Protein 6EI9 (pdb70)

Organism: Escherichia coli (strain K12) (NCBI:txid83333)

Nearest PDB structures (foldseek):
  6ei9-assembly2_B  TM=9.953E-01  e=6.802E-57  Escherichia coli
  4yco-assembly2_B  TM=8.476E-01  e=6.007E-18  Escherichia coli K-12
  3b0u-assembly2_Y  TM=7.836E-01  e=5.084E-18  Thermus thermophilus HB8
  3b0p-assembly1_A  TM=7.781E-01  e=7.503E-18  Thermus thermophilus HB8
  3w9z-assembly1_A  TM=7.743E-01  e=2.356E-16  Escherichia coli K-12

Foldseek 3Di:
DVQAFDQPPDHFPHQEEADEDVPQDDQLLQQLLVVLAHSYYEYEQVPHPDQAEYEDKDQDLQVLLVSLVVVVVVPHQEYEYAQAALQDADPNHDIHVVCLQPVVSLLSNLLSNQVSDPHAYAYEHEQHADPVGRCLLVSLVSSVVSRHQEYEYFQHHSVCRLHDFRDLPSLLVNVVRDDHAYEYETPPQAQVSVLVSCVRSVG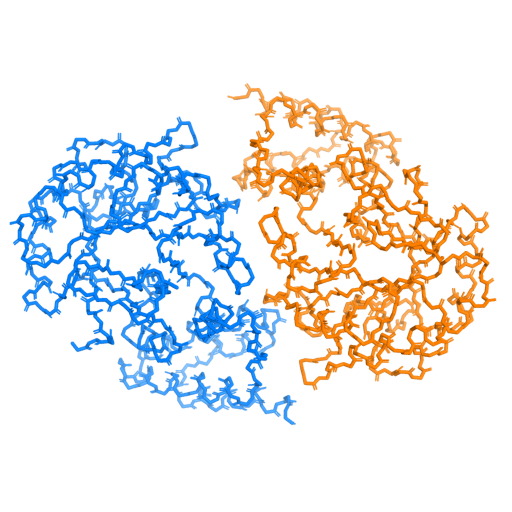NHYYYYLNCLQPSSRNVQNRCCNPPVDGDPPDDLVNSLVSLLVSLVVLCVVVHFQCSLVVNLVSVLSNCVPPPVPDPLNVVLNVDRGSVVNSVSSVVVSVVVD/DDDLPFFDQPPDTFPHQEEADEDVLQQDALLQVLLLVLAHSYYEYEFPYDDDQAEYEDKDQDLQVLLVSLVNVVVVPHQEYEYAQAALQDADPNHDIHVVCLAPVVSLLSNLLSNQVSDPHAYAYEHEQHADPVGRCLLVSLVSNVVSRHQEYEYFQHHSVCRLHDARDLVSLLVNVVRDPHAYEYEYPPQALVSLLVSCVRSVGSHYYYYLNCLQPSSRNVQNVCCNPPVDGDPPDDLVVSLVSLLVSLVVLCVPPHQQCSLVSSLVSVVSNCVPPPVPPDLNVVLVVDRGSVVNSVSSVVVSVD

CATH classification: 3.20.20.70

Solvent-accessible surface area: 25756 Å² total; per-residue (Å²): 126,102,68,36,1,43,4,36,135,48,120,3,130,15,26,0,2,8,11,24,43,64,72,39,16,25,35,5,9,23,43,22,2,57,125,14,12,0,3,6,0,6,7,107,57,167,184,40,16,35,28,77,2,16,20,0,9,5,17,48,30,80,101,2,1,71,20,0,96,92,9,44,151,78,28,5,44,1,0,10,0,6,0,5,52,24,88,56,140,33,118,223,111,112,1,0,0,10,7,2,65,118,38,115,39,0,118,49,0,0,39,57,0,33,114,19,17,156,24,3,1,10,0,27,1,6,0,0,74,15,66,147,116,114,32,6,78,94,1,0,73,28,0,51,122,18,29,3,69,0,0,6,0,13,0,6,0,63,49,31,66,112,52,40,73,7,50,10,64,17,0,54,24,0,51,147,60,10,102,22,27,0,5,0,13,4,29,6,51,7,18,1,9,0,70,8,0,19,94,22,3,45,9,30,0,0,6,2,15,106,14,2,34,4,48,10,8,3,0,71,15,0,28,52,16,26,99,70,41,109,28,61,98,58,35,83,41,52,53,6,53,140,31,16,15,44,13,0,145,79,0,26,108,83,66,21,87,85,114,0,64,54,41,0,19,38,9,0,18,36,8,3,96,43,65,12,30,150,63,88,25,71,77,80,5,96,81,55,76,78,12,80,31,0,24,118,25,0,73,59,23,8,90,118,89,105,234,91,114,76,66,35,2,44,4,34,134,49,95,7,132,22,57,0,2,7,11,22,39,66,68,34,16,25,102,5,8,18,36,20,1,58,124,17,13,0,3,4,0,5,7,111,74,112,26,137,10,36,30,88,3,13,21,0,8,4,19,56,31,79,99,3,1,69,20,0,92,102,9,37,149,85,27,6,43,0,0,8,0,6,0,4,53,23,93,58,142,35,118,89,127,113,1,0,0,7,6,1,64,119,36,114,40,0,117,50,0,0,39,61,0,28,118,20,14,159,30,3,1,8,0,23,0,5,0,0,75,17,47,91,117,83,32,7,82,95,0,0,76,30,0,56,122,17,27,3,68,0,0,7,0,14,0,7,0,55,40,29,70,111,33,32,48,4,38,1,35,15,0,68,19,0,53,136,61,10,102,22,27,0,4,0,13,4,24,6,60,23,15,2,4,0,76,8,0,20,96,28,3,42,8,13,0,0,6,2,15,103,17,2,23,3,65,9,8,3,0,73,12,0,39,61,23,28,112,76,36,99,51,62,104,107,36,80,134,75,73,8,26,60,29,28,22,63,14,2,51,74,0,26,111,57,91,30,80,98,40,0,15,58,50,0,101,44,9,8,40,77,30,27,71,52,75,40,53,102,76,70,40,27,60,86,18,70,82,35,100,70,14,80,86,4,39,136,38,16,92,58,52,44,141,170

InterPro domains:
  IPR001269 tRNA-dihydrouridine synthase [PIRSF006621] (1-318)
  IPR004652 tRNA-dihydrouridine synthase DusB-like [TIGR00737] (3-320)
  IPR013785 Aldolase-type TIM barrel [G3DSA:3.20.20.70] (6-247)
  IPR018517 tRNA-dihydrouridine synthase, conserved site [PS01136] (94-112)
  IPR024036 tRNA-dihydrouridine synthase, putative, C-terminal [G3DSA:1.10.1200.80] (252-321)
  IPR032887 tRNA-dihydrouridine synthase B [MF_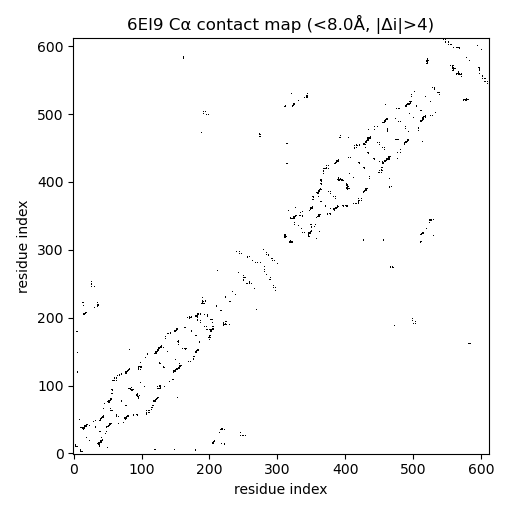02042] (1-321)
  IPR035587 DUS-like, FMN-binding domain [PF01207] (14-319)
  IPR035587 DUS-like, FMN-binding domain [cd02801] (11-242)

Radius of gyration: 26.21 Å; Cα contacts (8 Å, |Δi|>4): 1285; chains: 2; bounding box: 78×58×61 Å

GO terms:
  GO:0002943 tRNA dihydrouridine synthesis (P, EXP)
  GO:0017150 tRNA dihydrouridine synthase activity (F, EXP)
  GO:0017150 tRNA dihydrouridine synthase activity (F, IMP)
  GO:0009314 response to radiation (P, IMP)
  GO:0071461 cellular response to redox state (P, IMP)

Structure (mmCIF, N/CA/C/O backbone):
data_6EI9
#
_entry.id   6EI9
#
_cell.length_a   108.480
_cell.length_b   108.480
_cell.length_c   70.310
_cell.angle_alpha   90.00
_cell.angle_beta   90.00
_cell.angle_gamma   90.00
#
_symmetry.space_group_name_H-M   'P 43'
#
loop_
_entity.id
_entity.type
_entity.pdbx_description
1 polymer 'tRNA-dihydrouridine synthase B'
2 non-polymer 'FLAVIN MONONUCLEOTIDE'
3 non-polymer GLYCEROL
4 non-polymer 'SULFATE ION'
5 non-polymer '4-(2-HYDROXYETHYL)-1-PIPERAZINE ETHANESULFONIC ACID'
6 water water
#
loop_
_atom_site.group_PDB
_atom_site.id
_atom_site.type_symbol
_atom_site.label_atom_id
_atom_site.label_alt_id
_atom_site.label_comp_id
_atom_site.label_asym_id
_atom_site.label_entity_id
_atom_site.label_seq_id
_atom_site.pdbx_PDB_ins_code
_atom_site.Cartn_x
_atom_site.Cartn_y
_atom_site.Cartn_z
_atom_site.occupancy
_atom_site.B_iso_or_equiv
_atom_site.auth_seq_id
_atom_site.auth_comp_id
_atom_site.auth_asym_id
_atom_site.auth_atom_id
_atom_site.pdbx_PDB_model_num
ATOM 1 N N . PRO A 1 16 ? 22.346 53.975 -16.923 1.00 142.89 -3 PRO A N 1
ATOM 2 C CA . PRO A 1 16 ? 23.549 53.184 -16.674 1.00 142.01 -3 PRO A CA 1
ATOM 3 C C . PRO A 1 16 ? 24.783 54.052 -16.714 1.00 146.25 -3 PRO A C 1
ATOM 4 O O . PRO A 1 16 ? 24.974 54.765 -17.689 1.00 147.37 -3 PRO A O 1
ATOM 8 N N . ARG A 1 17 ? 25.631 53.973 -15.698 1.00 141.48 -2 ARG A N 1
ATOM 9 C CA . ARG A 1 17 ? 26.834 54.773 -15.713 1.00 142.40 -2 ARG A CA 1
ATOM 10 C C . ARG A 1 17 ? 27.829 53.972 -16.517 1.00 144.23 -2 ARG A C 1
ATOM 11 O O . ARG A 1 17 ? 28.466 53.060 -16.000 1.00 143.53 -2 ARG A O 1
ATOM 13 N N . GLY A 1 18 ? 27.949 54.329 -17.793 1.00 139.14 -1 GLY A N 1
ATOM 14 C CA . GLY A 1 18 ? 28.842 53.666 -18.727 1.00 138.29 -1 GLY A CA 1
ATOM 15 C C . GLY A 1 18 ? 28.570 52.185 -18.894 1.00 135.52 -1 GLY A C 1
ATOM 16 O O . GLY A 1 18 ? 29.498 51.394 -19.010 1.00 135.69 -1 GLY A O 1
ATOM 17 N N . SER A 1 19 ? 27.296 51.805 -18.874 1.00 125.41 0 SER A N 1
ATOM 18 C CA . SER A 1 19 ? 26.868 50.411 -19.004 1.00 121.03 0 SER A CA 1
ATOM 19 C C . SER A 1 19 ? 27.480 49.408 -18.008 1.00 118.02 0 SER A C 1
ATOM 20 O O . SER A 1 19 ? 27.900 49.760 -16.914 1.00 118.72 0 SER A O 1
ATOM 23 N N . MET A 1 20 ? 27.484 48.137 -18.375 1.00 107.68 1 MET A N 1
ATOM 24 C CA . MET A 1 20 ? 28.023 47.103 -17.507 1.00 103.86 1 MET A CA 1
ATOM 25 C C . MET A 1 20 ? 29.213 46.484 -18.164 1.00 105.97 1 MET A C 1
ATOM 26 O O . MET A 1 20 ? 29.128 46.034 -19.286 1.00 105.92 1 MET A O 1
ATOM 31 N N . ARG A 1 21 ? 30.322 46.421 -17.452 1.00 100.96 2 ARG A N 1
ATOM 32 C CA . ARG A 1 21 ? 31.507 45.857 -18.050 1.00 100.71 2 ARG A CA 1
ATOM 33 C C . ARG A 1 21 ? 32.233 44.790 -17.258 1.00 100.24 2 ARG A C 1
ATOM 34 O O . ARG A 1 21 ? 32.488 44.956 -16.087 1.00 99.45 2 ARG A O 1
ATOM 36 N N . ILE A 1 22 ? 32.531 43.683 -17.926 1.00 94.37 3 ILE A N 1
ATOM 37 C CA . ILE A 1 22 ? 33.332 42.576 -17.373 1.00 92.59 3 ILE A CA 1
ATOM 38 C C . ILE A 1 22 ? 34.623 42.617 -18.193 1.00 98.03 3 ILE A C 1
ATOM 39 O O . ILE A 1 22 ? 34.639 42.177 -19.353 1.00 98.10 3 ILE A O 1
ATOM 44 N N . GLY A 1 23 ? 35.650 43.233 -17.612 1.00 95.01 4 GLY A N 1
ATOM 45 C CA . GLY A 1 23 ? 36.941 43.432 -18.255 1.00 97.05 4 GLY A CA 1
ATOM 46 C C . GLY A 1 23 ? 36.847 44.404 -19.413 1.00 102.37 4 GLY A C 1
ATOM 47 O O . GLY A 1 23 ? 36.350 45.523 -19.247 1.00 102.13 4 GLY A O 1
ATOM 48 N N . GLN A 1 24 ? 37.286 43.958 -20.605 1.00 99.97 5 GLN A N 1
ATOM 49 C CA . GLN A 1 24 ? 37.248 44.732 -21.848 1.00 101.19 5 GLN A CA 1
ATOM 50 C C . GLN A 1 24 ? 35.858 44.726 -22.491 1.00 104.11 5 GLN A C 1
ATOM 51 O O . GLN A 1 24 ? 35.605 45.524 -23.397 1.00 106.39 5 GLN A O 1
ATOM 57 N N . TYR A 1 25 ? 34.980 43.810 -22.049 1.00 97.48 6 TYR A N 1
ATOM 58 C CA . TYR A 1 25 ? 33.636 43.615 -22.586 1.00 95.32 6 TYR A CA 1
ATOM 59 C C . TYR A 1 25 ? 32.566 44.460 -21.936 1.00 98.32 6 TYR A C 1
ATOM 60 O O . TYR A 1 25 ? 32.275 44.307 -20.752 1.00 96.67 6 TYR A O 1
ATOM 69 N N . GLN A 1 26 ? 31.938 45.305 -22.733 1.00 96.64 7 GLN A N 1
ATOM 70 C CA . GLN A 1 26 ? 30.850 46.124 -22.263 1.00 95.98 7 GLN A CA 1
ATOM 71 C C . GLN A 1 26 ? 29.604 45.349 -22.644 1.00 99.26 7 GLN A C 1
ATOM 72 O O . GLN A 1 26 ? 29.513 44.837 -23.741 1.00 99.16 7 GLN A O 1
ATOM 78 N N . LEU A 1 27 ? 28.651 45.237 -21.732 1.00 94.09 8 LEU A N 1
ATOM 79 C CA . LEU A 1 27 ? 27.444 44.485 -22.013 1.00 91.98 8 LEU A CA 1
ATOM 80 C C . LEU A 1 27 ? 26.371 45.378 -22.575 1.00 94.89 8 LEU A C 1
ATOM 81 O O . LEU A 1 27 ? 26.305 46.550 -22.247 1.00 94.93 8 LEU A O 1
ATOM 86 N N . ARG A 1 28 ? 25.508 44.812 -23.404 1.00 90.78 9 ARG A N 1
ATOM 87 C CA . ARG A 1 28 ? 24.460 45.623 -24.033 1.00 90.39 9 ARG A CA 1
ATOM 88 C C . ARG A 1 28 ? 23.447 46.119 -23.037 1.00 91.24 9 ARG A C 1
ATOM 89 O O . ARG A 1 28 ? 22.889 47.199 -23.223 1.00 91.54 9 ARG A O 1
ATOM 97 N N . ASN A 1 29 ? 23.246 45.342 -21.959 1.00 84.75 10 ASN A N 1
ATOM 98 C CA . ASN A 1 29 ? 22.353 45.685 -20.870 1.00 82.39 10 ASN A CA 1
ATOM 99 C C . ASN A 1 29 ? 22.869 45.138 -19.509 1.00 85.40 10 ASN A C 1
ATOM 100 O O . ASN A 1 29 ? 23.951 44.542 -19.451 1.00 84.85 10 ASN A O 1
ATOM 105 N N . ARG A 1 30 ? 22.130 45.364 -18.435 1.00 80.46 11 ARG A N 1
ATOM 106 C CA . ARG A 1 30 ? 22.565 44.937 -17.117 1.00 78.53 11 ARG A CA 1
ATOM 107 C C . ARG A 1 30 ? 21.845 43.716 -16.650 1.00 77.79 11 ARG A C 1
ATOM 108 O O . ARG A 1 30 ? 21.701 43.498 -15.478 1.00 77.23 11 ARG A O 1
ATOM 116 N N . LEU A 1 31 ? 21.416 42.909 -17.592 1.00 71.53 12 LEU A N 1
ATOM 117 C CA . LEU A 1 31 ? 20.653 41.692 -17.323 1.00 69.08 12 LEU A CA 1
ATOM 118 C C . LEU A 1 31 ? 21.381 40.413 -17.774 1.00 73.65 12 LEU A C 1
ATOM 119 O O . LEU A 1 31 ? 21.566 40.186 -18.977 1.00 74.28 12 LEU A O 1
ATOM 124 N N . ILE A 1 32 ? 21.773 39.573 -16.793 1.00 69.36 13 ILE A N 1
ATOM 125 C CA . ILE A 1 32 ? 22.460 38.296 -17.011 1.00 68.57 13 ILE A CA 1
ATOM 126 C C . ILE A 1 32 ? 21.520 37.082 -16.795 1.00 72.28 13 ILE A C 1
ATOM 127 O O . ILE A 1 32 ? 20.804 37.034 -15.803 1.00 72.84 13 ILE A O 1
ATOM 132 N N . ALA A 1 33 ? 21.532 36.110 -17.724 1.00 68.26 14 ALA A N 1
ATOM 133 C CA . ALA A 1 33 ? 20.786 34.867 -17.589 1.00 66.81 14 ALA A CA 1
ATOM 134 C C . ALA A 1 33 ? 21.669 33.967 -16.716 1.00 71.81 14 ALA A C 1
ATOM 135 O O . ALA A 1 33 ? 22.838 33.719 -17.061 1.00 70.09 14 ALA A O 1
ATOM 137 N N . ALA A 1 34 ? 21.132 33.537 -15.547 1.00 69.24 15 ALA A N 1
ATOM 138 C CA . ALA A 1 34 ? 21.864 32.702 -14.589 1.00 69.12 15 ALA A CA 1
ATOM 139 C C . ALA A 1 34 ? 22.324 31.367 -15.153 1.00 73.10 15 ALA A C 1
ATOM 140 O O . ALA A 1 34 ? 21.547 30.753 -15.879 1.00 74.16 15 ALA A O 1
ATOM 142 N N . PRO A 1 35 ? 23.534 30.851 -14.787 1.00 69.69 16 PRO A N 1
ATOM 143 C CA . PRO A 1 35 ? 23.906 29.486 -15.221 1.00 69.65 16 PRO A CA 1
ATOM 144 C C . PRO A 1 35 ? 23.058 28.467 -14.467 1.00 73.15 16 PRO A C 1
ATOM 145 O O . PRO A 1 35 ? 22.851 28.632 -13.273 1.00 72.73 16 PRO A O 1
ATOM 149 N N . MET A 1 36 ? 22.483 27.486 -15.163 1.00 71.51 17 MET A N 1
ATOM 150 C CA . MET A 1 36 ? 21.631 26.481 -14.536 1.00 72.09 17 MET A CA 1
ATOM 151 C C . MET A 1 36 ? 21.848 25.138 -15.183 1.00 79.88 17 MET A C 1
ATOM 152 O O . MET A 1 36 ? 21.210 24.841 -16.185 1.00 80.97 17 MET A O 1
ATOM 157 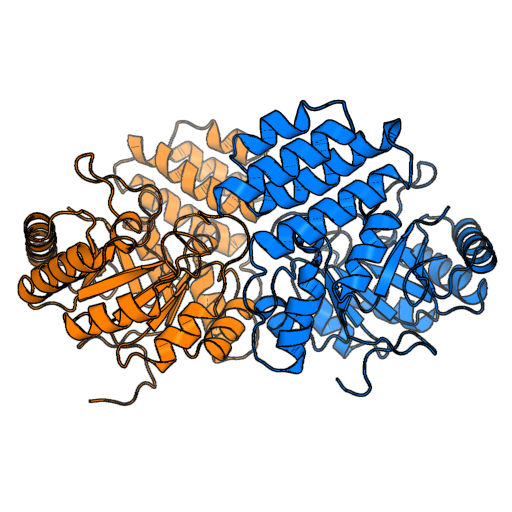N N . ALA A 1 37 ? 22.772 24.330 -14.617 1.00 79.53 18 ALA A N 1
ATOM 158 C CA . ALA A 1 37 ? 23.116 22.966 -15.036 1.00 82.06 18 ALA A CA 1
ATOM 159 C C . ALA A 1 37 ? 21.847 22.110 -15.291 1.00 91.61 18 ALA A C 1
ATOM 160 O O . ALA A 1 37 ? 20.967 22.023 -14.427 1.00 90.76 18 ALA A O 1
ATOM 162 N N . GLY A 1 38 ? 21.738 21.574 -16.511 1.00 92.65 19 GLY A N 1
ATOM 163 C CA . GLY A 1 38 ? 20.577 20.811 -16.965 1.00 94.74 19 GLY A CA 1
ATOM 164 C C . GLY A 1 38 ? 19.563 21.654 -17.734 1.00 101.89 19 GLY A C 1
ATOM 165 O O . GLY A 1 38 ? 18.987 21.181 -18.724 1.00 104.74 19 GLY A O 1
ATOM 166 N N . ILE A 1 39 ? 19.361 22.920 -17.309 1.00 96.04 20 ILE A N 1
ATOM 167 C CA . ILE A 1 39 ? 18.414 23.876 -17.896 1.00 95.73 20 ILE A CA 1
ATOM 168 C C . ILE A 1 39 ? 19.010 24.678 -19.078 1.00 100.21 20 ILE A C 1
ATOM 169 O O . ILE A 1 39 ? 18.393 24.785 -20.147 1.00 101.37 20 ILE A O 1
ATOM 174 N N . THR A 1 40 ? 20.146 25.342 -18.827 1.00 94.92 21 THR A N 1
ATOM 175 C CA . THR A 1 40 ? 20.816 26.216 -19.778 1.00 93.46 21 THR A CA 1
ATOM 176 C C . THR A 1 40 ? 21.551 25.435 -20.880 1.00 97.92 21 THR A C 1
ATOM 177 O O . THR A 1 40 ? 22.788 25.359 -20.885 1.00 99.05 21 THR A O 1
ATOM 180 N N . ASP A 1 41 ? 20.809 24.887 -21.828 1.00 93.05 22 ASP A N 1
ATOM 181 C CA . ASP A 1 41 ? 21.458 24.268 -22.974 1.00 93.22 22 ASP A CA 1
ATOM 182 C C . ASP A 1 41 ? 21.643 25.333 -24.067 1.00 93.65 22 ASP A C 1
ATOM 183 O O . ASP A 1 41 ? 21.117 26.424 -23.926 1.00 91.68 22 ASP A O 1
ATOM 188 N N . ARG A 1 42 ? 22.378 25.041 -25.140 1.00 89.82 23 ARG A N 1
ATOM 189 C CA . ARG A 1 42 ? 22.586 26.037 -26.197 1.00 88.49 23 ARG A CA 1
ATOM 190 C C . ARG A 1 42 ? 21.227 26.558 -26.738 1.00 90.03 23 ARG A C 1
ATOM 191 O O . ARG A 1 42 ? 21.065 27.771 -26.728 1.00 88.98 23 ARG A O 1
ATOM 194 N N . PRO A 1 43 ? 20.260 25.707 -27.024 1.00 84.75 24 PRO A N 1
ATOM 195 C CA . PRO A 1 43 ? 18.968 26.230 -27.468 1.00 83.48 24 PRO A CA 1
ATOM 196 C C . PRO A 1 43 ? 18.295 27.231 -26.496 1.00 85.26 24 PRO A C 1
ATOM 197 O O . PRO A 1 43 ? 17.837 28.255 -26.955 1.00 85.48 24 PRO A O 1
ATOM 201 N N . PHE A 1 44 ? 18.243 26.938 -25.201 1.00 79.72 25 PHE A N 1
ATOM 202 C CA . PHE A 1 44 ? 17.652 27.807 -24.174 1.00 76.63 25 PHE A CA 1
ATOM 203 C C . PHE A 1 44 ? 18.418 29.122 -24.004 1.00 79.78 25 PHE A C 1
ATOM 204 O O . PHE A 1 44 ? 17.788 30.185 -24.041 1.00 78.54 25 PHE A O 1
ATOM 212 N N . ARG A 1 45 ? 19.765 29.060 -23.824 1.00 76.99 26 ARG A N 1
ATOM 213 C CA . ARG A 1 45 ? 20.622 30.257 -23.670 1.00 76.39 26 ARG A CA 1
ATOM 214 C C . ARG A 1 45 ? 20.471 31.234 -24.844 1.00 81.67 26 ARG A C 1
ATOM 215 O O . ARG A 1 45 ? 20.391 32.437 -24.607 1.00 79.82 26 ARG A O 1
ATOM 223 N N . THR A 1 46 ? 20.416 30.707 -26.100 1.00 80.98 27 THR A N 1
ATOM 224 C CA . THR A 1 46 ? 20.233 31.454 -27.354 1.00 82.38 27 THR A CA 1
ATOM 225 C C . THR A 1 46 ? 18.855 32.141 -27.372 1.00 87.67 27 THR A C 1
ATOM 226 O O . THR A 1 46 ? 18.750 33.302 -27.787 1.00 88.68 27 THR A O 1
ATOM 230 N N . LEU A 1 47 ? 17.809 31.426 -26.919 1.00 83.26 28 LEU A N 1
ATOM 231 C CA . LEU A 1 47 ? 16.457 31.958 -26.812 1.00 82.56 28 LEU A CA 1
ATOM 232 C C . LEU A 1 47 ? 16.450 33.119 -25.802 1.00 86.30 28 LEU A C 1
ATOM 233 O O . LEU A 1 47 ? 15.886 34.159 -26.115 1.00 87.44 28 LEU A O 1
ATOM 238 N N . CYS A 1 48 ? 17.144 32.969 -24.639 1.00 80.51 29 CYS A N 1
ATOM 239 C CA . CYS A 1 48 ? 17.290 33.996 -23.591 1.00 77.36 29 CYS A CA 1
ATOM 240 C C . CYS A 1 48 ? 17.962 35.242 -24.126 1.00 79.08 29 CYS A C 1
ATOM 241 O O . CYS A 1 48 ? 17.542 36.352 -23.810 1.00 77.61 29 CYS A O 1
ATOM 244 N N . TYR A 1 49 ? 19.023 35.054 -24.913 1.00 76.70 30 TYR A N 1
ATOM 245 C CA . TYR A 1 49 ? 19.777 36.139 -25.516 1.00 77.73 30 TYR A CA 1
ATOM 246 C C . TYR A 1 49 ? 18.929 36.878 -26.552 1.00 83.68 30 TYR A C 1
ATOM 247 O O . TYR A 1 49 ? 18.927 38.112 -26.558 1.00 81.57 30 TYR A O 1
ATOM 256 N N . GLU A 1 50 ? 18.192 36.125 -27.410 1.00 83.28 31 GLU A N 1
ATOM 257 C CA . GLU A 1 50 ? 17.300 36.686 -28.428 1.00 84.82 31 GLU A CA 1
ATOM 258 C C . GLU A 1 50 ? 16.141 37.455 -27.774 1.00 87.33 31 GLU A C 1
ATOM 259 O O . GLU A 1 50 ? 15.612 38.400 -28.372 1.00 88.37 31 GLU A O 1
ATOM 265 N N . MET A 1 51 ? 15.777 37.054 -26.534 1.00 80.43 32 MET A N 1
ATOM 266 C CA . MET A 1 51 ? 14.690 37.601 -25.720 1.00 77.42 32 MET A CA 1
ATOM 267 C C . MET A 1 51 ? 15.097 38.743 -24.786 1.00 76.37 32 MET A C 1
ATOM 268 O O . MET A 1 51 ? 14.256 39.202 -24.018 1.00 74.02 32 MET A O 1
ATOM 273 N N . GLY A 1 52 ? 16.352 39.201 -24.872 1.00 72.20 33 GLY A N 1
ATOM 274 C CA . GLY A 1 52 ? 16.838 40.349 -24.109 1.00 71.08 33 GLY A CA 1
ATOM 275 C C . GLY A 1 52 ? 17.996 40.203 -23.138 1.00 75.78 33 GLY A C 1
ATOM 276 O O . GLY A 1 52 ? 18.407 41.215 -22.558 1.00 76.15 33 GLY A O 1
ATOM 277 N N . ALA A 1 53 ? 18.511 38.971 -22.900 1.00 71.28 34 ALA A N 1
ATOM 278 C CA . ALA A 1 53 ? 19.631 38.790 -21.971 1.00 70.43 34 ALA A CA 1
ATOM 279 C C . ALA A 1 53 ? 20.920 39.373 -22.551 1.00 75.33 34 ALA A C 1
ATOM 280 O O . ALA A 1 53 ? 21.286 39.022 -23.673 1.00 76.64 34 ALA A O 1
ATOM 282 N N . GLY A 1 54 ? 21.576 40.257 -21.783 1.00 71.94 35 GLY A N 1
ATOM 283 C CA A GLY A 1 54 ? 22.829 40.891 -22.180 0.50 73.29 35 GLY A CA 1
ATOM 284 C CA B GLY A 1 54 ? 22.829 40.891 -22.180 0.50 73.29 35 GLY A CA 1
ATOM 285 C C . GLY A 1 54 ? 23.980 39.910 -22.193 1.00 77.92 35 GLY A C 1
ATOM 286 O O . GLY A 1 54 ? 24.946 40.090 -22.942 1.00 81.50 35 GLY A O 1
ATOM 287 N N . LEU A 1 55 ? 23.864 38.847 -21.371 1.00 71.67 36 LEU A N 1
ATOM 288 C CA . LEU A 1 55 ? 24.834 37.770 -21.196 1.00 71.50 36 LEU A CA 1
ATOM 289 C C . LEU A 1 55 ? 24.161 36.475 -20.726 1.00 74.95 36 LEU A C 1
ATOM 290 O O . LEU A 1 55 ? 23.246 36.510 -19.906 1.00 71.85 36 LEU A O 1
ATOM 295 N N . THR A 1 56 ? 24.632 35.328 -21.256 1.00 74.76 37 THR A N 1
ATOM 296 C CA . THR A 1 56 ? 24.191 33.976 -20.869 1.00 74.36 37 THR A CA 1
ATOM 297 C C . THR A 1 56 ? 25.422 33.170 -20.433 1.00 79.35 37 THR A C 1
ATOM 298 O O . THR A 1 56 ? 26.503 33.298 -21.020 1.00 80.23 37 THR A O 1
ATOM 302 N N . VAL A 1 57 ? 25.260 32.385 -19.363 1.00 75.67 38 VAL A N 1
ATOM 303 C CA . VAL A 1 57 ? 26.348 31.601 -18.795 1.00 75.94 38 VAL A CA 1
ATOM 304 C C . VAL A 1 57 ? 26.076 30.113 -19.038 1.00 81.89 38 VAL A C 1
ATOM 305 O O . VAL A 1 57 ? 24.947 29.651 -18.836 1.00 80.47 38 VAL A O 1
ATOM 309 N N . SER A 1 58 ? 27.116 29.391 -19.523 1.00 81.11 39 SER A N 1
ATOM 310 C CA . SER A 1 58 ? 27.079 27.953 -19.796 1.00 82.49 39 SER A CA 1
ATOM 311 C C . SER A 1 58 ? 27.990 27.117 -18.874 1.00 87.53 39 SER A C 1
ATOM 312 O O . SER A 1 58 ? 28.744 27.667 -18.061 1.00 85.15 39 SER A O 1
ATOM 315 N N . GLU A 1 59 ? 27.884 25.774 -19.009 1.00 86.88 40 GLU A N 1
ATOM 316 C CA . GLU A 1 59 ? 28.619 24.744 -18.270 1.00 87.68 40 GLU A CA 1
ATOM 317 C C . GLU A 1 59 ? 29.930 24.417 -18.960 1.00 93.46 40 GLU A C 1
ATOM 318 O O . GLU A 1 59 ? 29.999 24.426 -20.198 1.00 94.74 40 GLU A O 1
ATOM 324 N N . MET A 1 60 ? 30.966 24.090 -18.156 1.00 89.06 41 MET A N 1
ATOM 325 C CA . MET A 1 60 ? 32.274 23.629 -18.632 1.00 89.38 41 MET A CA 1
ATOM 326 C C . MET A 1 60 ? 32.047 22.268 -19.301 1.00 96.30 41 MET A C 1
ATOM 327 O O . MET A 1 60 ? 30.966 21.687 -19.137 1.00 95.88 41 MET A O 1
ATOM 332 N N . MET A 1 61 ? 33.053 21.750 -20.027 1.00 95.30 42 MET A N 1
ATOM 333 C CA . MET A 1 61 ? 32.971 20.462 -20.729 1.00 110.90 42 MET A CA 1
ATOM 334 C C . MET A 1 61 ? 32.860 19.263 -19.778 1.00 139.15 42 MET A C 1
ATOM 335 O O . MET A 1 61 ? 33.671 19.109 -18.864 1.00 110.60 42 MET A O 1
ATOM 340 N N . ASP A 1 81 ? 30.727 28.859 -30.561 1.00 123.92 62 ASP A N 1
ATOM 341 C CA . ASP A 1 81 ? 29.480 28.868 -31.328 1.00 123.87 62 ASP A CA 1
ATOM 342 C C . ASP A 1 81 ? 28.261 29.106 -30.396 1.00 124.87 62 ASP A C 1
ATOM 343 O O . ASP A 1 81 ? 27.302 28.324 -30.400 1.00 124.77 62 ASP A O 1
ATOM 348 N N . GLU A 1 82 ? 28.312 30.215 -29.610 1.00 118.32 63 GLU A N 1
ATOM 349 C CA . GLU A 1 82 ? 27.310 30.622 -28.615 1.00 114.16 63 GLU A CA 1
ATOM 350 C C . GLU A 1 82 ? 26.838 32.109 -28.761 1.00 114.25 63 GLU A C 1
ATOM 351 O O . GLU A 1 82 ? 27.568 32.904 -29.377 1.00 114.48 63 GLU A O 1
ATOM 357 N N . PRO A 1 83 ? 25.637 32.490 -28.184 1.00 106.66 64 PRO A N 1
ATOM 358 C CA . PRO A 1 83 ? 25.161 33.901 -28.247 1.00 104.10 64 PRO A CA 1
ATOM 359 C C . PRO A 1 83 ? 25.994 34.900 -27.424 1.00 102.21 64 PRO A C 1
ATOM 360 O O . PRO A 1 83 ? 26.363 34.619 -26.275 1.00 100.35 64 PRO A O 1
ATOM 364 N N . GLY A 1 84 ? 26.229 36.071 -28.013 1.00 95.61 65 GLY A N 1
ATOM 365 C CA . GLY A 1 84 ? 26.966 37.181 -27.414 1.00 93.53 65 GLY A CA 1
ATOM 366 C C . GLY A 1 84 ? 28.356 36.848 -26.942 1.00 95.31 65 GLY A C 1
ATOM 367 O O . GLY A 1 84 ? 29.082 36.120 -27.624 1.00 97.11 65 GLY A O 1
ATOM 368 N N . ILE A 1 85 ? 28.735 37.394 -25.777 1.00 89.23 66 ILE A N 1
ATOM 369 C CA . ILE A 1 85 ? 30.029 37.125 -25.143 1.00 89.15 66 ILE A CA 1
ATOM 370 C C . ILE A 1 85 ? 29.956 35.730 -24.519 1.00 91.52 66 ILE A C 1
ATOM 371 O O . ILE A 1 85 ? 29.075 35.472 -23.696 1.00 89.58 66 ILE A O 1
ATOM 376 N N . ARG A 1 86 ? 30.848 34.830 -24.958 1.00 88.41 67 ARG A N 1
ATOM 377 C CA . ARG A 1 86 ? 30.896 33.438 -24.521 1.00 87.55 67 ARG A CA 1
ATOM 378 C C . ARG A 1 86 ? 31.445 33.303 -23.110 1.00 88.87 67 ARG A C 1
ATOM 379 O O . ARG A 1 86 ? 32.656 33.411 -22.908 1.00 90.10 67 ARG A O 1
ATOM 387 N N . THR A 1 87 ? 30.535 33.100 -22.129 1.00 81.51 68 THR A N 1
ATOM 388 C CA . THR A 1 87 ? 30.836 32.948 -20.705 1.00 78.87 68 THR A CA 1
ATOM 389 C C . THR A 1 87 ? 30.599 31.496 -20.306 1.00 81.02 68 THR A C 1
ATOM 390 O O . THR A 1 87 ? 29.493 30.972 -20.475 1.00 80.66 68 THR A O 1
ATOM 393 N N . VAL A 1 88 ? 31.656 30.833 -19.833 1.00 76.29 69 VAL A N 1
ATOM 394 C CA . VAL A 1 88 ? 31.612 29.430 -19.418 1.00 75.30 69 VAL A CA 1
ATOM 395 C C . VAL A 1 88 ? 31.970 29.363 -17.931 1.00 77.64 69 VAL A C 1
ATOM 396 O O . VAL A 1 88 ? 32.948 29.980 -17.501 1.00 77.16 69 VAL A O 1
ATOM 400 N N . GLN A 1 89 ? 31.143 28.667 -17.147 1.00 72.71 70 GLN A N 1
ATOM 401 C CA . GLN A 1 89 ? 31.376 28.515 -15.731 1.00 71.55 70 GLN A CA 1
ATOM 402 C C . GLN A 1 89 ? 32.037 27.195 -15.397 1.00 75.81 70 GLN A C 1
ATOM 403 O O . GLN A 1 89 ? 31.596 26.126 -15.836 1.00 75.82 70 GLN A O 1
ATOM 409 N N . ILE A 1 90 ? 33.094 27.282 -14.592 1.00 72.55 71 ILE A N 1
ATOM 410 C CA . ILE A 1 90 ? 33.833 26.135 -14.097 1.00 73.09 71 ILE A CA 1
ATOM 411 C C . ILE A 1 90 ? 33.508 25.929 -12.621 1.00 77.94 71 ILE A C 1
ATOM 412 O O . ILE A 1 90 ? 33.316 26.901 -11.890 1.00 78.40 71 ILE A O 1
ATOM 417 N N . ALA A 1 91 ? 33.418 24.661 -12.202 1.00 75.02 72 ALA A N 1
ATOM 418 C CA . ALA A 1 91 ? 33.183 24.222 -10.832 1.00 74.28 72 ALA A CA 1
ATOM 419 C C . ALA A 1 91 ? 34.263 23.164 -10.461 1.00 80.29 72 ALA A C 1
ATOM 420 O O . ALA A 1 91 ? 34.850 22.526 -11.340 1.00 80.47 72 ALA A O 1
ATOM 422 N N . GLY A 1 92 ? 34.530 23.038 -9.167 1.00 77.93 73 GLY A N 1
ATOM 423 C CA . GLY A 1 92 ? 35.547 22.147 -8.621 1.00 79.78 73 GLY A CA 1
ATOM 424 C C . GLY A 1 92 ? 36.125 22.665 -7.323 1.00 85.17 73 GLY A C 1
ATOM 425 O O . GLY A 1 92 ? 35.708 23.716 -6.841 1.00 85.29 73 GLY A O 1
ATOM 426 N N . SER A 1 93 ? 37.074 21.919 -6.736 1.00 83.61 74 SER A N 1
ATOM 427 C CA . SER A 1 93 ? 37.703 22.249 -5.453 1.00 82.80 74 SER A CA 1
ATOM 428 C C . SER A 1 93 ? 39.238 22.342 -5.521 1.00 86.54 74 SER A C 1
ATOM 429 O O . SER A 1 93 ? 39.851 22.940 -4.630 1.00 86.14 74 SER A O 1
ATOM 432 N N . ASP A 1 94 ? 39.860 21.758 -6.568 1.00 83.25 75 ASP A N 1
ATOM 433 C CA . ASP A 1 94 ? 41.313 21.773 -6.682 1.00 84.89 75 ASP A CA 1
ATOM 434 C C . ASP A 1 94 ? 41.815 22.955 -7.494 1.00 88.73 75 ASP A C 1
ATOM 435 O O . ASP A 1 94 ? 41.528 23.003 -8.686 1.00 88.55 75 ASP A O 1
ATOM 440 N N . PRO A 1 95 ? 42.615 23.877 -6.881 1.00 86.15 76 PRO A N 1
ATOM 441 C CA . PRO A 1 95 ? 43.157 25.033 -7.636 1.00 86.03 76 PRO A CA 1
ATOM 442 C C . PRO A 1 95 ? 43.786 24.715 -8.993 1.00 91.76 76 PRO A C 1
ATOM 443 O O . PRO A 1 95 ? 43.484 25.423 -9.958 1.00 91.02 76 PRO A O 1
ATOM 447 N N . LYS A 1 96 ? 44.623 23.643 -9.076 1.00 90.28 77 LYS A N 1
ATOM 448 C CA . LYS A 1 96 ? 45.290 23.203 -10.308 1.00 91.79 77 LYS A CA 1
ATOM 449 C C . LYS A 1 96 ? 44.320 22.625 -11.348 1.00 96.27 77 LYS A C 1
ATOM 450 O O . LYS A 1 96 ? 44.464 22.940 -12.531 1.00 97.40 77 LYS A O 1
ATOM 453 N N . GLU A 1 97 ? 43.346 21.783 -10.918 1.00 91.48 78 GLU A N 1
ATOM 454 C CA . GLU A 1 97 ? 42.320 21.189 -11.789 1.00 90.74 78 GLU A CA 1
ATOM 455 C C . GLU A 1 97 ? 41.416 22.291 -12.329 1.00 92.80 78 GLU A C 1
ATOM 456 O O . GLU A 1 97 ? 40.991 22.224 -13.481 1.00 91.77 78 GLU A O 1
ATOM 462 N N . MET A 1 98 ? 41.131 23.307 -11.482 1.00 89.22 79 MET A N 1
ATOM 463 C CA . MET A 1 98 ? 40.311 24.485 -11.794 1.00 87.29 79 MET A CA 1
ATOM 464 C C . MET A 1 98 ? 40.975 25.299 -12.902 1.00 91.06 79 MET A C 1
ATOM 465 O O . MET A 1 98 ? 40.326 25.615 -13.894 1.00 89.58 79 MET A O 1
ATOM 470 N N . ALA A 1 99 ? 42.284 25.592 -12.739 1.00 89.18 80 ALA A N 1
ATOM 471 C CA . ALA A 1 99 ? 43.119 26.333 -13.678 1.00 90.27 80 ALA A CA 1
ATOM 472 C C . ALA A 1 99 ? 43.172 25.641 -15.059 1.00 97.83 80 ALA A C 1
ATOM 473 O O . ALA A 1 99 ? 43.154 26.332 -16.081 1.00 98.42 80 ALA A O 1
ATOM 475 N N . ASP A 1 100 ? 43.184 24.285 -15.086 1.00 95.72 81 ASP A N 1
ATOM 476 C CA . ASP A 1 100 ? 43.191 23.490 -16.318 1.00 97.13 81 ASP A CA 1
ATOM 477 C C . ASP A 1 100 ? 41.863 23.566 -17.058 1.00 99.00 81 ASP A C 1
ATOM 478 O O . ASP A 1 100 ? 41.861 23.706 -18.275 1.00 99.89 81 ASP A O 1
ATOM 483 N N . ALA A 1 101 ? 40.747 23.487 -16.318 1.00 93.05 82 ALA A N 1
ATOM 484 C CA . ALA A 1 101 ? 39.385 23.614 -16.828 1.00 91.12 82 ALA A CA 1
ATOM 485 C C . ALA A 1 101 ? 39.210 25.008 -17.456 1.00 94.59 82 ALA A C 1
ATOM 486 O O . ALA A 1 101 ? 38.628 25.123 -18.538 1.00 94.32 82 ALA A O 1
ATOM 488 N N . ALA A 1 102 ? 39.766 26.059 -16.801 1.00 90.43 83 ALA A N 1
ATOM 489 C CA . ALA A 1 102 ? 39.750 27.439 -17.287 1.00 89.47 83 ALA A CA 1
ATOM 490 C C . ALA A 1 102 ? 40.501 27.514 -18.628 1.00 95.63 83 ALA A C 1
ATOM 491 O O . ALA A 1 102 ? 39.967 28.080 -19.569 1.00 94.98 83 ALA A O 1
ATOM 493 N N . ARG A 1 103 ? 41.703 26.874 -18.728 1.00 94.77 84 ARG A N 1
ATOM 494 C CA . ARG A 1 103 ? 42.551 26.815 -19.927 1.00 96.47 84 ARG A CA 1
ATOM 495 C C . ARG A 1 103 ? 41.903 26.047 -21.085 1.00 100.79 84 ARG A C 1
ATOM 496 O O . ARG A 1 103 ? 41.945 26.514 -22.223 1.00 101.03 84 ARG A O 1
ATOM 504 N N . ILE A 1 104 ? 41.355 24.851 -20.801 1.00 97.39 85 ILE A N 1
ATOM 505 C CA . ILE A 1 104 ? 40.709 23.972 -21.779 1.00 98.16 85 ILE A CA 1
ATOM 506 C C . ILE A 1 104 ? 39.478 24.653 -22.388 1.00 101.52 85 ILE A C 1
ATOM 507 O O . ILE A 1 104 ? 39.318 24.629 -23.608 1.00 102.64 85 ILE A O 1
ATOM 512 N N . ASN A 1 105 ? 38.643 25.299 -21.551 1.00 95.99 86 ASN A N 1
ATOM 513 C CA . ASN A 1 105 ? 37.437 25.978 -22.011 1.00 94.01 86 ASN A CA 1
ATOM 514 C C . ASN A 1 105 ? 37.754 27.280 -22.779 1.00 98.43 86 ASN A C 1
ATOM 515 O O . ASN A 1 105 ? 37.023 27.580 -23.720 1.00 97.88 86 ASN A O 1
ATOM 520 N N . VAL A 1 106 ? 38.861 28.010 -22.455 1.00 96.95 87 VAL A N 1
ATOM 521 C CA . VAL A 1 106 ? 39.250 29.216 -23.224 1.00 98.78 87 VAL A CA 1
ATOM 522 C C . VAL A 1 106 ? 39.739 28.801 -24.634 1.00 108.24 87 VAL A C 1
ATOM 523 O O . VAL A 1 106 ? 39.372 29.448 -25.622 1.00 109.53 87 VAL A O 1
ATOM 527 N N . GLU A 1 107 ? 40.522 27.699 -24.722 1.00 106.73 88 GLU A N 1
ATOM 528 C CA . GLU A 1 107 ? 41.002 27.116 -25.983 1.00 109.69 88 GLU A CA 1
ATOM 529 C C . GLU A 1 107 ? 39.802 26.663 -26.834 1.00 114.10 88 GLU A C 1
ATOM 530 O O . GLU A 1 107 ? 39.880 26.676 -28.061 1.00 116.26 88 GLU A O 1
ATOM 536 N N . SER A 1 108 ? 38.700 26.265 -26.163 1.00 108.33 89 SER A N 1
ATOM 537 C CA . SER A 1 108 ? 37.439 25.797 -26.738 1.00 107.55 89 SER A CA 1
ATOM 538 C C . SER A 1 108 ? 36.482 26.950 -27.130 1.00 109.24 89 SER A C 1
ATOM 539 O O . SER A 1 108 ? 35.377 26.688 -27.626 1.00 108.39 89 SER A O 1
ATOM 542 N N . GLY A 1 109 ? 36.909 28.198 -26.904 1.00 104.46 90 GLY A N 1
ATOM 543 C CA . GLY A 1 109 ? 36.152 29.392 -27.272 1.00 102.85 90 GLY A CA 1
ATOM 544 C C . GLY A 1 109 ? 35.576 30.264 -26.169 1.00 104.10 90 GLY A C 1
ATOM 545 O O . GLY A 1 109 ? 34.867 31.221 -26.481 1.00 103.48 90 GLY A O 1
ATOM 546 N N . ALA A 1 110 ? 35.853 29.973 -24.882 1.00 98.66 91 ALA A N 1
ATOM 547 C CA . ALA A 1 110 ? 35.321 30.806 -23.802 1.00 95.49 91 ALA A CA 1
ATOM 548 C C . ALA A 1 110 ? 36.059 32.148 -23.706 1.00 99.15 91 ALA A C 1
ATOM 549 O O . ALA A 1 110 ? 37.289 32.180 -23.585 1.00 99.46 91 ALA A O 1
ATOM 551 N N . GLN A 1 111 ? 35.284 33.251 -23.792 1.00 94.48 92 GLN A N 1
ATOM 552 C CA . GLN A 1 111 ? 35.756 34.638 -23.720 1.00 93.92 92 GLN A CA 1
ATOM 553 C C . GLN A 1 111 ? 35.851 35.128 -22.272 1.00 94.93 92 GLN A C 1
ATOM 554 O O . GLN A 1 111 ? 36.711 35.950 -21.962 1.00 96.18 92 GLN A O 1
ATOM 560 N N . ILE A 1 112 ? 34.956 34.634 -21.399 1.00 86.69 93 ILE A N 1
ATOM 561 C CA . ILE A 1 112 ? 34.928 34.908 -19.965 1.00 83.43 93 ILE A CA 1
ATOM 562 C C . ILE A 1 112 ? 34.795 33.552 -19.253 1.00 83.38 93 ILE A C 1
ATOM 563 O O . ILE A 1 112 ? 34.009 32.701 -19.679 1.00 81.65 93 ILE A O 1
ATOM 568 N N . ILE A 1 113 ? 35.568 33.357 -18.180 1.00 78.99 94 ILE A N 1
ATOM 569 C CA . ILE A 1 113 ? 35.485 32.168 -17.336 1.00 77.71 94 ILE A CA 1
ATOM 570 C C . ILE A 1 113 ? 34.856 32.582 -16.003 1.00 80.31 94 ILE A C 1
ATOM 571 O O . ILE A 1 113 ? 35.322 33.530 -15.370 1.00 79.78 94 ILE A O 1
ATOM 576 N N . ASP A 1 114 ? 33.796 31.880 -15.588 1.00 75.91 95 ASP A N 1
ATOM 577 C CA . ASP A 1 114 ? 33.147 32.130 -14.303 1.00 73.75 95 ASP A CA 1
ATOM 578 C C . ASP A 1 114 ? 33.486 30.993 -13.342 1.00 75.85 95 ASP A C 1
ATOM 579 O O . ASP A 1 114 ? 33.706 29.870 -13.782 1.00 76.77 95 ASP A O 1
ATOM 584 N N . ILE A 1 115 ? 33.538 31.279 -12.036 1.00 70.82 96 ILE A N 1
ATOM 585 C CA . ILE A 1 115 ? 33.821 30.264 -11.019 1.00 69.70 96 ILE A CA 1
ATOM 586 C C . ILE A 1 115 ? 32.581 30.045 -10.138 1.00 72.88 96 ILE A C 1
ATOM 587 O O . ILE A 1 115 ? 32.093 30.984 -9.505 1.00 71.34 96 ILE A O 1
ATOM 592 N N . ASN A 1 116 ? 32.093 28.800 -10.074 1.00 70.42 97 ASN A N 1
ATOM 593 C CA . ASN A 1 116 ? 30.962 28.466 -9.214 1.00 69.27 97 ASN A CA 1
ATOM 594 C C . ASN A 1 116 ? 31.397 28.287 -7.743 1.00 73.07 97 ASN A C 1
ATOM 595 O O . ASN A 1 116 ? 32.082 27.315 -7.397 1.00 73.68 97 ASN A O 1
ATOM 600 N N . MET A 1 117 ? 30.989 29.223 -6.884 1.00 68.73 98 MET A N 1
ATOM 601 C CA . MET A 1 117 ? 31.196 29.128 -5.434 1.00 69.30 98 MET A CA 1
ATOM 602 C C . MET A 1 117 ? 29.860 29.441 -4.757 1.00 73.42 98 MET A C 1
ATOM 603 O O . MET A 1 117 ? 29.816 29.935 -3.633 1.00 73.45 98 MET A O 1
ATOM 608 N N . GLY A 1 118 ? 28.780 29.108 -5.455 1.00 69.17 99 GLY A N 1
ATOM 609 C CA . GLY A 1 118 ? 27.449 29.357 -4.960 1.00 68.79 99 GLY A CA 1
ATOM 610 C C . GLY A 1 118 ? 26.557 28.169 -4.683 1.00 74.45 99 GLY A C 1
ATOM 611 O O . GLY A 1 118 ? 25.827 28.207 -3.686 1.00 75.10 99 GLY A O 1
ATOM 612 N N . CYS A 1 119 ? 26.581 27.118 -5.555 1.00 70.55 100 CYS A N 1
ATOM 613 C CA A CYS A 1 119 ? 25.714 25.940 -5.413 0.50 70.60 100 CYS A CA 1
ATOM 614 C CA B CYS A 1 119 ? 25.714 25.940 -5.413 0.50 70.60 100 CYS A CA 1
ATOM 615 C C . CYS A 1 119 ? 25.808 25.274 -4.043 1.00 75.65 100 CYS A C 1
ATOM 616 O O . CYS A 1 119 ? 26.917 24.991 -3.581 1.00 78.55 100 CYS A O 1
ATOM 621 N N . PRO A 1 120 ? 24.684 24.938 -3.418 1.00 70.46 101 PRO A N 1
ATOM 622 C CA . PRO A 1 120 ? 24.631 24.509 -2.022 1.00 70.99 101 PRO A CA 1
ATOM 623 C C . PRO A 1 120 ? 24.832 23.011 -1.760 1.00 77.16 101 PRO A C 1
ATOM 624 O O . PRO A 1 120 ? 25.039 22.628 -0.626 1.00 79.91 101 PRO A O 1
ATOM 628 N N . ALA A 1 121 ? 24.764 22.185 -2.787 1.00 72.46 102 ALA A N 1
ATOM 629 C CA . ALA A 1 121 ? 24.929 20.739 -2.641 1.00 73.48 102 ALA A CA 1
ATOM 630 C C . ALA A 1 121 ? 25.628 20.198 -3.881 1.00 78.31 102 ALA A C 1
ATOM 631 O O . ALA A 1 121 ? 25.220 19.180 -4.454 1.00 78.22 102 ALA A O 1
ATOM 633 N N . LYS A 1 122 ? 26.692 20.902 -4.305 1.00 75.11 103 LYS A N 1
ATOM 634 C CA . LYS A 1 122 ? 27.425 20.529 -5.500 1.00 74.78 103 LYS A CA 1
ATOM 635 C C . LYS A 1 122 ? 28.652 19.723 -5.199 1.00 80.83 103 LYS A C 1
ATOM 636 O O . LYS A 1 122 ? 29.494 20.137 -4.407 1.00 81.68 103 LYS A O 1
ATOM 642 N N . LYS A 1 123 ? 28.748 18.567 -5.848 1.00 78.43 104 LYS A N 1
ATOM 643 C CA . LYS A 1 123 ? 29.886 17.673 -5.771 1.00 79.87 104 LYS A CA 1
ATOM 644 C C . LYS A 1 123 ? 30.524 17.644 -7.157 1.00 84.80 104 LYS A C 1
ATOM 645 O O . LYS A 1 123 ? 29.815 17.504 -8.153 1.00 83.45 104 LYS A O 1
ATOM 651 N N . VAL A 1 124 ? 31.847 17.838 -7.226 1.00 83.26 105 VAL A N 1
ATOM 652 C CA . VAL A 1 124 ? 32.628 17.774 -8.463 1.00 84.24 105 VAL A CA 1
ATOM 653 C C . VAL A 1 124 ? 33.824 16.879 -8.155 1.00 91.05 105 VAL A C 1
ATOM 654 O O . VAL A 1 124 ? 34.638 17.184 -7.267 1.00 90.75 105 VAL A O 1
ATOM 658 N N . ASN A 1 125 ? 33.880 15.743 -8.873 1.00 89.99 106 ASN A N 1
ATOM 659 C CA . ASN A 1 125 ? 34.855 14.658 -8.741 1.00 91.94 106 ASN A CA 1
ATOM 660 C C . ASN A 1 125 ? 34.761 14.065 -7.311 1.00 93.97 106 ASN A C 1
ATOM 661 O O . ASN A 1 125 ? 35.762 13.828 -6.633 1.00 93.91 106 ASN A O 1
ATOM 666 N N . ARG A 1 126 ? 33.500 13.870 -6.859 1.00 88.70 107 ARG A N 1
ATOM 667 C CA . ARG A 1 126 ? 33.064 13.353 -5.550 1.00 87.83 107 ARG A CA 1
ATOM 668 C C . ARG A 1 126 ? 33.316 14.315 -4.362 1.00 90.18 107 ARG A C 1
ATOM 669 O O . ARG A 1 126 ? 32.764 14.083 -3.288 1.00 91.84 107 ARG A O 1
ATOM 677 N N . LYS A 1 127 ? 34.094 15.403 -4.567 1.00 83.07 108 LYS A N 1
ATOM 678 C CA . LYS A 1 127 ? 34.434 16.389 -3.541 1.00 81.15 108 LYS A CA 1
ATOM 679 C C . LYS A 1 127 ? 33.416 17.504 -3.487 1.00 85.13 108 LYS A C 1
ATOM 680 O O . LYS A 1 127 ? 32.893 17.892 -4.519 1.00 83.80 108 LYS A O 1
ATOM 686 N N . LEU A 1 128 ? 33.149 18.037 -2.290 1.00 83.89 109 LEU A N 1
ATOM 687 C CA . LEU A 1 128 ? 32.206 19.142 -2.060 1.00 83.01 109 LEU A CA 1
ATOM 688 C C . LEU A 1 128 ? 32.781 20.425 -2.620 1.00 86.55 109 LEU A C 1
ATOM 689 O O . LEU A 1 128 ? 33.883 20.824 -2.251 1.00 88.33 109 LEU A O 1
ATOM 694 N N . ALA A 1 129 ? 32.049 21.034 -3.546 1.00 80.93 110 ALA A N 1
ATOM 695 C CA . ALA A 1 129 ? 32.396 22.270 -4.248 1.00 79.73 110 ALA A CA 1
ATOM 696 C C . ALA A 1 129 ? 31.249 23.284 -4.095 1.00 81.77 110 ALA A C 1
ATOM 697 O O . ALA A 1 129 ? 30.374 23.083 -3.258 1.00 82.06 110 ALA A O 1
ATOM 699 N N . GLY A 1 130 ? 31.276 24.363 -4.867 1.00 76.31 111 GLY A N 1
ATOM 700 C CA . GLY A 1 130 ? 30.267 25.410 -4.789 1.00 74.11 111 GLY A CA 1
ATOM 701 C C . GLY A 1 130 ? 30.477 26.242 -3.544 1.00 77.84 111 GLY A C 1
ATOM 702 O O . GLY A 1 130 ? 31.623 26.563 -3.214 1.00 78.24 111 GLY A O 1
ATOM 703 N N . SER A 1 131 ? 29.377 26.563 -2.819 1.00 73.96 112 SER A N 1
ATOM 704 C CA . SER A 1 131 ? 29.412 27.347 -1.577 1.00 74.04 112 SER A CA 1
ATOM 705 C C . SER A 1 131 ? 30.091 26.615 -0.408 1.00 79.93 112 SER A C 1
ATOM 706 O O . SER A 1 131 ? 30.416 27.256 0.585 1.00 80.66 112 SER A O 1
ATOM 709 N N . ALA A 1 132 ? 30.355 25.294 -0.539 1.00 77.05 113 ALA A N 1
ATOM 710 C CA . ALA A 1 132 ? 31.100 24.519 0.455 1.00 78.25 113 ALA A CA 1
ATOM 711 C C . ALA A 1 132 ? 32.488 25.168 0.612 1.00 81.98 113 ALA A C 1
ATOM 712 O O . ALA A 1 132 ? 32.969 25.327 1.726 1.00 84.32 113 ALA A O 1
ATOM 714 N N . LEU A 1 133 ? 33.067 25.636 -0.499 1.00 75.86 114 LEU A N 1
ATOM 715 C CA . LEU A 1 133 ? 34.349 26.336 -0.550 1.00 75.75 114 LEU A CA 1
ATOM 716 C C . LEU A 1 133 ? 34.363 27.638 0.252 1.00 79.50 114 LEU A C 1
ATOM 717 O O . LEU A 1 133 ? 35.405 28.007 0.780 1.00 80.08 114 LEU A O 1
ATOM 722 N N . LEU A 1 134 ? 33.193 28.298 0.393 1.00 75.34 115 LEU A N 1
ATOM 723 C CA . LEU A 1 134 ? 33.018 29.561 1.132 1.00 73.64 115 LEU A CA 1
ATOM 724 C C . LEU A 1 134 ? 33.321 29.471 2.625 1.00 78.70 115 LEU A C 1
ATOM 725 O O . LEU A 1 134 ? 33.445 30.509 3.268 1.00 79.65 115 LEU A O 1
ATOM 730 N N . GLN A 1 135 ? 33.438 28.249 3.175 1.00 75.30 116 GLN A N 1
ATOM 731 C CA . GLN A 1 135 ? 33.741 28.010 4.592 1.00 76.02 116 GLN A CA 1
ATOM 732 C C . GLN A 1 135 ? 35.224 28.165 4.844 1.00 84.00 116 GLN A C 1
ATOM 733 O O . GLN A 1 135 ? 35.640 28.269 6.002 1.00 86.84 116 GLN A O 1
ATOM 739 N N . TYR A 1 136 ? 36.034 28.065 3.775 1.00 80.18 117 TYR A N 1
ATOM 740 C CA . TYR A 1 136 ? 37.488 28.065 3.860 1.00 80.99 117 TYR A CA 1
ATOM 741 C C . TYR A 1 136 ? 38.150 29.129 2.966 1.00 86.32 117 TYR A C 1
ATOM 742 O O . TYR A 1 136 ? 38.587 28.804 1.863 1.00 85.59 117 TYR A O 1
ATOM 751 N N . PRO A 1 137 ? 38.301 30.391 3.447 1.00 84.63 118 PRO A N 1
ATOM 752 C CA . PRO A 1 137 ? 38.935 31.440 2.612 1.00 84.76 118 PRO A CA 1
ATOM 753 C C . PRO A 1 137 ? 40.324 31.115 2.020 1.00 89.52 118 PRO A C 1
ATOM 754 O O . PRO A 1 137 ? 40.719 31.752 1.047 1.00 89.53 118 PRO A O 1
ATOM 758 N N . ASP A 1 138 ? 41.033 30.113 2.561 1.00 86.74 119 ASP A N 1
ATOM 759 C CA . ASP A 1 138 ? 42.352 29.677 2.071 1.00 87.70 119 ASP A CA 1
ATOM 760 C C . ASP A 1 138 ? 42.241 28.874 0.798 1.00 90.30 119 ASP A C 1
ATOM 761 O O . ASP A 1 138 ? 43.132 28.996 -0.042 1.00 90.21 119 ASP A O 1
ATOM 766 N N . VAL A 1 139 ? 41.178 28.025 0.664 1.00 86.13 120 VAL A N 1
ATOM 767 C CA . VAL A 1 139 ? 40.932 27.242 -0.553 1.00 85.93 120 VAL A CA 1
ATOM 768 C C . VAL A 1 139 ? 40.418 28.211 -1.627 1.00 90.09 120 VAL A C 1
ATOM 769 O O . VAL A 1 139 ? 40.864 28.134 -2.774 1.00 91.03 120 VAL A O 1
ATOM 773 N N . VAL A 1 140 ? 39.556 29.181 -1.215 1.00 85.41 121 VAL A N 1
ATOM 774 C CA . VAL A 1 140 ? 39.001 30.251 -2.042 1.00 83.66 121 VAL A CA 1
ATOM 775 C C . VAL A 1 140 ? 40.174 31.041 -2.637 1.00 90.30 121 VAL A C 1
ATOM 776 O O . VAL A 1 140 ? 40.306 31.068 -3.861 1.00 90.44 121 VAL A O 1
ATOM 780 N N . LYS A 1 141 ? 41.064 31.605 -1.778 1.00 88.51 122 LYS A N 1
ATOM 781 C CA . LYS A 1 141 ? 42.246 32.378 -2.194 1.00 89.63 122 LYS A CA 1
ATOM 782 C C . LYS A 1 141 ? 43.077 31.634 -3.242 1.00 94.72 122 LYS A C 1
ATOM 783 O O . LYS A 1 141 ? 43.426 32.231 -4.261 1.00 94.68 122 LYS A O 1
ATOM 789 N N . SER A 1 142 ? 43.341 30.330 -3.006 1.00 91.84 123 SER A N 1
ATOM 790 C CA . SER A 1 142 ? 44.119 29.452 -3.882 1.00 92.92 123 SER A CA 1
ATOM 791 C C . SER A 1 142 ? 43.475 29.197 -5.257 1.00 96.18 123 SER A C 1
ATOM 792 O O . SER A 1 142 ? 44.172 29.297 -6.266 1.00 96.67 123 SER A O 1
ATOM 795 N N . IL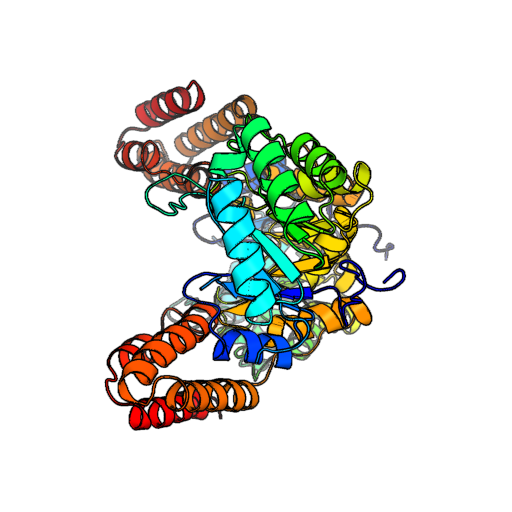E A 1 143 ? 42.159 28.874 -5.298 1.00 91.14 124 ILE A N 1
ATOM 796 C CA . ILE A 1 143 ? 41.402 28.621 -6.535 1.00 89.55 124 ILE A CA 1
ATOM 797 C C . ILE A 1 143 ? 41.364 29.887 -7.405 1.00 94.18 124 ILE A C 1
ATOM 798 O O . ILE A 1 143 ? 41.661 29.807 -8.601 1.00 94.88 124 ILE A O 1
ATOM 803 N N . LEU A 1 144 ? 41.011 31.047 -6.798 1.00 90.21 125 LEU A N 1
ATOM 804 C CA . LEU A 1 144 ? 40.921 32.335 -7.494 1.00 89.44 125 LEU A CA 1
ATOM 805 C C . LEU A 1 144 ? 42.261 32.769 -8.058 1.00 94.37 125 LEU A C 1
ATOM 806 O O . LEU A 1 144 ? 42.321 33.100 -9.235 1.00 93.77 125 LEU A O 1
ATOM 811 N N . THR A 1 145 ? 43.340 32.718 -7.247 1.00 92.54 126 THR A N 1
ATOM 812 C CA . THR A 1 145 ? 44.698 33.049 -7.697 1.00 94.09 126 THR A CA 1
ATOM 813 C C . THR A 1 145 ? 45.082 32.208 -8.919 1.00 98.01 126 THR A C 1
ATOM 814 O O . THR A 1 145 ? 45.325 32.783 -9.976 1.00 98.21 126 THR A O 1
ATOM 817 N N . GLU A 1 146 ? 45.035 30.860 -8.793 1.00 94.32 127 GLU A N 1
ATOM 818 C CA . GLU A 1 146 ? 45.391 29.893 -9.839 1.00 95.16 127 GLU A CA 1
ATOM 819 C C . GLU A 1 146 ? 44.584 30.007 -11.133 1.00 98.37 127 GLU A C 1
ATOM 820 O O . GLU A 1 146 ? 45.167 29.848 -12.207 1.00 99.88 127 GLU A O 1
ATOM 826 N N . VAL A 1 147 ? 43.261 30.248 -11.043 1.00 92.28 128 VAL A N 1
ATOM 827 C CA . VAL A 1 147 ? 42.404 30.375 -12.226 1.00 90.85 128 VAL A CA 1
ATOM 828 C C . VAL A 1 147 ? 42.667 31.691 -12.955 1.00 95.76 128 VAL A C 1
ATOM 829 O O . VAL A 1 147 ? 42.717 31.701 -14.183 1.00 96.59 128 VAL A O 1
ATOM 832 N N . VAL A 1 148 ? 42.846 32.792 -12.201 1.00 91.65 129 VAL A N 1
ATOM 833 C CA . VAL A 1 148 ? 43.105 34.126 -12.744 1.00 91.83 129 VAL A CA 1
ATOM 834 C C . VAL A 1 148 ? 44.438 34.163 -13.497 1.00 100.09 129 VAL A C 1
ATOM 835 O O . VAL A 1 148 ? 44.465 34.710 -14.599 1.00 101.05 129 VAL A O 1
ATOM 839 N N . ASN A 1 149 ? 45.518 33.549 -12.955 1.00 98.76 130 ASN A N 1
ATOM 840 C CA . ASN A 1 149 ? 46.799 33.583 -13.664 1.00 101.27 130 ASN A CA 1
ATOM 841 C C . ASN A 1 149 ? 46.956 32.469 -14.714 1.00 104.99 130 ASN A C 1
ATOM 842 O O . ASN A 1 149 ? 47.979 32.433 -15.407 1.00 106.68 130 ASN A O 1
ATOM 847 N N . ALA A 1 150 ? 45.934 31.606 -14.873 1.00 99.62 131 ALA A N 1
ATOM 848 C CA . ALA A 1 150 ? 45.955 30.519 -15.856 1.00 100.35 131 ALA A CA 1
ATOM 849 C C . ALA A 1 150 ? 45.492 30.987 -17.220 1.00 104.99 131 ALA A C 1
ATOM 850 O O . ALA A 1 150 ? 46.035 30.549 -18.235 1.00 107.50 131 ALA A O 1
ATOM 852 N N . VAL A 1 151 ? 44.477 31.866 -17.245 1.00 99.02 132 VAL A N 1
ATOM 853 C CA . VAL A 1 151 ? 43.883 32.401 -18.471 1.00 97.90 132 VAL A CA 1
ATOM 854 C C . VAL A 1 151 ? 44.098 33.911 -18.601 1.00 101.70 132 VAL A C 1
ATOM 855 O O . VAL A 1 151 ? 44.177 34.620 -17.598 1.00 99.93 132 VAL A O 1
ATOM 859 N N . ASP A 1 152 ? 44.205 34.382 -19.856 1.00 100.55 133 ASP A N 1
ATOM 860 C CA . ASP A 1 152 ? 44.408 35.779 -20.257 1.00 101.75 133 ASP A CA 1
ATOM 861 C C . ASP A 1 152 ? 43.031 36.435 -20.567 1.00 102.63 133 ASP A C 1
ATOM 862 O O . ASP A 1 152 ? 42.943 37.499 -21.179 1.00 103.27 133 ASP A O 1
ATOM 867 N N . VAL A 1 153 ? 41.970 35.776 -20.097 1.00 95.50 134 VAL A N 1
ATOM 868 C CA . VAL A 1 153 ? 40.551 36.059 -20.260 1.00 92.12 134 VAL A CA 1
ATOM 869 C C . VAL A 1 153 ? 39.994 36.645 -18.944 1.00 92.59 134 VAL A C 1
ATOM 870 O O . VAL A 1 153 ? 40.533 36.286 -17.897 1.00 91.70 134 VAL A O 1
ATOM 874 N N . PRO A 1 154 ? 38.942 37.522 -18.941 1.00 87.72 135 PRO A N 1
ATOM 875 C CA . PRO A 1 154 ? 38.390 37.999 -17.651 1.00 85.81 135 PRO A CA 1
ATOM 876 C C . PRO A 1 154 ? 37.798 36.848 -16.828 1.00 87.82 135 PRO A C 1
ATOM 877 O O . PRO A 1 154 ? 37.087 35.998 -17.371 1.00 86.82 135 PRO A O 1
ATOM 881 N N . VAL A 1 155 ? 38.138 36.790 -15.528 1.00 83.74 136 VAL A N 1
ATOM 882 C CA . VAL A 1 155 ? 37.642 35.745 -14.635 1.00 81.90 136 VAL A CA 1
ATOM 883 C C . VAL A 1 155 ? 36.656 36.354 -13.634 1.00 84.41 136 VAL A C 1
ATOM 884 O O . VAL A 1 155 ? 36.978 37.351 -12.989 1.00 84.43 136 VAL A O 1
ATOM 888 N N . THR A 1 156 ? 35.440 35.780 -13.548 1.00 79.52 137 THR A N 1
ATOM 889 C CA . THR A 1 156 ? 34.403 36.250 -12.632 1.00 77.95 137 THR A CA 1
ATOM 890 C C . THR A 1 156 ? 34.071 35.155 -11.589 1.00 80.26 137 THR A C 1
ATOM 891 O O . THR A 1 156 ? 34.457 33.997 -11.752 1.00 80.55 137 THR A O 1
ATOM 894 N N . LEU A 1 157 ? 33.428 35.552 -10.481 1.00 74.99 138 LEU A N 1
ATOM 895 C CA . LEU A 1 157 ? 33.067 34.665 -9.375 1.00 72.56 138 LEU A CA 1
ATOM 896 C C . LEU A 1 157 ? 31.592 34.775 -8.985 1.00 74.11 138 LEU A C 1
ATOM 897 O O . LEU A 1 157 ? 31.093 35.875 -8.792 1.00 73.21 138 LEU A O 1
ATOM 902 N N . LYS A 1 158 ? 30.916 33.629 -8.830 1.00 69.94 139 LYS A N 1
ATOM 903 C CA . LYS A 1 158 ? 29.522 33.553 -8.391 1.00 68.31 139 LYS A CA 1
ATOM 904 C C . LYS A 1 158 ? 29.511 32.960 -6.998 1.00 73.58 139 LYS A C 1
ATOM 905 O O . LYS A 1 158 ? 30.016 31.856 -6.806 1.00 75.88 139 LYS A O 1
ATOM 911 N N . ILE A 1 159 ? 29.006 33.711 -6.006 1.00 69.10 140 ILE A N 1
ATOM 912 C CA . ILE A 1 159 ? 28.975 33.256 -4.599 1.00 67.99 140 ILE A CA 1
ATOM 913 C C . ILE A 1 159 ? 27.565 33.322 -3.978 1.00 70.75 140 ILE A C 1
ATOM 914 O O . ILE A 1 159 ? 26.579 33.656 -4.657 1.00 70.49 140 ILE A O 1
ATOM 919 N N . ARG A 1 160 ? 27.564 33.091 -2.670 1.00 66.60 141 ARG A N 1
ATOM 920 C CA . ARG A 1 160 ? 26.430 33.159 -1.764 1.00 65.72 141 ARG A CA 1
ATOM 921 C C . ARG A 1 160 ? 26.845 34.024 -0.553 1.00 73.00 141 ARG A C 1
ATOM 922 O O . ARG A 1 160 ? 28.003 34.357 -0.407 1.00 72.70 141 ARG A O 1
ATOM 930 N N . THR A 1 161 ? 25.892 34.401 0.299 1.00 71.63 142 THR A N 1
ATOM 931 C CA . THR A 1 161 ? 26.148 35.236 1.496 1.00 72.28 142 THR A CA 1
ATOM 932 C C . THR A 1 161 ? 27.268 34.680 2.382 1.00 78.79 142 THR A C 1
ATOM 933 O O . THR A 1 161 ? 28.058 35.440 2.932 1.00 80.80 142 THR A O 1
ATOM 936 N N . GLY A 1 162 ? 27.300 33.355 2.508 1.00 74.09 143 GLY A N 1
ATOM 937 C CA . GLY A 1 162 ? 28.219 32.586 3.326 1.00 74.52 143 GLY A CA 1
ATOM 938 C C . GLY A 1 162 ? 27.733 31.154 3.357 1.00 78.92 143 GLY A C 1
ATOM 939 O O . GLY A 1 162 ? 26.948 30.755 2.490 1.00 76.89 143 GLY A O 1
ATOM 940 N N . TRP A 1 163 ? 28.185 30.370 4.360 1.00 77.88 144 TRP A N 1
ATOM 941 C CA . TRP A 1 163 ? 27.820 28.957 4.534 1.00 78.24 144 TRP A CA 1
ATOM 942 C C . TRP A 1 163 ? 26.499 28.807 5.285 1.00 80.42 144 TRP A C 1
ATOM 943 O O . TRP A 1 163 ? 25.668 27.983 4.915 1.00 77.90 144 TRP A O 1
ATOM 954 N N . ALA A 1 164 ? 26.321 29.580 6.354 1.00 79.10 145 ALA A N 1
ATOM 955 C CA . ALA A 1 164 ? 25.128 29.523 7.185 1.00 79.99 145 ALA A CA 1
ATOM 956 C C . ALA A 1 164 ? 24.742 30.943 7.633 1.00 85.31 145 ALA A C 1
ATOM 957 O O . ALA A 1 164 ? 25.595 31.827 7.549 1.00 83.70 145 ALA A O 1
ATOM 959 N N . PRO A 1 165 ? 23.490 31.198 8.109 1.00 83.81 146 PRO A N 1
ATOM 960 C CA . PRO A 1 165 ? 23.129 32.553 8.568 1.00 84.48 146 PRO A CA 1
ATOM 961 C C . PRO A 1 165 ? 24.090 33.193 9.584 1.00 93.85 146 PRO A C 1
ATOM 962 O O . PRO A 1 165 ? 24.307 34.402 9.533 1.00 93.81 146 PRO A O 1
ATOM 966 N N . GLU A 1 166 ? 24.701 32.371 10.468 1.00 94.16 147 GLU A N 1
ATOM 967 C CA . GLU A 1 166 ? 25.687 32.774 11.487 1.00 96.54 147 GLU A CA 1
ATOM 968 C C . GLU A 1 166 ? 27.065 33.056 10.859 1.00 99.31 147 GLU A C 1
ATOM 969 O O . GLU A 1 166 ? 27.912 33.688 11.486 1.00 100.25 147 GLU A O 1
ATOM 975 N N . HIS A 1 167 ? 27.291 32.558 9.638 1.00 94.17 148 HIS A N 1
ATOM 976 C CA . HIS A 1 167 ? 28.562 32.645 8.925 1.00 93.39 148 HIS A CA 1
ATOM 977 C C . HIS A 1 167 ? 28.477 33.333 7.568 1.00 94.82 148 HIS A C 1
ATOM 978 O O . HIS A 1 167 ? 28.776 32.708 6.555 1.00 93.64 148 HIS A O 1
ATOM 985 N N . ARG A 1 168 ? 28.096 34.622 7.539 1.00 90.35 149 ARG A N 1
ATOM 986 C CA . ARG A 1 168 ? 28.075 35.388 6.304 1.00 87.64 149 ARG A CA 1
AT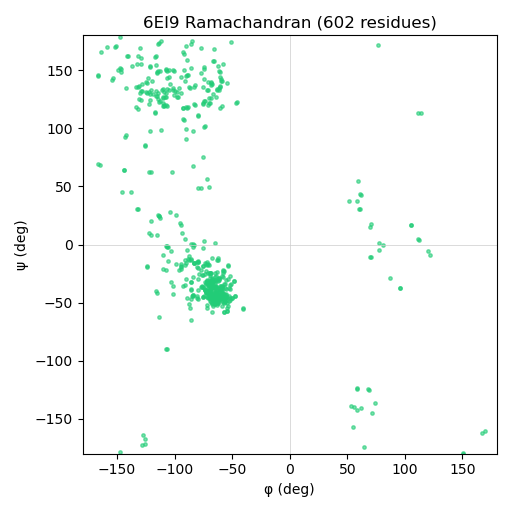OM 987 C C . ARG A 1 168 ? 29.437 36.082 6.205 1.00 93.22 149 ARG A C 1
ATOM 988 O O . ARG A 1 168 ? 29.738 36.967 7.012 1.00 93.91 149 ARG A O 1
ATOM 996 N N . ASN A 1 169 ? 30.297 35.599 5.277 1.00 90.29 150 ASN A N 1
ATOM 997 C CA . ASN A 1 169 ? 31.662 36.101 5.045 1.00 90.85 150 ASN A CA 1
ATOM 998 C C . ASN A 1 169 ? 31.793 36.769 3.672 1.00 93.35 150 ASN A C 1
ATOM 999 O O . ASN A 1 169 ? 32.876 36.875 3.096 1.00 93.69 150 ASN A O 1
ATOM 1004 N N . CYS A 1 170 ? 30.653 37.226 3.185 1.00 88.37 151 CYS A N 1
ATOM 1005 C CA . CYS A 1 170 ? 30.347 37.934 1.950 1.00 86.68 151 CYS A CA 1
ATOM 1006 C C . CYS A 1 170 ? 31.358 39.005 1.557 1.00 86.48 151 CYS A C 1
ATOM 1007 O O . CYS A 1 170 ? 31.837 39.015 0.427 1.00 84.90 151 CYS A O 1
ATOM 1010 N N . GLU A 1 171 ? 31.609 39.948 2.473 1.00 81.76 152 GLU A N 1
ATOM 1011 C CA . GLU A 1 171 ? 32.504 41.083 2.281 1.00 81.56 152 GLU A CA 1
ATOM 1012 C C . GLU A 1 171 ? 33.949 40.617 2.224 1.00 85.89 152 GLU A C 1
ATOM 1013 O O . GLU A 1 171 ? 34.713 41.128 1.407 1.00 86.67 152 GLU A O 1
ATOM 1019 N N . GLU A 1 172 ? 34.310 39.625 3.068 1.00 81.28 153 GLU A N 1
ATOM 1020 C CA . GLU A 1 172 ? 35.640 39.033 3.128 1.00 81.42 153 GLU A CA 1
ATOM 1021 C C . GLU A 1 172 ? 35.963 38.360 1.793 1.00 83.62 153 GLU A C 1
ATOM 1022 O O . GLU A 1 172 ? 37.035 38.605 1.246 1.00 84.79 153 GLU A O 1
ATOM 1028 N N . ILE A 1 173 ? 35.044 37.501 1.290 1.00 77.63 154 ILE A N 1
ATOM 1029 C CA . ILE A 1 173 ? 35.178 36.747 0.037 1.00 75.97 154 ILE A CA 1
ATOM 1030 C C . ILE A 1 173 ? 35.201 37.692 -1.176 1.00 80.85 154 ILE A C 1
ATOM 1031 O O . ILE A 1 173 ? 35.962 37.451 -2.117 1.00 81.15 154 ILE A O 1
ATOM 1036 N N . ALA A 1 174 ? 34.413 38.787 -1.127 1.00 77.09 155 ALA A N 1
ATOM 1037 C CA . ALA A 1 174 ? 34.366 39.807 -2.174 1.00 76.57 155 ALA A CA 1
ATOM 1038 C C . ALA A 1 174 ? 35.703 40.571 -2.279 1.00 83.21 155 ALA A C 1
ATOM 1039 O O . ALA A 1 174 ? 36.232 40.721 -3.380 1.00 84.16 155 ALA A O 1
ATOM 1041 N N . GLN A 1 175 ? 36.247 41.022 -1.129 1.00 80.85 156 GLN A N 1
ATOM 1042 C CA . GLN A 1 175 ? 37.501 41.766 -0.981 1.00 82.92 156 GLN A CA 1
ATOM 1043 C C . GLN A 1 175 ? 38.669 40.905 -1.433 1.00 89.54 156 GLN A C 1
ATOM 1044 O O . GLN A 1 175 ? 39.576 41.410 -2.089 1.00 91.99 156 GLN A O 1
ATOM 1050 N N . LEU A 1 176 ? 38.631 39.602 -1.098 1.00 84.35 157 LEU A N 1
ATOM 1051 C CA . LEU A 1 176 ? 39.648 38.642 -1.482 1.00 84.35 157 LEU A CA 1
ATOM 1052 C C . LEU A 1 176 ? 39.585 38.390 -2.980 1.00 89.05 157 LEU A C 1
ATOM 1053 O O . LEU A 1 176 ? 40.634 38.416 -3.618 1.00 91.71 157 LEU A O 1
ATOM 1058 N N . ALA A 1 177 ? 38.368 38.181 -3.548 1.00 83.17 158 ALA A N 1
ATOM 1059 C CA . ALA A 1 177 ? 38.163 37.976 -4.990 1.00 81.66 158 ALA A CA 1
ATOM 1060 C C . ALA A 1 177 ? 38.780 39.115 -5.809 1.00 86.32 158 ALA A C 1
ATOM 1061 O O . ALA A 1 177 ? 39.495 38.856 -6.777 1.00 86.57 158 ALA A O 1
ATOM 1063 N N . GLU A 1 178 ? 38.554 40.364 -5.374 1.00 83.09 159 GLU A N 1
ATOM 1064 C CA . GLU A 1 178 ? 39.092 41.570 -5.986 1.00 84.58 159 GLU A CA 1
ATOM 1065 C C . GLU A 1 178 ? 40.627 41.570 -5.938 1.00 91.19 159 GLU A C 1
ATOM 1066 O O . GLU A 1 178 ? 41.252 41.956 -6.922 1.00 93.33 159 GLU A O 1
ATOM 1072 N N . ASP A 1 179 ? 41.223 41.120 -4.810 1.00 87.55 160 ASP A N 1
ATOM 1073 C CA . ASP A 1 179 ? 42.681 41.028 -4.582 1.00 89.00 160 ASP A CA 1
ATOM 1074 C C . ASP A 1 179 ? 43.352 39.944 -5.439 1.00 92.93 160 ASP A C 1
ATOM 1075 O O . ASP A 1 179 ? 44.519 40.094 -5.814 1.00 93.91 160 ASP A O 1
ATOM 1080 N N . CYS A 1 180 ? 42.611 38.862 -5.740 1.00 88.47 161 CYS A N 1
ATOM 1081 C CA . CYS A 1 180 ? 43.048 37.727 -6.555 1.00 88.96 161 CYS A CA 1
ATOM 1082 C C . CYS A 1 180 ? 42.991 37.988 -8.068 1.00 92.09 161 CYS A C 1
ATOM 1083 O O . CYS A 1 180 ? 43.596 37.229 -8.836 1.00 93.03 161 CYS A O 1
ATOM 1086 N N . GLY A 1 181 ? 42.289 39.052 -8.469 1.00 86.71 162 GLY A N 1
ATOM 1087 C CA . GLY A 1 181 ? 42.163 39.458 -9.866 1.00 86.10 162 GLY A CA 1
ATOM 1088 C C . GLY A 1 181 ? 40.836 39.175 -10.545 1.00 86.18 162 GLY A C 1
ATOM 1089 O O . GLY A 1 181 ? 40.770 39.202 -11.777 1.00 86.12 162 GLY A O 1
ATOM 1090 N N . ILE A 1 182 ? 39.775 38.894 -9.754 1.00 78.91 163 ILE A N 1
ATOM 1091 C CA . ILE A 1 182 ? 38.410 38.650 -10.237 1.00 75.74 163 ILE A CA 1
ATOM 1092 C C . ILE A 1 182 ? 37.887 39.982 -10.795 1.00 80.70 163 ILE A C 1
ATOM 1093 O O . ILE A 1 182 ? 38.175 41.039 -10.228 1.00 81.17 163 ILE A O 1
ATOM 1098 N N . GLN A 1 183 ? 37.211 39.940 -11.954 1.00 77.14 164 GLN A N 1
ATOM 1099 C CA . GLN A 1 183 ? 36.807 41.166 -12.634 1.00 76.63 164 GLN A CA 1
ATOM 1100 C C . GLN A 1 183 ? 35.314 41.483 -12.539 1.00 79.83 164 GLN A C 1
ATOM 1101 O O . GLN A 1 183 ? 34.894 42.548 -12.992 1.00 81.33 164 GLN A O 1
ATOM 1107 N N . ALA A 1 184 ? 34.531 40.609 -11.889 1.00 74.73 165 ALA A N 1
ATOM 1108 C CA . ALA A 1 184 ? 33.089 40.771 -11.617 1.00 72.45 165 ALA A CA 1
ATOM 1109 C C . ALA A 1 184 ? 32.646 39.738 -10.569 1.00 73.93 165 ALA A C 1
ATOM 1110 O O . ALA A 1 184 ? 33.141 38.613 -10.549 1.00 72.64 165 ALA A O 1
ATOM 1112 N N . LEU A 1 185 ? 31.703 40.116 -9.716 1.00 69.80 166 LEU A N 1
ATOM 1113 C CA . LEU A 1 185 ? 31.226 39.227 -8.668 1.00 68.41 166 LEU A CA 1
ATOM 1114 C C . LEU A 1 185 ? 29.705 39.149 -8.634 1.00 70.51 166 LEU A C 1
ATOM 1115 O O . LEU A 1 185 ? 29.052 40.179 -8.537 1.00 67.99 166 LEU A O 1
ATOM 1120 N N . THR A 1 186 ? 29.140 37.932 -8.724 1.00 67.76 167 THR A N 1
ATOM 1121 C CA . THR A 1 186 ? 27.692 37.723 -8.599 1.00 65.81 167 THR A CA 1
ATOM 1122 C C . THR A 1 186 ? 27.441 37.204 -7.196 1.00 71.39 167 THR A C 1
ATOM 1123 O O . THR A 1 186 ? 28.151 36.303 -6.735 1.00 72.08 167 THR A O 1
ATOM 1127 N N . ILE A 1 187 ? 26.429 37.761 -6.521 1.00 67.30 168 ILE A N 1
ATOM 1128 C CA . ILE A 1 187 ? 26.038 37.316 -5.188 1.00 66.20 168 ILE A CA 1
ATOM 1129 C C . ILE A 1 187 ? 24.575 36.894 -5.209 1.00 68.00 168 ILE A C 1
ATOM 1130 O O . ILE A 1 187 ? 23.714 37.712 -5.547 1.00 67.26 168 ILE A O 1
ATOM 1135 N N . HIS A 1 188 ? 24.301 35.655 -4.866 1.00 64.00 169 HIS A N 1
ATOM 1136 C CA . HIS A 1 188 ? 22.930 35.265 -4.690 1.00 62.29 169 HIS A CA 1
ATOM 1137 C C . HIS A 1 188 ? 22.721 35.624 -3.241 1.00 67.75 169 HIS A C 1
ATOM 1138 O O . HIS A 1 188 ? 23.520 35.304 -2.387 1.00 68.22 169 HIS A O 1
ATOM 1145 N N . GLY A 1 189 ? 21.602 36.251 -2.939 1.00 64.00 170 GLY A N 1
ATOM 1146 C CA . GLY A 1 189 ? 21.248 36.728 -1.604 1.00 64.15 170 GLY A CA 1
ATOM 1147 C C . GLY A 1 189 ? 20.711 35.681 -0.647 1.00 67.71 170 GLY A C 1
ATOM 1148 O O . GLY A 1 189 ? 19.705 35.912 0.018 1.00 66.77 170 GLY A O 1
ATOM 1149 N N . ARG A 1 190 ? 21.381 34.551 -0.530 1.00 65.42 171 ARG A N 1
ATOM 1150 C CA . ARG A 1 190 ? 21.036 33.467 0.353 1.00 65.00 171 ARG A CA 1
ATOM 1151 C C . ARG A 1 190 ? 22.333 32.808 0.749 1.00 70.08 171 ARG A C 1
ATOM 1152 O O . ARG A 1 190 ? 23.312 32.867 0.045 1.00 70.22 171 ARG A O 1
ATOM 1160 N N . THR A 1 191 ? 22.366 32.238 1.932 1.00 68.74 172 THR A N 1
ATOM 1161 C CA . THR A 1 191 ? 23.528 31.502 2.380 1.00 68.89 172 THR A CA 1
ATOM 1162 C C . THR A 1 191 ? 23.404 30.089 1.872 1.00 71.06 172 THR A C 1
ATOM 1163 O O . THR A 1 191 ? 22.364 29.667 1.403 1.00 69.53 172 THR A O 1
ATOM 1167 N N . ARG A 1 192 ? 24.443 29.292 2.052 1.00 67.80 173 ARG A N 1
ATOM 1168 C CA . ARG A 1 192 ? 24.411 27.911 1.596 1.00 67.12 173 ARG A CA 1
ATOM 1169 C C . ARG A 1 192 ? 23.301 27.134 2.271 1.00 73.95 173 ARG A C 1
ATOM 1170 O O . ARG A 1 192 ? 22.642 26.337 1.649 1.00 74.61 173 ARG A O 1
ATOM 1178 N N . ALA A 1 193 ? 23.078 27.386 3.560 1.00 72.57 174 ALA A N 1
ATOM 1179 C CA A ALA A 1 193 ? 22.009 26.753 4.353 0.50 73.61 174 ALA A CA 1
ATOM 1180 C CA B ALA A 1 193 ? 22.009 26.771 4.373 0.50 73.61 174 ALA A CA 1
ATOM 1181 C C . ALA A 1 193 ? 20.469 26.969 4.064 1.00 77.54 174 ALA A C 1
ATOM 1182 O O . ALA A 1 193 ? 19.396 26.278 4.288 1.00 78.78 174 ALA A O 1
ATOM 1185 N N . CYS A 1 194 ? 20.334 28.145 3.483 1.00 72.46 175 CYS A N 1
ATOM 1186 C CA . CYS A 1 194 ? 19.101 28.715 3.010 1.00 71.84 175 CYS A CA 1
ATOM 1187 C C . CYS A 1 194 ? 18.522 27.907 1.875 1.00 76.06 175 CYS A C 1
ATOM 1188 O O . CYS A 1 194 ? 17.329 27.891 1.715 1.00 75.31 175 CYS A O 1
ATOM 1191 N N . LEU A 1 195 ? 19.389 27.333 1.043 1.00 72.19 176 LEU A N 1
ATOM 1192 C CA . LEU A 1 195 ? 19.020 26.508 -0.088 1.00 70.27 176 LEU A CA 1
ATOM 1193 C C . LEU A 1 195 ? 18.160 27.367 -0.947 1.00 74.51 176 LEU A C 1
ATOM 1194 O O . LEU A 1 195 ? 18.599 28.396 -1.402 1.00 74.03 176 LEU A O 1
ATOM 1199 N N . PHE A 1 196 ? 16.964 26.913 -1.242 1.00 71.67 177 PHE A N 1
ATOM 1200 C CA . PHE A 1 196 ? 16.054 27.713 -2.012 1.00 70.79 177 PHE A CA 1
ATOM 1201 C C . PHE A 1 196 ? 14.859 28.095 -1.179 1.00 78.43 177 PHE A C 1
ATOM 1202 O O . PHE A 1 196 ? 13.784 28.313 -1.694 1.00 78.88 177 PHE A O 1
ATOM 1210 N N . ASN A 1 197 ? 15.063 28.125 0.130 1.00 76.79 178 ASN A N 1
ATOM 1211 C CA . ASN A 1 197 ? 14.023 28.466 1.078 1.00 77.72 178 ASN A CA 1
ATOM 1212 C C . ASN A 1 197 ? 13.976 29.940 1.434 1.00 84.00 178 ASN A C 1
ATOM 1213 O O . ASN A 1 197 ? 14.908 30.676 1.203 1.00 83.48 178 ASN A O 1
ATOM 1218 N N . GLY A 1 198 ? 12.861 30.339 2.025 1.00 81.80 179 GLY A N 1
ATOM 1219 C CA . GLY A 1 198 ? 12.593 31.709 2.432 1.00 81.32 179 GLY A CA 1
ATOM 1220 C C . GLY A 1 198 ? 12.666 32.674 1.268 1.00 84.06 179 GLY A C 1
ATOM 1221 O O . GLY A 1 198 ? 12.270 32.344 0.142 1.00 83.38 179 GLY A O 1
ATOM 1222 N N . GLU A 1 199 ? 13.195 33.868 1.540 1.00 79.91 180 GLU A N 1
ATOM 1223 C CA . GLU A 1 199 ? 13.383 34.925 0.549 1.00 77.44 180 GLU A CA 1
ATOM 1224 C C . GLU A 1 199 ? 14.863 35.295 0.480 1.00 77.36 180 GLU A C 1
ATOM 1225 O O . GLU A 1 199 ? 15.605 35.120 1.453 1.00 79.91 180 GLU A O 1
ATOM 1231 N N . ALA A 1 200 ? 15.292 35.788 -0.674 1.00 68.29 181 ALA A N 1
ATOM 1232 C CA . ALA A 1 200 ? 16.640 36.273 -0.880 1.00 65.75 181 ALA A CA 1
ATOM 1233 C C . ALA A 1 200 ? 16.696 37.642 -0.233 1.00 68.63 181 ALA A C 1
ATOM 1234 O O . ALA A 1 200 ? 15.687 38.362 -0.202 1.00 68.62 181 ALA A O 1
ATOM 1236 N N . GLU A 1 201 ? 17.855 37.993 0.299 1.00 64.61 182 GLU A N 1
ATOM 1237 C CA . GLU A 1 201 ? 18.078 39.294 0.926 1.00 64.67 182 GLU A CA 1
ATOM 1238 C C . GLU A 1 201 ? 19.115 40.079 0.105 1.00 68.11 182 GLU A C 1
ATOM 1239 O O . GLU A 1 201 ? 19.992 39.488 -0.535 1.00 67.08 182 GLU A O 1
ATOM 1245 N N . TYR A 1 202 ? 18.997 41.405 0.111 1.00 64.42 183 TYR A N 1
ATOM 1246 C CA . TYR A 1 202 ? 19.849 42.282 -0.696 1.00 63.38 183 TYR A CA 1
ATOM 1247 C C . TYR A 1 202 ? 20.737 43.176 0.157 1.00 69.33 183 TYR A C 1
ATOM 1248 O O . TYR A 1 202 ? 21.463 44.012 -0.368 1.00 69.49 183 TYR A O 1
ATOM 1257 N N . ASP A 1 203 ? 20.746 42.930 1.463 1.00 68.80 184 ASP A N 1
ATOM 1258 C CA . ASP A 1 203 ? 21.518 43.716 2.415 1.00 72.25 184 ASP A CA 1
ATOM 1259 C C . ASP A 1 203 ? 23.018 43.430 2.279 1.00 77.35 184 ASP A C 1
ATOM 1260 O O . ASP A 1 203 ? 23.825 44.370 2.240 1.00 78.29 184 ASP A O 1
ATOM 1265 N N . SER A 1 204 ? 23.370 42.125 2.181 1.00 72.96 185 SER A N 1
ATOM 1266 C CA . SER A 1 204 ? 24.722 41.614 1.980 1.00 72.71 185 SER A CA 1
ATOM 1267 C C . SER A 1 204 ? 25.296 42.131 0.663 1.00 76.09 185 SER A C 1
ATOM 1268 O O . SER A 1 204 ? 26.425 42.611 0.664 1.00 77.29 185 SER A O 1
ATOM 1271 N N . ILE A 1 205 ? 24.498 42.070 -0.446 1.00 71.05 186 ILE A N 1
ATOM 1272 C CA . ILE A 1 205 ? 24.823 42.591 -1.797 1.00 69.27 186 ILE A CA 1
ATOM 1273 C C . ILE A 1 205 ? 25.166 44.084 -1.715 1.00 75.08 186 ILE A C 1
ATOM 1274 O O . ILE A 1 205 ? 26.212 44.497 -2.223 1.00 75.24 186 ILE A O 1
ATOM 1279 N N . ARG A 1 206 ? 24.292 44.873 -1.039 1.00 73.34 187 ARG A N 1
ATOM 1280 C CA . ARG A 1 206 ? 24.412 46.316 -0.811 1.00 74.71 187 ARG A CA 1
ATOM 1281 C C . ARG A 1 206 ? 25.717 46.639 -0.087 1.00 83.64 187 ARG A C 1
ATOM 1282 O O . ARG A 1 206 ? 26.405 47.577 -0.486 1.00 86.17 187 ARG A O 1
ATOM 1290 N N . ALA A 1 207 ? 26.050 45.873 0.982 1.00 80.38 188 ALA A N 1
ATOM 1291 C CA . ALA A 1 207 ? 27.254 46.044 1.795 1.00 81.11 188 ALA A CA 1
ATOM 1292 C C . ALA A 1 207 ? 28.525 45.744 0.993 1.00 84.55 188 ALA A C 1
ATOM 1293 O O . ALA A 1 207 ? 29.485 46.508 1.066 1.00 86.14 188 ALA A O 1
ATOM 1295 N N . VAL A 1 208 ? 28.528 44.641 0.224 1.00 78.72 189 VAL A N 1
ATOM 1296 C CA . VAL A 1 208 ? 29.635 44.261 -0.650 1.00 78.12 189 VAL A CA 1
ATOM 1297 C C . VAL A 1 208 ? 29.897 45.384 -1.671 1.00 83.14 189 VAL A C 1
ATOM 1298 O O . VAL A 1 208 ? 31.021 45.878 -1.715 1.00 84.52 189 VAL A O 1
ATOM 1302 N N . LYS A 1 209 ? 28.880 45.822 -2.402 1.00 78.74 190 LYS A N 1
ATOM 1303 C CA . LYS A 1 209 ? 29.036 46.876 -3.403 1.00 78.44 190 LYS A CA 1
ATOM 1304 C C . LYS A 1 209 ? 29.693 48.134 -2.863 1.00 84.94 190 LYS A C 1
ATOM 1305 O O . LYS A 1 209 ? 30.454 48.787 -3.545 1.00 85.14 190 LYS A O 1
ATOM 1311 N N . GLN A 1 210 ? 29.372 48.482 -1.636 1.00 84.11 191 GLN A N 1
ATOM 1312 C CA . GLN A 1 210 ? 29.970 49.644 -0.971 1.00 87.05 191 GLN A CA 1
ATOM 1313 C C . GLN A 1 210 ? 31.458 49.453 -0.588 1.00 95.18 191 GLN A C 1
ATOM 1314 O O . GLN A 1 210 ? 32.178 50.448 -0.483 1.00 97.62 191 GLN A O 1
ATOM 1320 N N . LYS A 1 211 ? 31.919 48.192 -0.409 1.00 91.82 192 LYS A N 1
ATOM 1321 C CA . LYS A 1 211 ? 33.293 47.845 -0.014 1.00 93.96 192 LYS A CA 1
ATOM 1322 C C . LYS A 1 211 ? 34.239 47.583 -1.187 1.00 98.76 192 LYS A C 1
ATOM 1323 O O . LYS A 1 211 ? 35.435 47.864 -1.090 1.00 101.41 192 LYS A O 1
ATOM 1326 N N . VAL A 1 212 ? 33.713 46.986 -2.257 1.00 92.47 193 VAL A N 1
ATOM 1327 C CA . VAL A 1 212 ? 34.455 46.515 -3.422 1.00 91.08 193 VAL A CA 1
ATOM 1328 C C . VAL A 1 212 ? 34.383 47.469 -4.623 1.00 93.71 193 VAL A C 1
ATOM 1329 O O . VAL A 1 212 ? 33.389 48.188 -4.767 1.00 93.39 193 VAL A O 1
ATOM 1332 N N . SER A 1 213 ? 35.455 47.500 -5.462 1.00 90.47 194 SER A N 1
ATOM 1333 C CA . SER A 1 213 ? 35.550 48.351 -6.668 1.00 91.21 194 SER A CA 1
ATOM 1334 C C . SER A 1 213 ? 35.122 47.641 -7.966 1.00 94.14 194 SER A C 1
ATOM 1335 O O . SER A 1 213 ? 34.777 48.305 -8.941 1.00 94.94 194 SER A O 1
ATOM 1338 N N . ILE A 1 214 ? 35.138 46.299 -7.973 1.00 88.44 195 ILE A N 1
ATOM 1339 C CA . ILE A 1 214 ? 34.741 45.495 -9.132 1.00 85.70 195 ILE A CA 1
ATOM 1340 C C . ILE A 1 214 ? 33.209 45.503 -9.300 1.00 86.64 195 ILE A C 1
ATOM 1341 O O . ILE A 1 214 ? 32.493 45.661 -8.298 1.00 85.55 195 ILE A O 1
ATOM 1346 N N . PRO A 1 215 ? 32.678 45.320 -10.542 1.00 80.68 196 PRO A N 1
ATOM 1347 C CA . PRO A 1 215 ? 31.220 45.263 -10.697 1.00 78.16 196 PRO A CA 1
ATOM 1348 C C . PRO A 1 215 ? 30.588 44.094 -9.933 1.00 78.85 196 PRO A C 1
ATOM 1349 O O . PRO A 1 215 ? 31.093 42.974 -9.972 1.00 79.07 196 PRO A O 1
ATOM 1353 N N . VAL A 1 216 ? 29.504 44.385 -9.201 1.00 72.80 197 VAL A N 1
ATOM 1354 C CA . VAL A 1 216 ? 28.725 43.434 -8.399 1.00 70.19 197 VAL A CA 1
ATOM 1355 C C . VAL A 1 216 ? 27.386 43.194 -9.123 1.00 71.97 197 VAL A C 1
ATOM 1356 O O . VAL A 1 216 ? 26.716 44.158 -9.514 1.00 70.86 197 VAL A O 1
ATOM 1360 N N . ILE A 1 217 ? 27.015 41.911 -9.303 1.00 67.47 198 ILE A N 1
ATOM 1361 C CA . ILE A 1 217 ? 25.772 41.435 -9.931 1.00 65.29 198 ILE A CA 1
ATOM 1362 C C . ILE A 1 217 ? 24.855 40.896 -8.835 1.00 69.83 198 ILE A C 1
ATOM 1363 O O . ILE A 1 217 ? 25.246 39.997 -8.100 1.00 71.79 198 ILE A O 1
ATOM 1368 N N . ALA A 1 218 ? 23.672 41.499 -8.677 1.00 65.64 199 ALA A N 1
ATOM 1369 C CA . ALA A 1 218 ? 22.695 41.080 -7.673 1.00 64.88 199 ALA A CA 1
ATOM 1370 C C . ALA A 1 218 ? 21.891 39.900 -8.218 1.00 68.02 199 ALA A C 1
ATOM 1371 O O . ALA A 1 218 ? 21.507 39.895 -9.385 1.00 67.08 199 ALA A O 1
ATOM 1373 N N . ASN A 1 219 ? 21.653 38.897 -7.380 1.00 63.97 200 ASN A N 1
ATOM 1374 C CA . ASN A 1 219 ? 20.915 37.711 -7.791 1.00 63.22 200 ASN A CA 1
ATOM 1375 C C . ASN A 1 219 ? 20.071 37.139 -6.645 1.00 69.26 200 ASN A C 1
ATOM 1376 O O . ASN A 1 219 ? 20.401 37.318 -5.478 1.00 70.63 200 ASN A O 1
ATOM 1381 N N . GLY A 1 220 ? 18.972 36.493 -7.003 1.00 66.10 201 GLY A N 1
ATOM 1382 C CA . GLY A 1 220 ? 18.065 35.860 -6.060 1.00 65.81 201 GLY A CA 1
ATOM 1383 C C . GLY A 1 220 ? 16.710 36.515 -6.025 1.00 69.85 201 GLY A C 1
ATOM 1384 O O . GLY A 1 220 ? 16.598 37.659 -5.586 1.00 69.81 201 GLY A O 1
ATOM 1385 N N . ASP A 1 221 ? 15.674 35.786 -6.479 1.00 66.01 202 ASP A N 1
ATOM 1386 C CA . ASP A 1 221 ? 14.255 36.187 -6.484 1.00 65.08 202 ASP A CA 1
ATOM 1387 C C . ASP A 1 221 ? 13.925 37.444 -7.294 1.00 68.64 202 ASP A C 1
ATOM 1388 O O . ASP A 1 221 ? 12.983 38.154 -6.963 1.00 67.81 202 ASP A O 1
ATOM 1393 N N . ILE A 1 222 ? 14.668 37.715 -8.373 1.00 66.18 203 ILE A N 1
ATOM 1394 C CA . ILE A 1 222 ? 14.321 38.845 -9.233 1.00 64.70 203 ILE A CA 1
ATOM 1395 C C . ILE A 1 222 ? 13.386 38.175 -10.242 1.00 67.02 203 ILE A C 1
ATOM 1396 O O . ILE A 1 222 ? 13.833 37.404 -11.089 1.00 64.15 203 ILE A O 1
ATOM 1401 N N . THR A 1 223 ? 12.068 38.354 -10.013 1.00 64.60 204 THR A N 1
ATOM 1402 C CA . THR A 1 223 ? 10.970 37.693 -10.734 1.00 64.34 204 THR A CA 1
ATOM 1403 C C . THR A 1 223 ? 10.115 38.572 -11.660 1.00 67.44 204 THR A C 1
ATOM 1404 O O . THR A 1 223 ? 9.281 38.032 -12.385 1.00 68.17 204 THR A O 1
ATOM 1408 N N . ASP A 1 224 ? 10.293 39.897 -11.624 1.00 61.82 205 ASP A N 1
ATOM 1409 C CA . ASP A 1 224 ? 9.520 40.823 -12.441 1.00 60.38 205 ASP A CA 1
ATOM 1410 C C . ASP A 1 224 ? 10.265 42.163 -12.606 1.00 62.17 205 ASP A C 1
ATOM 1411 O O . ASP A 1 224 ? 11.221 42.389 -11.854 1.00 60.83 205 ASP A O 1
ATOM 1416 N N . PRO A 1 225 ? 9.822 43.096 -13.504 1.00 59.68 206 PRO A N 1
ATOM 1417 C CA . PRO A 1 225 ? 10.551 44.375 -13.651 1.00 59.84 206 PRO A CA 1
ATOM 1418 C C . PRO A 1 225 ? 10.571 45.263 -12.411 1.00 64.33 206 PRO A C 1
ATOM 1419 O O . PRO A 1 225 ? 11.593 45.877 -12.111 1.00 66.03 206 PRO A O 1
ATOM 1423 N N . LEU A 1 226 ? 9.458 45.322 -11.687 1.00 59.13 207 LEU A N 1
ATOM 1424 C CA . LEU A 1 226 ? 9.338 46.157 -10.491 1.00 59.20 207 LEU A CA 1
ATOM 1425 C C . LEU A 1 226 ? 10.285 45.741 -9.359 1.00 67.68 207 LEU A C 1
ATOM 1426 O O . LEU A 1 226 ? 10.906 46.616 -8.748 1.00 70.38 207 LEU A O 1
ATOM 1431 N N . LYS A 1 227 ? 10.440 44.414 -9.114 1.00 62.68 208 LYS A N 1
ATOM 1432 C CA . LYS A 1 227 ? 11.382 43.855 -8.132 1.00 61.50 208 LYS A CA 1
ATOM 1433 C C . LYS A 1 227 ? 12.798 44.178 -8.569 1.00 65.49 208 LYS A C 1
ATOM 1434 O O . LYS A 1 227 ? 13.613 44.586 -7.756 1.00 68.78 208 LYS A O 1
ATOM 1440 N N . ALA A 1 228 ? 13.084 44.013 -9.847 1.00 61.20 209 ALA A N 1
ATOM 1441 C CA . ALA A 1 228 ? 14.375 44.295 -10.459 1.00 61.32 209 ALA A CA 1
ATOM 1442 C C . ALA A 1 228 ? 14.846 45.720 -10.194 1.00 66.72 209 ALA A C 1
ATOM 1443 O O . ALA A 1 228 ? 15.969 45.893 -9.731 1.00 68.81 209 ALA A O 1
ATOM 1445 N N . ARG A 1 229 ? 13.983 46.729 -10.454 1.00 62.41 210 ARG A N 1
ATOM 1446 C CA . ARG A 1 229 ? 14.232 48.159 -10.232 1.00 62.34 210 ARG A CA 1
ATOM 1447 C C . ARG A 1 229 ? 14.555 48.401 -8.764 1.00 66.71 210 ARG A C 1
ATOM 1448 O O . ARG A 1 229 ? 15.578 49.023 -8.462 1.00 67.14 210 ARG A O 1
ATOM 1456 N N . ALA A 1 230 ? 13.705 47.858 -7.855 1.00 62.15 211 ALA A N 1
ATOM 1457 C CA . ALA A 1 230 ? 13.816 47.927 -6.391 1.00 61.07 211 ALA A CA 1
ATOM 1458 C C . ALA A 1 230 ? 15.134 47.376 -5.852 1.00 68.45 211 ALA A C 1
ATOM 1459 O O . ALA A 1 230 ? 15.715 47.983 -4.942 1.00 70.79 211 ALA A O 1
ATOM 1461 N N . VAL A 1 231 ? 15.600 46.224 -6.397 1.00 64.21 212 VAL A N 1
ATOM 1462 C CA . VAL A 1 231 ? 16.855 45.562 -6.018 1.00 63.94 212 VAL A CA 1
ATOM 1463 C C . VAL A 1 231 ? 18.031 46.414 -6.533 1.00 72.06 212 VAL A C 1
ATOM 1464 O O . VAL A 1 231 ? 18.973 46.664 -5.794 1.00 74.60 212 VAL A O 1
ATOM 1468 N N . LEU A 1 232 ? 17.960 46.880 -7.793 1.00 69.14 213 LEU A N 1
ATOM 1469 C CA . LEU A 1 232 ? 18.994 47.712 -8.414 1.00 69.32 213 LEU A CA 1
ATOM 1470 C C . LEU A 1 232 ? 19.179 48.991 -7.627 1.00 73.56 213 LEU A C 1
ATOM 1471 O O . LEU A 1 232 ? 20.309 49.426 -7.434 1.00 74.71 213 LEU A O 1
ATOM 1476 N N . ASP A 1 233 ? 18.062 49.604 -7.189 1.00 69.95 214 ASP A N 1
ATOM 1477 C CA . ASP A 1 233 ? 18.034 50.851 -6.424 1.00 70.32 214 ASP A CA 1
ATOM 1478 C C . ASP A 1 233 ? 18.591 50.669 -5.029 1.00 72.79 214 ASP A C 1
ATOM 1479 O O . ASP A 1 233 ? 19.423 51.474 -4.598 1.00 73.79 214 ASP A O 1
ATOM 1484 N N . TYR A 1 234 ? 18.131 49.623 -4.313 1.00 66.20 215 TYR A N 1
ATOM 1485 C CA . TYR A 1 234 ? 18.581 49.384 -2.953 1.00 65.26 215 TYR A CA 1
ATOM 1486 C C . TYR A 1 234 ? 20.034 49.000 -2.880 1.00 69.58 215 TYR A C 1
ATOM 1487 O O . TYR A 1 234 ? 20.759 49.569 -2.074 1.00 71.60 215 TYR A O 1
ATOM 1496 N N . THR A 1 235 ? 20.452 48.011 -3.672 1.00 64.99 216 THR A N 1
ATOM 1497 C CA . THR A 1 235 ? 21.810 47.469 -3.616 1.00 65.42 216 THR A CA 1
ATOM 1498 C C . THR A 1 235 ? 22.870 48.328 -4.323 1.00 72.08 216 THR A C 1
ATOM 1499 O O . THR A 1 235 ? 24.050 48.206 -3.983 1.00 74.22 216 THR A O 1
ATOM 1502 N N . GLY A 1 236 ? 22.465 49.137 -5.310 1.00 67.08 217 GLY A N 1
ATOM 1503 C CA . GLY A 1 236 ? 23.386 49.941 -6.111 1.00 67.25 217 GLY A CA 1
ATOM 1504 C C . GLY A 1 236 ? 24.250 49.103 -7.053 1.00 72.01 217 GLY A C 1
ATOM 1505 O O . GLY A 1 236 ? 25.254 49.592 -7.573 1.00 73.24 217 GLY A O 1
ATOM 1506 N N . ALA A 1 237 ? 23.866 47.813 -7.264 1.00 67.61 218 ALA A N 1
ATOM 1507 C CA . ALA A 1 237 ? 24.523 46.798 -8.089 1.00 66.61 218 ALA A CA 1
ATOM 1508 C C . ALA A 1 237 ? 24.673 47.207 -9.536 1.00 72.47 218 ALA A C 1
ATOM 1509 O O . ALA A 1 237 ? 23.896 48.006 -10.042 1.00 73.11 218 ALA A O 1
ATOM 1511 N N . ASP A 1 238 ? 25.646 46.624 -10.203 1.00 71.18 219 ASP A N 1
ATOM 1512 C CA . ASP A 1 238 ? 25.935 46.951 -11.577 1.00 71.08 219 ASP A CA 1
ATOM 1513 C C . ASP A 1 238 ? 25.083 46.211 -12.570 1.00 72.76 219 ASP A C 1
ATOM 1514 O O . ASP A 1 238 ? 24.843 46.672 -13.647 1.00 72.44 219 ASP A O 1
ATOM 1519 N N . ALA A 1 239 ? 24.644 45.038 -12.203 1.00 68.15 220 ALA A N 1
ATOM 1520 C CA . ALA A 1 239 ? 23.783 44.228 -13.053 1.00 66.93 220 ALA A CA 1
ATOM 1521 C C . ALA A 1 239 ? 22.887 43.341 -12.207 1.00 68.19 220 ALA A C 1
ATOM 1522 O O . ALA A 1 239 ? 23.059 43.269 -10.992 1.00 68.53 220 ALA A O 1
ATOM 1524 N N . LEU A 1 240 ? 21.915 42.681 -12.844 1.00 62.77 221 LEU A N 1
ATOM 1525 C CA . LEU A 1 240 ? 21.001 41.755 -12.190 1.00 61.31 221 LEU A CA 1
ATOM 1526 C C . LEU A 1 240 ? 21.120 40.428 -12.883 1.00 66.15 221 LEU A C 1
ATOM 1527 O O . LEU A 1 240 ? 21.312 40.392 -14.098 1.00 65.01 221 LEU A O 1
ATOM 1532 N N . MET A 1 241 ? 21.039 39.333 -12.122 1.00 64.31 222 MET A N 1
ATOM 1533 C CA . MET A 1 241 ? 21.092 37.991 -12.696 1.00 62.93 222 MET A CA 1
ATOM 1534 C C . MET A 1 241 ? 19.754 37.303 -12.443 1.00 66.00 222 MET A C 1
ATOM 1535 O O . MET A 1 241 ? 19.275 37.313 -11.300 1.00 66.07 222 MET A O 1
ATOM 1540 N N . ILE A 1 242 ? 19.115 36.764 -13.500 1.00 60.31 223 ILE A N 1
ATOM 1541 C CA . ILE A 1 242 ? 17.832 36.125 -13.259 1.00 60.34 223 ILE A CA 1
ATOM 1542 C C . ILE A 1 242 ? 17.900 34.655 -13.738 1.00 64.96 223 ILE A C 1
ATOM 1543 O O . ILE A 1 242 ? 18.417 34.346 -14.805 1.00 64.90 223 ILE A O 1
ATOM 1548 N N . GLY A 1 243 ? 17.462 33.758 -12.866 1.00 62.88 224 GLY A N 1
ATOM 1549 C CA . GLY A 1 243 ? 17.507 32.333 -13.120 1.00 62.82 224 GLY A CA 1
ATOM 1550 C C . GLY A 1 243 ? 16.176 31.703 -13.428 1.00 65.97 224 GLY A C 1
ATOM 1551 O O . GLY A 1 243 ? 15.785 31.606 -14.594 1.00 67.60 224 GLY A O 1
ATOM 1552 N N . ARG A 1 244 ? 15.500 31.254 -12.367 1.00 60.17 225 ARG A N 1
ATOM 1553 C CA . ARG A 1 244 ? 14.251 30.505 -12.343 1.00 60.01 225 ARG A CA 1
ATOM 1554 C C . ARG A 1 244 ? 13.087 31.191 -13.032 1.00 67.22 225 ARG A C 1
ATOM 1555 O O . ARG A 1 244 ? 12.258 30.494 -13.618 1.00 69.14 225 ARG A O 1
ATOM 1563 N N . ALA A 1 245 ? 13.008 32.537 -12.983 1.00 63.94 226 ALA A N 1
ATOM 1564 C CA . ALA A 1 245 ? 11.908 33.261 -13.630 1.00 64.17 226 ALA A CA 1
ATOM 1565 C C . ALA A 1 245 ? 11.971 33.226 -15.179 1.00 72.22 226 ALA A C 1
ATOM 1566 O O . ALA A 1 245 ? 10.944 33.458 -15.823 1.00 74.00 226 ALA A O 1
ATOM 1568 N N . ALA A 1 246 ? 13.150 32.884 -15.768 1.00 68.80 227 ALA A N 1
ATOM 1569 C CA . ALA A 1 246 ? 13.364 32.790 -17.218 1.00 68.58 227 ALA A CA 1
ATOM 1570 C C . ALA A 1 246 ? 12.976 31.434 -17.803 1.00 73.00 227 ALA A C 1
ATOM 1571 O O . ALA A 1 246 ? 12.877 31.303 -19.018 1.00 73.63 227 ALA A O 1
ATOM 1573 N N . GLN A 1 247 ? 12.764 30.425 -16.955 1.00 70.40 228 GLN A N 1
ATOM 1574 C CA . GLN A 1 247 ? 12.425 29.069 -17.394 1.00 71.66 228 GLN A CA 1
ATOM 1575 C C . GLN A 1 247 ? 11.082 28.969 -18.157 1.00 76.61 228 GLN A C 1
ATOM 1576 O O . GLN A 1 247 ? 11.030 28.326 -19.206 1.00 78.44 228 GLN A O 1
ATOM 1582 N N . GLY A 1 248 ? 10.035 29.618 -17.651 1.00 71.96 229 GLY A N 1
ATOM 1583 C CA . GLY A 1 248 ? 8.718 29.613 -18.282 1.00 72.81 229 GLY A CA 1
ATOM 1584 C C . GLY A 1 248 ? 8.327 30.922 -18.947 1.00 77.82 229 GLY A C 1
ATOM 1585 O O . GLY A 1 248 ? 7.249 31.039 -19.544 1.00 77.77 229 GLY A O 1
ATOM 1586 N N . ARG A 1 249 ? 9.223 31.911 -18.849 1.00 74.20 230 ARG A N 1
ATOM 1587 C CA . ARG A 1 249 ? 9.063 33.257 -19.369 1.00 73.07 230 ARG A CA 1
ATOM 1588 C C . ARG A 1 249 ? 10.453 33.757 -19.879 1.00 75.93 230 ARG A C 1
ATOM 1589 O O . ARG A 1 249 ? 10.976 34.718 -19.311 1.00 76.27 230 ARG A O 1
ATOM 1597 N N . PRO A 1 250 ? 11.078 33.144 -20.932 1.00 70.51 231 PRO A N 1
ATOM 1598 C CA . PRO A 1 250 ? 12.386 33.651 -21.416 1.00 70.08 231 PRO A CA 1
ATOM 1599 C C . PRO A 1 250 ? 12.400 35.116 -21.851 1.00 74.53 231 PRO A C 1
ATOM 1600 O O . PRO A 1 250 ? 13.467 35.721 -21.870 1.00 73.82 231 PRO A O 1
ATOM 1604 N N . TRP A 1 251 ? 11.221 35.673 -22.208 1.00 72.08 232 TRP A N 1
ATOM 1605 C CA . TRP A 1 251 ? 11.026 37.064 -22.642 1.00 72.34 232 TRP A CA 1
ATOM 1606 C C . TRP A 1 251 ? 11.081 38.068 -21.474 1.00 74.33 232 TRP A C 1
ATOM 1607 O O . TRP A 1 251 ? 11.000 39.269 -21.712 1.00 75.68 232 TRP A O 1
ATOM 1618 N N . ILE A 1 252 ? 11.230 37.587 -20.222 1.00 67.48 233 ILE A N 1
ATOM 1619 C CA . ILE A 1 252 ? 11.330 38.418 -19.012 1.00 64.98 233 ILE A CA 1
ATOM 1620 C C . ILE A 1 252 ? 12.525 39.398 -19.084 1.00 69.10 233 ILE A C 1
ATOM 1621 O O . ILE A 1 252 ? 12.498 40.433 -18.417 1.00 71.24 233 ILE A O 1
ATOM 1626 N N . PHE A 1 253 ? 13.582 39.051 -19.846 1.00 62.42 234 PHE A N 1
ATOM 1627 C CA . PHE A 1 253 ? 14.773 39.873 -19.973 1.00 60.71 234 PHE A CA 1
ATOM 1628 C C . PHE A 1 253 ? 14.442 41.228 -20.669 1.00 67.61 234 PHE A C 1
ATOM 1629 O O . PHE A 1 253 ? 14.841 42.286 -20.171 1.00 68.18 234 PHE A O 1
ATOM 1637 N N . ARG A 1 254 ? 13.657 41.207 -21.769 1.00 64.27 235 ARG A N 1
ATOM 1638 C CA . ARG A 1 254 ? 13.267 42.430 -22.459 1.00 64.48 235 ARG A CA 1
ATOM 1639 C C . ARG A 1 254 ? 12.248 43.202 -21.672 1.00 69.57 235 ARG A C 1
ATOM 1640 O O . ARG A 1 254 ? 12.286 44.430 -21.712 1.00 72.33 235 ARG A O 1
ATOM 1648 N N . GLU A 1 255 ? 11.365 42.500 -20.922 1.00 62.31 236 GLU A N 1
ATOM 1649 C CA . GLU A 1 255 ? 10.360 43.093 -20.047 1.00 59.98 236 GLU A CA 1
ATOM 1650 C C . GLU A 1 255 ? 11.046 43.890 -18.924 1.00 63.46 236 GLU A C 1
ATOM 1651 O O . GLU A 1 255 ? 10.678 45.046 -18.684 1.00 63.39 236 GLU A O 1
ATOM 1657 N N . ILE A 1 256 ? 12.066 43.291 -18.262 1.00 59.28 237 ILE A N 1
ATOM 1658 C CA . ILE A 1 256 ? 12.830 43.967 -17.206 1.00 58.23 237 ILE A CA 1
ATOM 1659 C C . ILE A 1 256 ? 13.662 45.125 -17.801 1.00 64.85 237 ILE A C 1
ATOM 1660 O O . ILE A 1 256 ? 13.544 46.227 -17.282 1.00 66.58 237 ILE A O 1
ATOM 1665 N N . GLN A 1 257 ? 14.391 44.922 -18.928 1.00 63.36 238 GLN A N 1
ATOM 1666 C CA . GLN A 1 257 ? 15.193 45.977 -19.593 1.00 64.57 238 GLN A CA 1
ATOM 1667 C C . GLN A 1 257 ? 14.378 47.181 -19.983 1.00 70.00 238 GLN A C 1
ATOM 1668 O O . GLN A 1 257 ? 14.806 48.314 -19.762 1.00 72.66 238 GLN A O 1
ATOM 1674 N N . HIS A 1 258 ? 13.200 46.937 -20.563 1.00 64.06 239 HIS A N 1
ATOM 1675 C CA . HIS A 1 258 ? 12.306 47.989 -20.968 1.00 62.64 239 HIS A CA 1
ATOM 1676 C C . HIS A 1 258 ? 11.951 48.908 -19.794 1.00 66.80 239 HIS A C 1
ATOM 1677 O O . HIS A 1 258 ? 12.084 50.128 -19.926 1.00 69.68 239 HIS A O 1
ATOM 1684 N N . TYR A 1 259 ? 11.565 48.327 -18.639 1.00 61.05 240 TYR A N 1
ATOM 1685 C CA . TYR A 1 259 ? 11.209 49.083 -17.438 1.00 59.85 240 TYR A CA 1
ATOM 1686 C C . TYR A 1 259 ? 12.403 49.844 -16.848 1.00 65.94 240 TYR A C 1
ATOM 1687 O O . TYR A 1 259 ? 12.272 51.003 -16.435 1.00 65.85 240 TYR A O 1
ATOM 1696 N N . LEU A 1 260 ? 13.569 49.209 -16.826 1.00 63.85 241 LEU A N 1
ATOM 1697 C CA . LEU A 1 260 ? 14.776 49.836 -16.282 1.00 64.78 241 LEU A CA 1
ATOM 1698 C C . LEU A 1 260 ? 15.188 51.036 -17.110 1.00 71.14 241 LEU A C 1
ATOM 1699 O O . LEU A 1 260 ? 15.635 52.047 -16.558 1.00 71.93 241 LEU A O 1
ATOM 1704 N N . ASP A 1 261 ? 14.983 50.937 -18.430 1.00 68.47 242 ASP A N 1
ATOM 1705 C CA . ASP A 1 261 ? 15.337 51.967 -19.385 1.00 69.49 242 ASP A CA 1
ATOM 1706 C C . ASP A 1 261 ? 14.365 53.105 -19.479 1.00 73.34 242 ASP A C 1
ATOM 1707 O O . ASP A 1 261 ? 14.799 54.252 -19.519 1.00 76.47 242 ASP A O 1
ATOM 1712 N N . THR A 1 262 ? 13.055 52.796 -19.574 1.00 67.30 243 THR A N 1
ATOM 1713 C CA . THR A 1 262 ? 12.001 53.764 -19.871 1.00 66.35 243 THR A CA 1
ATOM 1714 C C . THR A 1 262 ? 11.066 54.150 -18.713 1.00 65.89 243 THR A C 1
ATOM 1715 O O . THR A 1 262 ? 10.391 55.189 -18.806 1.00 64.64 243 THR A O 1
ATOM 1719 N N . GLY A 1 263 ? 10.973 53.293 -17.683 1.00 60.47 244 GLY A N 1
ATOM 1720 C CA . GLY A 1 263 ? 10.046 53.481 -16.568 1.00 59.73 244 GLY A CA 1
ATOM 1721 C C . GLY A 1 263 ? 8.626 53.091 -16.954 1.00 63.50 244 GLY A C 1
ATOM 1722 O O . GLY A 1 263 ? 7.709 53.228 -16.138 1.00 64.56 244 GLY A O 1
ATOM 1723 N N . GLU A 1 264 ? 8.455 52.611 -18.240 1.00 57.73 245 GLU A N 1
ATOM 1724 C CA . GLU A 1 264 ? 7.241 52.089 -18.881 1.00 56.54 245 GLU A CA 1
ATOM 1725 C C . GLU A 1 264 ? 7.306 50.559 -18.972 1.00 60.82 245 GLU A C 1
ATOM 1726 O O . GLU A 1 264 ? 8.356 50.010 -19.311 1.00 60.24 245 GLU A O 1
ATOM 1732 N N . LEU A 1 265 ? 6.172 49.871 -18.689 1.00 57.25 246 LEU A N 1
ATOM 1733 C CA . LEU A 1 265 ? 6.109 48.416 -18.786 1.00 55.25 246 LEU A CA 1
ATOM 1734 C C . LEU A 1 265 ? 5.659 47.984 -20.162 1.00 61.33 246 LEU A C 1
ATOM 1735 O O . LEU A 1 265 ? 4.748 48.587 -20.737 1.00 63.00 246 LEU A O 1
ATOM 1740 N N . LEU A 1 266 ? 6.278 46.900 -20.679 1.00 58.36 247 LEU A N 1
ATOM 1741 C CA . LEU A 1 266 ? 5.872 46.262 -21.931 1.00 58.23 247 LEU A CA 1
ATOM 1742 C C . LEU A 1 266 ? 4.520 45.568 -21.632 1.00 66.69 247 LEU A C 1
ATOM 1743 O O . LEU A 1 266 ? 4.378 44.978 -20.549 1.00 67.50 247 LEU A O 1
ATOM 1748 N N . PRO A 1 267 ? 3.513 45.590 -22.529 1.00 65.95 248 PRO A N 1
ATOM 1749 C CA . PRO A 1 267 ? 2.267 44.851 -22.225 1.00 65.49 248 PRO A CA 1
ATOM 1750 C C . PRO A 1 267 ? 2.526 43.332 -22.187 1.00 70.03 248 PRO A C 1
ATOM 1751 O O . PRO A 1 267 ? 3.530 42.887 -22.765 1.00 70.65 248 PRO A O 1
ATOM 1755 N N . PRO A 1 268 ? 1.685 42.502 -21.521 1.00 66.90 249 PRO A N 1
ATOM 1756 C CA . PRO A 1 268 ? 1.955 41.049 -21.524 1.00 66.44 249 PRO A CA 1
ATOM 1757 C C . PRO A 1 268 ? 1.955 40.483 -22.932 1.00 73.18 249 PRO A C 1
ATOM 1758 O O . PRO A 1 268 ? 1.156 40.913 -23.772 1.00 73.77 249 PRO A O 1
ATOM 1762 N N . LEU A 1 269 ? 2.883 39.551 -23.206 1.00 71.01 250 LEU A N 1
ATOM 1763 C CA . LEU A 1 269 ? 3.001 38.923 -24.516 1.00 72.41 250 LEU A CA 1
ATOM 1764 C C . LEU A 1 269 ? 1.702 38.186 -24.857 1.00 81.36 250 LEU A C 1
ATOM 1765 O O . LEU A 1 269 ? 1.305 37.294 -24.099 1.00 81.96 250 LEU A O 1
ATOM 1770 N N . PRO A 1 270 ? 0.982 38.596 -25.934 1.00 81.33 251 PRO A N 1
ATOM 1771 C CA . PRO A 1 270 ? -0.289 37.915 -26.268 1.00 82.62 251 PRO A CA 1
ATOM 1772 C C . PRO A 1 270 ? -0.100 36.432 -26.596 1.00 89.92 251 PRO A C 1
ATOM 1773 O O . PRO A 1 270 ? 0.959 36.044 -27.104 1.00 90.24 251 PRO A O 1
ATOM 1777 N N . LEU A 1 271 ? -1.125 35.614 -26.296 1.00 88.80 252 LEU A N 1
ATOM 1778 C CA . LEU A 1 271 ? -1.157 34.157 -26.473 1.00 90.73 252 LEU A CA 1
ATOM 1779 C C . LEU A 1 271 ? -0.690 33.644 -27.848 1.00 95.02 252 LEU A C 1
ATOM 1780 O O . LEU A 1 271 ? -0.119 32.558 -27.919 1.00 94.26 252 LEU A O 1
ATOM 1785 N N . ALA A 1 272 ? -0.905 34.435 -28.912 1.00 93.08 253 ALA A N 1
ATOM 1786 C CA . ALA A 1 272 ? -0.485 34.139 -30.290 1.00 94.52 253 ALA A CA 1
ATOM 1787 C C . ALA A 1 272 ? 1.034 34.249 -30.452 1.00 98.26 253 ALA A C 1
ATOM 1788 O O . ALA A 1 272 ? 1.627 33.412 -31.129 1.00 100.01 253 ALA A O 1
ATOM 1790 N N . GLU A 1 273 ? 1.659 35.282 -29.842 1.00 92.48 254 GLU A N 1
ATOM 1791 C CA . GLU A 1 273 ? 3.104 35.501 -29.892 1.00 91.40 254 GLU A CA 1
ATOM 1792 C C . GLU A 1 273 ? 3.838 34.461 -29.056 1.00 93.23 254 GLU A C 1
ATOM 1793 O O . GLU A 1 273 ? 4.937 34.044 -29.430 1.00 93.47 254 GLU A O 1
ATOM 1799 N N . VAL A 1 274 ? 3.215 34.022 -27.940 1.00 86.81 255 VAL A N 1
ATOM 1800 C CA . VAL A 1 274 ? 3.761 33.003 -27.036 1.00 83.96 255 VAL A CA 1
ATOM 1801 C C . VAL A 1 274 ? 3.879 31.684 -27.801 1.00 88.16 255 VAL A C 1
ATOM 1802 O O . VAL A 1 274 ? 4.939 31.054 -27.783 1.00 87.28 255 VAL A O 1
ATOM 1806 N N . LYS A 1 275 ? 2.791 31.340 -28.533 1.00 85.72 256 LYS A N 1
ATOM 1807 C CA . LYS A 1 275 ? 2.632 30.159 -29.373 1.00 87.32 256 LYS A CA 1
ATOM 1808 C C . LYS A 1 275 ? 3.788 30.106 -30.365 1.00 92.03 256 LYS A C 1
ATOM 1809 O O . LYS A 1 275 ? 4.522 29.121 -30.362 1.00 92.24 256 LYS A O 1
ATOM 1815 N N . ARG A 1 276 ? 3.992 31.201 -31.139 1.00 88.47 257 ARG A N 1
ATOM 1816 C CA . ARG A 1 276 ? 5.056 31.361 -32.137 1.00 89.04 257 ARG A CA 1
ATOM 1817 C C . ARG A 1 276 ? 6.431 31.067 -31.524 1.00 93.94 257 ARG A C 1
ATOM 1818 O O . ARG A 1 276 ? 7.186 30.271 -32.095 1.00 95.76 257 ARG A O 1
ATOM 1826 N N . LEU A 1 277 ? 6.725 31.666 -30.340 1.00 88.33 258 LEU A N 1
ATOM 1827 C CA . LEU A 1 277 ? 7.998 31.530 -29.624 1.00 87.27 258 LEU A CA 1
ATOM 1828 C C . LEU A 1 277 ? 8.242 30.129 -29.083 1.00 93.72 258 LEU A C 1
ATOM 1829 O O . LEU A 1 277 ? 9.351 29.604 -29.223 1.00 93.96 258 LEU A O 1
ATOM 1834 N N . LEU A 1 278 ? 7.219 29.539 -28.445 1.00 91.42 259 LEU A N 1
ATOM 1835 C CA . LEU A 1 278 ? 7.294 28.207 -27.858 1.00 92.42 259 LEU A CA 1
ATOM 1836 C C . LEU A 1 278 ? 7.356 27.119 -28.943 1.00 100.02 259 LEU A C 1
ATOM 1837 O O . LEU A 1 278 ? 8.027 26.102 -28.751 1.00 100.79 259 LEU A O 1
ATOM 1842 N N . CYS A 1 279 ? 6.663 27.333 -30.080 1.00 97.98 260 CYS A N 1
ATOM 1843 C CA . CYS A 1 279 ? 6.667 26.382 -31.188 1.00 100.49 260 CYS A CA 1
ATOM 1844 C C . CYS A 1 279 ? 7.966 26.470 -31.984 1.00 104.65 260 CYS A C 1
ATOM 1845 O O . CYS A 1 279 ? 8.475 25.432 -32.408 1.00 106.91 260 CYS A O 1
ATOM 1848 N N . ALA A 1 280 ? 8.528 27.688 -32.152 1.00 98.03 261 ALA A N 1
ATOM 1849 C CA . ALA A 1 280 ? 9.813 27.875 -32.834 1.00 97.70 261 ALA A CA 1
ATOM 1850 C C . ALA A 1 280 ? 10.946 27.273 -31.989 1.00 100.25 261 ALA A C 1
ATOM 1851 O O . ALA A 1 280 ? 11.927 26.777 -32.550 1.00 102.55 261 ALA A O 1
ATOM 1853 N N . HIS A 1 281 ? 10.785 27.271 -30.650 1.00 92.81 262 HIS A N 1
ATOM 1854 C CA . HIS A 1 281 ? 11.756 26.702 -29.721 1.00 91.47 262 HIS A CA 1
ATOM 1855 C C . HIS A 1 281 ? 11.715 25.181 -29.718 1.00 98.36 262 HIS A C 1
ATOM 1856 O O . HIS A 1 281 ? 12.779 24.571 -29.770 1.00 99.70 262 HIS A O 1
ATOM 1863 N N . VAL A 1 282 ? 10.510 24.560 -29.681 1.00 96.13 263 VAL A N 1
ATOM 1864 C CA . VAL A 1 282 ? 10.381 23.092 -29.686 1.00 98.28 263 VAL A CA 1
ATOM 1865 C C . VAL A 1 282 ? 10.885 22.492 -31.015 1.00 106.17 263 VAL A C 1
ATOM 1866 O O . VAL A 1 282 ? 11.419 21.381 -31.012 1.00 107.61 263 VAL A O 1
ATOM 1870 N N . ARG A 1 283 ? 10.758 23.250 -32.127 1.00 103.96 264 ARG A N 1
ATOM 1871 C CA . ARG A 1 283 ? 11.252 22.860 -33.451 1.00 106.53 264 ARG A CA 1
ATOM 1872 C C . ARG A 1 283 ? 12.784 22.871 -33.437 1.00 111.09 264 ARG A C 1
ATOM 1873 O O . ARG A 1 283 ? 13.401 21.965 -33.998 1.00 114.61 264 ARG A O 1
ATOM 1881 N N . GLU A 1 284 ? 13.386 23.871 -32.755 1.00 104.28 265 GLU A N 1
ATOM 1882 C CA . GLU A 1 284 ? 14.833 24.023 -32.583 1.00 103.42 265 GLU A CA 1
ATOM 1883 C C . GLU A 1 284 ? 15.401 22.918 -31.674 1.00 105.97 265 GLU A C 1
ATOM 1884 O O . GLU A 1 284 ? 16.565 22.534 -31.816 1.00 106.65 265 GLU A O 1
ATOM 1890 N N . LEU A 1 285 ? 14.527 22.373 -30.838 1.00 100.19 266 LEU A N 1
ATOM 1891 C CA . LEU A 1 285 ? 14.848 21.315 -29.897 1.00 98.61 266 LEU A CA 1
ATOM 1892 C C . LEU A 1 285 ? 14.707 19.965 -30.535 1.00 105.86 266 LEU A C 1
ATOM 1893 O O . LEU A 1 285 ? 14.964 18.981 -29.927 1.00 105.71 266 LEU A O 1
ATOM 1898 N N . HIS A 1 286 ? 14.139 19.937 -31.714 1.00 105.38 267 HIS A N 1
ATOM 1899 C CA . HIS A 1 286 ? 14.018 18.752 -32.566 1.00 109.07 267 HIS A CA 1
ATOM 1900 C C . HIS A 1 286 ? 15.174 18.700 -33.575 1.00 117.61 267 HIS A C 1
ATOM 1901 O O . HIS A 1 286 ? 15.448 17.635 -34.127 1.00 120.83 267 HIS A O 1
ATOM 1908 N N . ASP A 1 287 ? 15.871 19.806 -33.788 1.00 114.19 268 ASP A N 1
ATOM 1909 C CA . ASP A 1 287 ? 17.030 19.786 -34.660 1.00 116.42 268 ASP A CA 1
ATOM 1910 C C . ASP A 1 287 ? 18.159 19.356 -33.775 1.00 121.98 268 ASP A C 1
ATOM 1911 O O . ASP A 1 287 ? 18.707 18.283 -33.912 1.00 125.28 268 ASP A O 1
ATOM 1916 N N . PHE A 1 288 ? 18.467 20.199 -32.807 1.00 115.76 269 PHE A N 1
ATOM 1917 C CA . PHE A 1 288 ? 19.499 19.927 -31.839 1.00 114.93 269 PHE A CA 1
ATOM 1918 C C . PHE A 1 288 ? 18.984 18.715 -31.091 1.00 123.37 269 PHE A C 1
ATOM 1919 O O . PHE A 1 288 ? 17.868 18.731 -30.654 1.00 123.81 269 PHE A O 1
ATOM 1927 N N . TYR A 1 289 ? 19.793 17.664 -30.998 1.00 122.38 270 TYR A N 1
ATOM 1928 C CA . TYR A 1 289 ? 19.556 16.349 -30.332 1.00 123.79 270 TYR A CA 1
ATOM 1929 C C . TYR A 1 289 ? 18.671 15.391 -31.121 1.00 130.62 270 TYR A C 1
ATOM 1930 O O . TYR A 1 289 ? 18.475 14.259 -30.708 1.00 131.78 270 TYR A O 1
ATOM 1939 N N . GLY A 1 290 ? 18.119 15.820 -32.245 1.00 127.90 271 GLY A N 1
ATOM 1940 C CA . GLY A 1 290 ? 17.228 14.972 -33.004 1.00 130.94 271 GLY A CA 1
ATOM 1941 C C . GLY A 1 290 ? 15.819 14.838 -32.449 1.00 134.51 271 GLY A C 1
ATOM 1942 O O . GLY A 1 290 ? 15.490 15.294 -31.367 1.00 130.76 271 GLY A O 1
ATOM 1943 N N . PRO A 1 291 ? 14.941 14.215 -33.217 1.00 134.77 272 PRO A N 1
ATOM 1944 C CA . PRO A 1 291 ? 13.580 14.064 -32.711 1.00 133.92 272 PRO A CA 1
ATOM 1945 C C . PRO A 1 291 ? 13.469 13.017 -31.612 1.00 136.52 272 PRO A C 1
ATOM 1946 O O . PRO A 1 291 ? 12.469 12.989 -30.910 1.00 134.33 272 PRO A O 1
ATOM 1950 N N . ALA A 1 292 ? 14.480 12.169 -31.471 1.00 133.27 273 ALA A N 1
ATOM 1951 C CA . ALA A 1 292 ? 14.485 11.118 -30.441 1.00 132.62 273 ALA A CA 1
ATOM 1952 C C . ALA A 1 292 ? 14.688 11.656 -29.003 1.00 131.04 273 ALA A C 1
ATOM 1953 O O . ALA A 1 292 ? 13.915 11.316 -28.106 1.00 129.80 273 ALA A O 1
ATOM 1955 N N . LYS A 1 293 ? 15.751 12.401 -28.784 1.00 123.97 274 LYS A N 1
ATOM 1956 C CA . LYS A 1 293 ? 16.037 12.933 -27.467 1.00 119.72 274 LYS A CA 1
ATOM 1957 C C . LYS A 1 293 ? 15.402 14.298 -27.302 1.00 120.22 274 LYS A C 1
ATOM 1958 O O . LYS A 1 293 ? 15.226 14.782 -26.195 1.00 116.49 274 LYS A O 1
ATOM 1964 N N . GLY A 1 294 ? 15.048 14.907 -28.422 1.00 117.48 275 GLY A N 1
ATOM 1965 C CA . GLY A 1 294 ? 14.445 16.211 -28.424 1.00 114.72 275 GLY A CA 1
ATOM 1966 C C . GLY A 1 294 ? 13.079 16.333 -27.814 1.00 116.57 275 GLY A C 1
ATOM 1967 O O . GLY A 1 294 ? 12.828 17.226 -27.035 1.00 113.82 275 GLY A O 1
ATOM 1968 N N . TYR A 1 295 ? 12.180 15.453 -28.197 1.00 114.85 276 TYR A N 1
ATOM 1969 C CA . TYR A 1 295 ? 10.826 15.479 -27.640 1.00 113.72 276 TYR A CA 1
ATOM 1970 C C . TYR A 1 295 ? 10.875 15.399 -26.104 1.00 114.70 276 TYR A C 1
ATOM 1971 O O . TYR A 1 295 ? 9.998 15.953 -25.437 1.00 112.80 276 TYR A O 1
ATOM 1980 N N . ARG A 1 296 ? 11.912 14.720 -25.552 1.00 110.13 277 ARG A N 1
ATOM 1981 C CA . ARG A 1 296 ? 12.124 14.584 -24.107 1.00 107.65 277 ARG A CA 1
ATOM 1982 C C . ARG A 1 296 ? 12.543 15.923 -23.476 1.00 106.26 277 ARG A C 1
ATOM 1983 O O . ARG A 1 296 ? 12.146 16.213 -22.341 1.00 103.21 277 ARG A O 1
ATOM 1985 N N . ILE A 1 297 ? 13.276 16.732 -24.225 1.00 101.37 278 ILE A N 1
ATOM 1986 C CA . ILE A 1 297 ? 13.708 18.024 -23.740 1.00 97.51 278 ILE A CA 1
ATOM 1987 C C . ILE A 1 297 ? 12.609 19.035 -23.956 1.00 100.02 278 ILE A C 1
ATOM 1988 O O . ILE A 1 297 ? 12.336 19.838 -23.095 1.00 97.70 278 ILE A O 1
ATOM 1993 N N . ALA A 1 298 ? 11.981 18.996 -25.115 1.00 97.83 279 ALA A N 1
ATOM 1994 C CA . ALA A 1 298 ? 10.869 19.908 -25.405 1.00 96.82 279 ALA A CA 1
ATOM 1995 C C . ALA A 1 298 ? 9.756 19.743 -24.370 1.00 99.83 279 ALA A C 1
ATOM 1996 O O . ALA A 1 298 ? 9.049 20.702 -24.098 1.00 97.64 279 ALA A O 1
ATOM 1998 N N . ARG A 1 299 ? 9.628 18.532 -23.779 1.00 97.87 280 ARG A N 1
ATOM 1999 C CA . ARG A 1 299 ? 8.668 18.186 -22.732 1.00 97.20 280 ARG A CA 1
ATOM 2000 C C . ARG A 1 299 ? 9.030 18.910 -21.437 1.00 99.06 280 ARG A C 1
ATOM 2001 O O . ARG A 1 299 ? 8.131 19.338 -20.712 1.00 97.70 280 ARG A O 1
ATOM 2003 N N . LYS A 1 300 ? 10.347 19.048 -21.152 1.00 95.37 281 LYS A N 1
ATOM 2004 C CA . LYS A 1 300 ? 10.882 19.735 -19.971 1.00 92.96 281 LYS A CA 1
ATOM 2005 C C . LYS A 1 300 ? 10.590 21.238 -20.072 1.00 96.66 281 LYS A C 1
ATOM 2006 O O . LYS A 1 300 ? 9.891 21.783 -19.217 1.00 95.16 281 LYS A O 1
ATOM 2008 N N . HIS A 1 301 ? 11.072 21.876 -21.162 1.00 94.71 282 HIS A N 1
ATOM 2009 C CA . HIS A 1 301 ? 10.949 23.300 -21.485 1.00 93.48 282 HIS A CA 1
ATOM 2010 C C . HIS A 1 301 ? 9.482 23.757 -21.628 1.00 95.58 282 HIS A C 1
ATOM 2011 O O . HIS A 1 301 ? 9.169 24.877 -21.206 1.00 94.37 282 HIS A O 1
ATOM 2018 N N . VAL A 1 302 ? 8.577 22.897 -22.170 1.00 91.92 283 VAL A N 1
ATOM 2019 C CA . VAL A 1 302 ? 7.143 23.220 -22.277 1.00 91.07 283 VAL A CA 1
ATOM 2020 C C . VAL A 1 302 ? 6.510 23.145 -20.881 1.00 94.69 283 VAL A C 1
ATOM 2021 O O . VAL A 1 302 ? 5.742 24.045 -20.530 1.00 92.00 283 VAL A O 1
ATOM 2025 N N . SER A 1 303 ? 6.903 22.129 -20.056 1.00 93.10 284 SER A N 1
ATOM 2026 C CA . SER A 1 303 ? 6.392 21.988 -18.684 1.00 92.73 284 SER A CA 1
ATOM 2027 C C . SER A 1 303 ? 6.774 23.168 -17.773 1.00 94.19 284 SER A C 1
ATOM 2028 O O . SER A 1 303 ? 6.037 23.415 -16.825 1.00 94.87 284 SER A O 1
ATOM 2031 N N . TRP A 1 304 ? 7.869 23.920 -18.073 1.00 87.02 285 TRP A N 1
ATOM 2032 C CA . TRP A 1 304 ? 8.251 25.118 -17.306 1.00 83.44 285 TRP A CA 1
ATOM 2033 C C . TRP A 1 304 ? 7.283 26.270 -17.614 1.00 85.44 285 TRP A C 1
ATOM 2034 O O . TRP A 1 304 ? 6.903 27.008 -16.705 1.00 83.83 285 TRP A O 1
ATOM 2045 N N . TYR A 1 305 ? 6.914 26.436 -18.907 1.00 82.89 286 TYR A N 1
ATOM 2046 C CA . TYR A 1 305 ? 5.953 27.437 -19.376 1.00 82.06 286 TYR A CA 1
ATOM 2047 C C . TYR A 1 305 ? 4.599 27.120 -18.752 1.00 88.68 286 TYR A C 1
ATOM 2048 O O . TYR A 1 305 ? 3.915 28.024 -18.283 1.00 86.91 286 TYR A O 1
ATOM 2057 N N . LEU A 1 306 ? 4.201 25.832 -18.803 1.00 89.48 287 LEU A N 1
ATOM 2058 C CA . LEU A 1 306 ? 2.952 25.317 -18.238 1.00 90.71 287 LEU A CA 1
ATOM 2059 C C . LEU A 1 306 ? 2.931 25.480 -16.713 1.00 96.54 287 LEU A C 1
ATOM 2060 O O . LEU A 1 306 ? 1.939 25.979 -16.195 1.00 96.65 287 LEU A O 1
ATOM 2065 N N . GLN A 1 307 ? 4.049 25.163 -16.013 1.00 93.64 288 GLN A N 1
ATOM 2066 C CA . GLN A 1 307 ? 4.223 25.326 -14.551 1.00 93.26 288 GLN A CA 1
ATOM 2067 C C . GLN A 1 307 ? 4.012 26.784 -14.072 1.00 97.58 288 GLN A C 1
ATOM 2068 O O . GLN A 1 307 ? 3.721 26.992 -12.893 1.00 97.20 288 GLN A O 1
ATOM 2074 N N . GLU A 1 308 ? 4.206 27.784 -14.969 1.00 94.38 289 GLU A N 1
ATOM 2075 C CA . GLU A 1 308 ? 4.072 29.202 -14.636 1.00 93.28 289 GLU A CA 1
ATOM 2076 C C . GLU A 1 308 ? 2.771 29.837 -15.086 1.00 97.72 289 GLU A C 1
ATOM 2077 O O . GLU A 1 308 ? 2.285 30.735 -14.407 1.00 97.29 289 GLU A O 1
ATOM 2083 N N . HIS A 1 309 ? 2.237 29.428 -16.237 1.00 96.20 290 HIS A N 1
ATOM 2084 C CA . HIS A 1 309 ? 1.055 30.053 -16.827 1.00 97.32 290 HIS A CA 1
ATOM 2085 C C . HIS A 1 309 ? -0.262 29.231 -16.706 1.00 106.86 290 HIS A C 1
ATOM 2086 O O . HIS A 1 309 ? -1.340 29.805 -16.899 1.00 107.49 290 HIS A O 1
ATOM 2093 N N . ALA A 1 310 ? -0.181 27.926 -16.359 1.00 107.08 291 ALA A N 1
ATOM 2094 C CA . ALA A 1 310 ? -1.324 27.015 -16.151 1.00 110.23 291 ALA A CA 1
ATOM 2095 C C . ALA A 1 310 ? -0.863 25.699 -15.445 1.00 119.71 291 ALA A C 1
ATOM 2096 O O . ALA A 1 310 ? -0.823 24.650 -16.092 1.00 121.60 291 ALA A O 1
ATOM 2098 N N . PRO A 1 311 ? -0.463 25.733 -14.142 1.00 118.01 292 PRO A N 1
ATOM 2099 C CA . PRO A 1 311 ? 0.040 24.505 -13.477 1.00 119.85 292 PRO A CA 1
ATOM 2100 C C . PRO A 1 311 ? -0.959 23.372 -13.228 1.00 129.36 292 PRO A C 1
ATOM 2101 O O . PRO A 1 311 ? -0.553 22.202 -13.213 1.00 130.18 292 PRO A O 1
ATOM 2105 N N . ASN A 1 312 ? -2.216 23.703 -12.875 1.00 128.66 293 ASN A N 1
ATOM 2106 C CA . ASN A 1 312 ? -3.251 22.700 -12.582 1.00 131.07 293 ASN A CA 1
ATOM 2107 C C . ASN A 1 312 ? -4.161 22.605 -13.813 1.00 136.03 293 ASN A C 1
ATOM 2108 O O . ASN A 1 312 ? -5.353 22.940 -13.764 1.00 136.74 293 ASN A O 1
ATOM 2113 N N . ASP A 1 313 ? -3.552 22.185 -14.941 1.00 131.95 294 ASP A N 1
ATOM 2114 C CA . ASP A 1 313 ? -4.220 22.083 -16.228 1.00 132.60 294 ASP A CA 1
ATOM 2115 C C . ASP A 1 313 ? -4.214 20.684 -16.837 1.00 137.96 294 ASP A C 1
ATOM 2116 O O . ASP A 1 313 ? -3.335 19.857 -16.569 1.00 137.33 294 ASP A O 1
ATOM 2121 N N . GLN A 1 314 ? -5.242 20.458 -17.667 1.00 136.20 295 GLN A N 1
ATOM 2122 C CA . GLN A 1 314 ? -5.590 19.275 -18.454 1.00 138.76 295 GLN A CA 1
ATOM 2123 C C . GLN A 1 314 ? -4.566 19.033 -19.565 1.00 141.24 295 GLN A C 1
ATOM 2124 O O . GLN A 1 314 ? -4.304 17.875 -19.921 1.00 143.28 295 GLN A O 1
ATOM 2126 N N . PHE A 1 315 ? -3.997 20.135 -20.117 1.00 133.25 296 PHE A N 1
ATOM 2127 C CA . PHE A 1 315 ? -2.994 20.097 -21.180 1.00 131.52 296 PHE A CA 1
ATOM 2128 C C . PHE A 1 315 ? -1.647 19.620 -20.673 1.00 132.29 296 PHE A C 1
ATOM 2129 O O . PHE A 1 315 ? -0.923 18.962 -21.422 1.00 133.27 296 PHE A O 1
ATOM 2137 N N . ARG A 1 316 ? -1.310 19.953 -19.409 1.00 125.09 297 ARG A N 1
ATOM 2138 C CA . ARG A 1 316 ? -0.052 19.583 -18.757 1.00 123.02 297 ARG A CA 1
ATOM 2139 C C . ARG A 1 316 ? 0.144 18.065 -18.662 1.00 126.79 297 ARG A C 1
ATOM 2140 O O . ARG A 1 316 ? 1.212 17.563 -19.023 1.00 126.21 297 ARG A O 1
ATOM 2148 N N . ARG A 1 317 ? -0.902 17.341 -18.217 1.00 124.03 298 ARG A N 1
ATOM 2149 C CA . ARG A 1 317 ? -0.883 15.882 -18.067 1.00 125.72 298 ARG A CA 1
ATOM 2150 C C . ARG A 1 317 ? -0.880 15.150 -19.416 1.00 128.52 298 ARG A C 1
ATOM 2151 O O . ARG A 1 317 ? -0.210 14.122 -19.551 1.00 129.02 298 ARG A O 1
ATOM 2153 N N . THR A 1 318 ? -1.629 15.683 -20.406 1.00 123.40 299 THR A N 1
ATOM 2154 C CA . THR A 1 318 ? -1.739 15.084 -21.737 1.00 124.77 299 THR A CA 1
ATOM 2155 C C . THR A 1 318 ? -0.469 15.287 -22.576 1.00 126.31 299 THR A C 1
ATOM 2156 O O . THR A 1 318 ? -0.080 14.357 -23.290 1.00 128.23 299 THR A O 1
ATOM 2160 N N . PHE A 1 319 ? 0.174 16.483 -22.494 1.00 117.98 300 PHE A N 1
ATOM 2161 C CA . PHE A 1 319 ? 1.402 16.789 -23.247 1.00 115.83 300 PHE A CA 1
ATOM 2162 C C . PHE A 1 319 ? 2.596 15.956 -22.771 1.00 118.55 300 PHE A C 1
ATOM 2163 O O . PHE A 1 319 ? 3.426 15.569 -23.595 1.00 118.53 300 PHE A O 1
ATOM 2171 N N . ASN A 1 320 ? 2.676 15.681 -21.453 1.00 114.50 301 ASN A N 1
ATOM 2172 C CA . ASN A 1 320 ? 3.749 14.889 -20.849 1.00 115.05 301 ASN A CA 1
ATOM 2173 C C . ASN A 1 320 ? 3.673 13.408 -21.261 1.00 122.85 301 ASN A C 1
ATOM 2174 O O . ASN A 1 320 ? 4.694 12.712 -21.252 1.00 123.02 301 ASN A O 1
ATOM 2179 N N . ALA A 1 321 ? 2.461 12.948 -21.642 1.00 121.94 302 ALA A N 1
ATOM 2180 C CA . ALA A 1 321 ? 2.169 11.588 -22.094 1.00 125.38 302 ALA A CA 1
ATOM 2181 C C . ALA A 1 321 ? 2.647 11.325 -23.531 1.00 130.62 302 ALA A C 1
ATOM 2182 O O . ALA A 1 321 ? 2.919 10.168 -23.868 1.00 133.71 302 ALA A O 1
ATOM 2184 N N . ILE A 1 322 ? 2.745 12.390 -24.370 1.00 124.60 303 ILE A N 1
ATOM 2185 C CA . ILE A 1 322 ? 3.178 12.340 -25.781 1.00 125.57 303 ILE A CA 1
ATOM 2186 C C . ILE A 1 322 ? 4.614 11.790 -25.901 1.00 130.08 303 ILE A C 1
ATOM 2187 O O . ILE A 1 322 ? 5.484 12.165 -25.108 1.00 127.56 303 ILE A O 1
ATOM 2192 N N . GLU A 1 323 ? 4.833 10.877 -26.869 1.00 129.81 304 GLU A N 1
ATOM 2193 C CA . GLU A 1 323 ? 6.125 10.240 -27.131 1.00 130.69 304 GLU A CA 1
ATOM 2194 C C . GLU A 1 323 ? 6.629 10.469 -28.575 1.00 135.69 304 GLU A C 1
ATOM 2195 O O . GLU A 1 323 ? 7.625 9.861 -28.985 1.00 137.30 304 GLU A O 1
ATOM 2197 N N . ASP A 1 324 ? 5.957 11.362 -29.329 1.00 130.67 305 ASP A N 1
ATOM 2198 C CA . ASP A 1 324 ? 6.312 11.686 -30.712 1.00 131.47 305 ASP A CA 1
ATOM 2199 C C . ASP A 1 324 ? 6.527 13.188 -30.894 1.00 131.27 305 ASP A C 1
ATOM 2200 O O . ASP A 1 324 ? 5.678 13.982 -30.483 1.00 128.67 305 ASP A O 1
ATOM 2205 N N . ALA A 1 325 ? 7.655 13.561 -31.541 1.00 127.23 306 ALA A N 1
ATOM 2206 C CA . ALA A 1 325 ? 8.073 14.941 -31.834 1.00 124.19 306 ALA A CA 1
ATOM 2207 C C . ALA A 1 325 ? 7.073 15.741 -32.686 1.00 128.17 306 ALA A C 1
ATOM 2208 O O . ALA A 1 325 ? 6.795 16.892 -32.360 1.00 125.16 306 ALA A O 1
ATOM 2210 N N . SER A 1 326 ? 6.528 15.148 -33.761 1.00 128.38 307 SER A N 1
ATOM 2211 C CA . SER A 1 326 ? 5.557 15.846 -34.610 1.00 128.97 307 SER A CA 1
ATOM 2212 C C . SER A 1 326 ? 4.207 16.058 -33.896 1.00 130.93 307 SER A C 1
ATOM 2213 O O . SER A 1 326 ? 3.562 17.088 -34.124 1.00 129.07 307 SER A O 1
ATOM 2216 N N . GLU A 1 327 ? 3.803 15.114 -33.016 1.00 127.11 308 GLU A N 1
ATOM 2217 C CA . GLU A 1 327 ? 2.559 15.194 -32.243 1.00 125.44 308 GLU A CA 1
ATOM 2218 C C . GLU A 1 327 ? 2.622 16.325 -31.203 1.00 123.28 308 GLU A C 1
ATOM 2219 O O . GLU A 1 327 ? 1.611 16.984 -30.950 1.00 121.61 308 GLU A O 1
ATOM 2221 N N . GLN A 1 328 ? 3.819 16.561 -30.629 1.00 116.12 309 GLN A N 1
ATOM 2222 C CA . GLN A 1 328 ? 4.083 17.615 -29.649 1.00 111.05 309 GLN A CA 1
ATOM 2223 C C . GLN A 1 328 ? 3.759 18.984 -30.231 1.00 114.68 309 GLN A C 1
ATOM 2224 O O . GLN A 1 328 ? 3.048 19.758 -29.589 1.00 112.88 309 GLN A O 1
ATOM 2230 N N . LEU A 1 329 ? 4.262 19.273 -31.454 1.00 112.92 310 LEU A N 1
ATOM 2231 C CA . LEU A 1 329 ? 4.033 20.539 -32.154 1.00 112.15 310 LEU A CA 1
ATOM 2232 C C . LEU A 1 329 ? 2.554 20.719 -32.519 1.00 118.67 310 LEU A C 1
ATOM 2233 O O . LEU A 1 329 ? 2.036 21.833 -32.431 1.00 116.39 310 LEU A O 1
ATOM 2235 N N . GLU A 1 330 ? 1.873 19.611 -32.879 1.00 119.68 311 GLU A N 1
ATOM 2236 C CA . GLU A 1 330 ? 0.446 19.577 -33.228 1.00 121.61 311 GLU A CA 1
ATOM 2237 C C . GLU A 1 330 ? -0.421 19.844 -32.000 1.00 124.26 311 GLU A C 1
ATOM 2238 O O . GLU A 1 330 ? -1.369 20.631 -32.085 1.00 123.38 311 GLU A O 1
ATOM 2244 N N . ALA A 1 331 ? -0.092 19.190 -30.859 1.00 120.02 312 ALA A N 1
ATOM 2245 C CA . ALA A 1 331 ? -0.800 19.347 -29.588 1.00 118.34 312 ALA A CA 1
ATOM 2246 C C . ALA A 1 331 ? -0.578 20.743 -29.008 1.00 119.86 312 ALA A C 1
ATOM 2247 O O . ALA A 1 331 ? -1.484 21.276 -28.366 1.00 118.78 312 ALA A O 1
ATOM 2249 N N . LEU A 1 332 ? 0.610 21.337 -29.263 1.00 115.32 313 LEU A N 1
ATOM 2250 C CA . LEU A 1 332 ? 0.969 22.679 -28.816 1.00 112.63 313 LEU A CA 1
ATOM 2251 C C . LEU A 1 332 ? 0.117 23.754 -29.480 1.00 118.71 313 LEU A C 1
ATOM 2252 O O . LEU A 1 332 ? -0.395 24.629 -28.783 1.00 117.02 313 LEU A O 1
ATOM 2257 N N . GLU A 1 333 ? -0.054 23.704 -30.810 1.00 118.46 314 GLU A N 1
ATOM 2258 C CA . GLU A 1 333 ? -0.895 24.699 -31.485 1.00 118.72 314 GLU A CA 1
ATOM 2259 C C . GLU A 1 333 ? -2.383 24.476 -31.199 1.00 124.06 314 GLU A C 1
ATOM 2260 O O . GLU A 1 333 ? -3.159 25.435 -31.264 1.00 122.69 314 GLU A O 1
ATOM 2266 N N . ALA A 1 334 ? -2.760 23.225 -30.818 1.00 122.80 315 ALA A N 1
ATOM 2267 C CA . ALA A 1 334 ? -4.135 22.855 -30.464 1.00 124.07 315 ALA A CA 1
ATOM 2268 C C . ALA A 1 334 ? -4.583 23.575 -29.185 1.00 126.25 315 ALA A C 1
ATOM 2269 O O . ALA A 1 334 ? -5.691 24.113 -29.147 1.00 126.23 315 ALA A O 1
ATOM 2271 N N . TYR A 1 335 ? -3.704 23.606 -28.159 1.00 120.75 316 TYR A N 1
ATOM 2272 C CA . TYR A 1 335 ? -3.933 24.257 -26.868 1.00 118.17 316 TYR A CA 1
ATOM 2273 C C . TYR A 1 335 ? -4.056 25.777 -27.000 1.00 119.46 316 TYR A C 1
ATOM 2274 O O . TYR A 1 335 ? -4.947 26.366 -26.387 1.00 118.07 316 TYR A O 1
ATOM 2283 N N . PHE A 1 336 ? -3.169 26.400 -27.794 1.00 115.81 317 PHE A N 1
ATOM 2284 C CA . PHE A 1 336 ? -3.136 27.847 -28.002 1.00 114.83 317 PHE A CA 1
ATOM 2285 C C . PHE A 1 336 ? -4.297 28.400 -28.848 1.00 122.85 317 PHE A C 1
ATOM 2286 O O . PHE A 1 336 ? -4.559 29.610 -28.808 1.00 120.67 317 PHE A O 1
ATOM 2294 N N . GLU A 1 337 ? -4.994 27.524 -29.598 1.00 124.71 318 GLU A N 1
ATOM 2295 C CA . GLU A 1 337 ? -6.112 27.915 -30.456 1.00 127.37 318 GLU A CA 1
ATOM 2296 C C . GLU A 1 337 ? -7.458 28.038 -29.712 1.00 132.45 318 GLU A C 1
ATOM 2297 O O . GLU A 1 337 ? -8.382 28.668 -30.235 1.00 132.81 318 GLU A O 1
ATOM 2303 N N . ASN A 1 338 ? -7.551 27.476 -28.485 1.00 129.11 319 ASN A N 1
ATOM 2304 C CA . ASN A 1 338 ? -8.745 27.536 -27.630 1.00 129.34 319 ASN A CA 1
ATOM 2305 C C . ASN A 1 338 ? -9.016 28.965 -27.141 1.00 131.79 319 ASN A C 1
ATOM 2306 O O . ASN A 1 338 ? -10.171 29.321 -26.893 1.00 132.59 319 ASN A O 1
ATOM 2311 N N . PHE A 1 339 ? -7.954 29.778 -27.006 1.00 125.69 320 PHE A N 1
ATOM 2312 C CA . PHE A 1 339 ? -8.029 31.169 -26.553 1.00 123.18 320 PHE A CA 1
ATOM 2313 C C . PHE A 1 339 ? -8.231 32.146 -27.734 1.00 129.62 320 PHE A C 1
ATOM 2314 O O . PHE A 1 339 ? -8.429 33.348 -27.509 1.00 128.40 320 PHE A O 1
ATOM 2322 N N . ALA A 1 340 ? -8.205 31.615 -28.987 1.00 128.75 321 ALA A N 1
ATOM 2323 C CA . ALA A 1 340 ? -8.380 32.379 -30.228 1.00 156.66 321 ALA A CA 1
ATOM 2324 C C . ALA A 1 340 ? -9.844 32.421 -30.674 1.00 184.25 321 ALA A C 1
ATOM 2325 O O . ALA A 1 340 ? -10.566 31.432 -30.553 1.00 146.75 321 ALA A O 1
ATOM 2327 N N . LEU B 1 14 ? -12.558 67.140 1.040 1.00 146.56 -5 LEU B N 1
ATOM 2328 C CA . LEU B 1 14 ? -11.880 68.285 0.431 1.00 147.71 -5 LEU B CA 1
ATOM 2329 C C . LEU B 1 14 ? -10.555 68.594 1.172 1.00 150.48 -5 LEU B C 1
ATOM 2330 O O . LEU B 1 14 ? -10.375 69.697 1.697 1.00 152.14 -5 LEU B O 1
ATOM 2335 N N . VAL B 1 15 ? -9.632 67.607 1.210 1.00 144.05 -4 VAL B N 1
ATOM 2336 C CA . VAL B 1 15 ? -8.333 67.702 1.904 1.00 143.02 -4 VAL B CA 1
ATOM 2337 C C . VAL B 1 15 ? -7.208 66.985 1.076 1.00 144.07 -4 VAL B C 1
ATOM 2338 O O . VAL B 1 15 ? -7.463 65.889 0.567 1.00 142.10 -4 VAL B O 1
ATOM 2342 N N . PRO B 1 16 ? -5.992 67.597 0.903 1.00 139.96 -3 PRO B N 1
ATOM 2343 C CA . PRO B 1 16 ? -4.938 66.964 0.071 1.00 137.26 -3 PRO B CA 1
ATOM 2344 C C . PRO B 1 16 ? -4.536 65.538 0.442 1.00 134.91 -3 PRO B C 1
ATOM 2345 O O . PRO B 1 16 ? -4.388 65.216 1.626 1.00 134.07 -3 PRO B O 1
ATOM 2349 N N . ARG B 1 17 ? -4.327 64.697 -0.606 1.00 126.93 -2 ARG B N 1
ATOM 2350 C CA . ARG B 1 17 ? -3.964 63.274 -0.531 1.00 122.69 -2 ARG B CA 1
ATOM 2351 C C . ARG B 1 17 ? -2.507 63.024 -0.064 1.00 119.97 -2 ARG B C 1
ATOM 2352 O O . ARG B 1 17 ? -1.720 62.348 -0.748 1.00 118.45 -2 ARG B O 1
ATOM 2354 N N . GLY B 1 18 ? -2.194 63.562 1.118 1.00 112.17 -1 GLY B N 1
ATOM 2355 C CA . GLY B 1 18 ? -0.931 63.358 1.817 1.00 109.37 -1 GLY B CA 1
ATOM 2356 C C . GLY B 1 18 ? -1.069 62.113 2.675 1.00 105.82 -1 GLY B C 1
ATOM 2357 O O . GLY B 1 18 ? -0.075 61.563 3.163 1.00 105.82 -1 GLY B O 1
ATOM 2358 N N . SER B 1 19 ? -2.343 61.646 2.823 1.00 94.98 0 SER B N 1
ATOM 2359 C CA . SER B 1 19 ? -2.775 60.459 3.560 1.00 90.15 0 SER B CA 1
ATOM 2360 C C . SER B 1 19 ? -3.845 59.659 2.752 1.00 83.79 0 SER B C 1
ATOM 2361 O O . SER B 1 19 ? -4.551 60.224 1.917 1.00 83.98 0 SER B O 1
ATOM 2364 N N . MET B 1 20 ? -3.943 58.344 2.984 1.00 71.94 1 MET B N 1
ATOM 2365 C CA . MET B 1 20 ? -4.961 57.498 2.364 1.00 66.91 1 MET B CA 1
ATOM 2366 C C . MET B 1 20 ? -6.337 57.770 3.070 1.00 68.33 1 MET B C 1
ATOM 2367 O O . MET B 1 20 ? -6.389 57.919 4.288 1.00 66.77 1 MET B O 1
ATOM 2372 N N . ARG B 1 21 ? -7.418 57.905 2.293 1.00 64.84 2 ARG B N 1
ATOM 2373 C CA . ARG B 1 21 ? -8.752 58.151 2.830 1.00 65.79 2 ARG B CA 1
ATOM 2374 C C . ARG B 1 21 ? -9.819 57.265 2.206 1.00 69.40 2 ARG B C 1
ATOM 2375 O O . ARG B 1 21 ? -9.832 57.068 1.000 1.00 69.70 2 ARG B O 1
ATOM 2383 N N . ILE B 1 22 ? -10.702 56.714 3.023 1.00 65.55 3 ILE B N 1
ATOM 2384 C CA . ILE B 1 22 ? -11.885 55.987 2.539 1.00 64.66 3 ILE B CA 1
ATOM 2385 C C . ILE B 1 22 ? -13.043 56.752 3.163 1.00 70.39 3 ILE B C 1
ATOM 2386 O O . ILE B 1 22 ? -13.318 56.586 4.355 1.00 70.86 3 ILE B O 1
ATOM 2391 N N . GLY B 1 23 ? -13.629 57.657 2.380 1.00 67.38 4 GLY B N 1
ATOM 2392 C CA . GLY B 1 23 ? -14.727 58.510 2.825 1.00 68.29 4 GLY B CA 1
ATOM 2393 C C . GLY B 1 23 ? -14.263 59.525 3.844 1.00 71.23 4 GLY B C 1
ATOM 2394 O O . GLY B 1 23 ? -13.299 60.260 3.596 1.00 71.29 4 GLY B O 1
ATOM 2395 N N . GLN B 1 24 ? -14.920 59.538 5.014 1.00 67.44 5 GLN B N 1
ATOM 2396 C CA . GLN B 1 24 ? -14.580 60.422 6.135 1.00 67.82 5 GLN B CA 1
ATOM 2397 C C . GLN B 1 24 ? -13.379 59.908 6.943 1.00 72.11 5 GLN B C 1
ATOM 2398 O O . GLN B 1 24 ? -12.840 60.650 7.766 1.00 74.72 5 GLN B O 1
ATOM 2404 N N . TYR B 1 25 ? -12.994 58.631 6.737 1.00 66.61 6 TYR B N 1
ATOM 2405 C CA . TYR B 1 25 ? -11.926 57.963 7.461 1.00 65.16 6 TYR B CA 1
ATOM 2406 C C . TYR B 1 25 ? -10.563 58.110 6.844 1.00 69.03 6 TYR B C 1
ATOM 2407 O O . TYR B 1 25 ? -10.316 57.626 5.738 1.00 68.54 6 TYR B O 1
ATOM 2416 N N . GLN B 1 26 ? -9.655 58.742 7.584 1.00 65.71 7 GLN B N 1
ATOM 2417 C CA . GLN B 1 26 ? -8.264 58.881 7.182 1.00 63.23 7 GLN B CA 1
ATOM 2418 C C . GLN B 1 26 ? -7.550 57.719 7.851 1.00 65.47 7 GLN B C 1
ATOM 2419 O O . GLN B 1 26 ? -7.769 57.479 9.038 1.00 65.63 7 GLN B O 1
ATOM 2425 N N . LEU B 1 27 ? -6.756 56.958 7.086 1.00 62.38 8 LEU B N 1
ATOM 2426 C CA . LEU B 1 27 ? -6.017 55.804 7.622 1.00 61.31 8 LEU B CA 1
ATOM 2427 C C . LEU B 1 27 ? -4.705 56.284 8.201 1.00 66.53 8 LEU B C 1
ATOM 2428 O O . LEU B 1 27 ? -4.211 57.340 7.793 1.00 68.68 8 LEU B O 1
ATOM 2433 N N . ARG B 1 28 ? -4.177 55.567 9.204 1.00 62.04 9 ARG B N 1
ATOM 2434 C CA . ARG B 1 28 ? -2.943 55.947 9.879 1.00 62.29 9 ARG B CA 1
ATOM 2435 C C . ARG B 1 28 ? -1.731 55.793 9.007 1.00 66.42 9 ARG B C 1
ATOM 2436 O O . ARG B 1 28 ? -0.779 56.548 9.161 1.00 68.37 9 ARG B O 1
ATOM 2444 N N . ASN B 1 29 ? -1.775 54.855 8.057 1.00 63.22 10 ASN B N 1
ATOM 2445 C CA . ASN B 1 29 ? -0.753 54.579 7.044 1.00 61.09 10 ASN B CA 1
ATOM 2446 C C . ASN B 1 29 ? -1.446 54.092 5.793 1.00 64.47 10 ASN B C 1
ATOM 2447 O O . ASN B 1 29 ? -2.668 53.990 5.788 1.00 65.13 10 ASN B O 1
ATOM 2452 N N . ARG B 1 30 ? -0.675 53.803 4.730 1.00 60.83 11 ARG B N 1
ATOM 2453 C CA . ARG B 1 30 ? -1.142 53.370 3.403 1.00 58.03 11 ARG B CA 1
ATOM 2454 C C . ARG B 1 30 ? -1.042 51.856 3.240 1.00 59.59 11 ARG B C 1
ATOM 2455 O O . ARG B 1 30 ? -0.920 51.359 2.126 1.00 58.45 11 ARG B O 1
ATOM 2463 N N . LEU B 1 31 ? -1.073 51.114 4.344 1.00 56.48 12 LEU B N 1
ATOM 2464 C CA . LEU B 1 31 ? -0.894 49.654 4.316 1.00 55.17 12 LEU B CA 1
ATOM 2465 C C . LEU B 1 31 ? -2.152 48.914 4.821 1.00 60.17 12 LEU B C 1
ATOM 2466 O O . LEU B 1 31 ? -2.490 49.009 6.004 1.00 61.05 12 LEU B O 1
ATOM 2471 N N . ILE B 1 32 ? -2.833 48.165 3.921 1.00 55.51 13 ILE B N 1
ATOM 2472 C CA . ILE B 1 32 ? -4.061 47.392 4.208 1.00 54.72 13 ILE B CA 1
ATOM 2473 C C . ILE B 1 32 ? -3.784 45.877 4.263 1.00 60.88 13 ILE B C 1
ATOM 2474 O O . ILE B 1 32 ? -3.129 45.341 3.382 1.00 60.59 13 ILE B O 1
ATOM 2479 N N . ALA B 1 33 ? -4.311 45.192 5.279 1.00 59.69 14 ALA B N 1
ATOM 2480 C CA . ALA B 1 33 ? -4.226 43.732 5.400 1.00 59.94 14 ALA B CA 1
ATOM 2481 C C . ALA B 1 33 ? -5.369 43.180 4.540 1.00 64.09 14 ALA B C 1
ATOM 2482 O O . ALA B 1 33 ? -6.524 43.547 4.755 1.00 65.64 14 ALA B O 1
ATOM 2484 N N . ALA B 1 34 ? -5.043 42.362 3.530 1.00 58.77 15 ALA B N 1
ATOM 2485 C CA . ALA B 1 34 ? -6.017 41.791 2.609 1.00 58.63 15 ALA B CA 1
ATOM 2486 C C . ALA B 1 34 ? -7.062 40.911 3.271 1.00 59.91 15 ALA B C 1
ATOM 2487 O O . ALA B 1 34 ? -6.696 40.146 4.156 1.00 60.81 15 ALA B O 1
ATOM 2489 N N . PRO B 1 35 ? -8.344 40.917 2.806 1.00 55.59 16 PRO B N 1
ATOM 2490 C CA . PRO B 1 35 ? -9.322 39.948 3.362 1.00 56.82 16 PRO B CA 1
ATOM 2491 C C . PRO B 1 35 ? -8.977 38.542 2.843 1.00 64.18 16 PRO B C 1
ATOM 2492 O O . PRO B 1 35 ? -8.649 38.394 1.675 1.00 65.23 16 PRO B O 1
ATOM 2496 N N . MET B 1 36 ? -8.948 37.539 3.698 1.00 63.82 17 MET B N 1
ATOM 2497 C CA . MET B 1 36 ? -8.609 36.173 3.295 1.00 64.85 17 MET B CA 1
ATOM 2498 C C . MET B 1 36 ? -9.463 35.184 4.056 1.00 73.98 17 MET B C 1
ATOM 2499 O O . MET B 1 36 ? -9.119 34.821 5.180 1.00 75.61 17 MET B O 1
ATOM 2504 N N . ALA B 1 37 ? -10.592 34.773 3.449 1.00 73.30 18 ALA B N 1
ATOM 2505 C CA . ALA B 1 37 ? -11.565 33.815 3.982 1.00 76.50 18 ALA B CA 1
ATOM 2506 C C . ALA B 1 37 ? -10.868 32.560 4.546 1.00 85.39 18 ALA B C 1
ATOM 2507 O O . ALA B 1 37 ? -10.074 31.924 3.842 1.00 85.35 18 ALA B O 1
ATOM 2509 N N . GLY B 1 38 ? -11.110 32.280 5.835 1.00 84.84 19 GLY B N 1
ATOM 2510 C CA . GLY B 1 38 ? -10.481 31.173 6.552 1.00 87.18 19 GLY B CA 1
ATOM 2511 C C . GLY B 1 38 ? -9.244 31.578 7.341 1.00 90.73 19 GLY B C 1
ATOM 2512 O O . GLY B 1 38 ? -9.030 31.080 8.452 1.00 93.99 19 GLY B O 1
ATOM 2513 N N . ILE B 1 39 ? -8.439 32.511 6.783 1.00 82.67 20 ILE B N 1
ATOM 2514 C CA . ILE B 1 39 ? -7.194 33.030 7.363 1.00 80.55 20 ILE B CA 1
ATOM 2515 C C . ILE B 1 39 ? -7.415 34.235 8.313 1.00 82.42 20 ILE B C 1
ATOM 2516 O O . ILE B 1 39 ? -6.850 34.283 9.402 1.00 80.02 20 ILE B O 1
ATOM 2521 N N . THR B 1 40 ? -8.147 35.256 7.829 1.00 79.52 21 THR B N 1
ATOM 2522 C CA . THR B 1 40 ? -8.352 36.579 8.436 1.00 77.23 21 THR B CA 1
ATOM 2523 C C . THR B 1 40 ? -9.343 36.637 9.600 1.00 84.74 21 THR B C 1
ATOM 2524 O O . THR B 1 40 ? -10.146 37.571 9.656 1.00 84.04 21 THR B O 1
ATOM 2527 N N . ASP B 1 41 ? -9.236 35.756 10.587 1.00 83.84 22 ASP B N 1
ATOM 2528 C CA . ASP B 1 41 ? -10.135 35.793 11.743 1.00 84.45 22 ASP B CA 1
ATOM 2529 C C . ASP B 1 41 ? -9.724 36.900 12.706 1.00 86.42 22 ASP B C 1
ATOM 2530 O O . ASP B 1 41 ? -8.620 37.406 12.594 1.00 83.81 22 ASP B O 1
ATOM 2535 N N . ARG B 1 42 ? -10.573 37.212 13.690 1.00 84.28 23 ARG B N 1
ATOM 2536 C CA . ARG B 1 42 ? -10.328 38.334 14.612 1.00 83.16 23 ARG B CA 1
ATOM 2537 C C . ARG B 1 42 ? -8.919 38.241 15.238 1.00 84.78 23 ARG B C 1
ATOM 2538 O O . ARG B 1 42 ? -8.221 39.246 15.132 1.00 82.74 23 ARG B O 1
ATOM 2546 N N . PRO B 1 43 ? -8.397 37.080 15.753 1.00 81.58 24 PRO B N 1
ATOM 2547 C CA . PRO B 1 43 ? -7.020 37.087 16.291 1.00 80.93 24 PRO B CA 1
ATOM 2548 C C . PRO B 1 43 ? -5.959 37.511 15.271 1.00 80.17 24 PRO B C 1
ATOM 2549 O O . PRO B 1 43 ? -5.095 38.319 15.609 1.00 78.62 24 PRO B O 1
ATOM 2553 N N . PHE B 1 44 ? -6.055 37.014 14.008 1.00 74.64 25 PHE B N 1
ATOM 2554 C CA . PHE B 1 44 ? -5.085 37.350 12.958 1.00 70.36 25 PHE B CA 1
ATOM 2555 C C . PHE B 1 44 ? -5.124 38.822 12.560 1.00 73.39 25 PHE B C 1
ATOM 2556 O O . PHE B 1 44 ? -4.069 39.469 12.556 1.00 72.14 25 PHE B O 1
ATOM 2564 N N . ARG B 1 45 ? -6.331 39.355 12.247 1.00 69.00 26 ARG B N 1
ATOM 2565 C CA . ARG B 1 45 ? -6.524 40.761 11.876 1.00 66.71 26 ARG B CA 1
ATOM 2566 C C . ARG B 1 45 ? -5.985 41.720 12.942 1.00 71.95 26 ARG B C 1
ATOM 2567 O O . ARG B 1 45 ? -5.332 42.693 12.582 1.00 70.84 26 ARG B O 1
ATOM 2575 N N . THR B 1 46 ? -6.248 41.436 14.244 1.00 71.03 27 THR B N 1
ATOM 2576 C CA . THR B 1 46 ? -5.777 42.190 15.420 1.00 71.84 27 THR B CA 1
ATOM 2577 C C . THR B 1 46 ? -4.241 42.178 15.503 1.00 77.86 27 THR B C 1
ATOM 2578 O O . THR B 1 46 ? -3.626 43.209 15.785 1.00 76.64 27 THR B O 1
ATOM 2582 N N . LEU B 1 47 ? -3.636 41.007 15.267 1.00 77.76 28 LEU B N 1
ATOM 2583 C CA . LEU B 1 47 ? -2.194 40.823 15.255 1.00 79.15 28 LEU B CA 1
ATOM 2584 C C . LEU B 1 47 ? -1.582 41.670 14.126 1.00 78.76 28 LEU B C 1
ATOM 2585 O O . LEU B 1 47 ? -0.610 42.374 14.374 1.00 77.85 28 LEU B O 1
ATOM 2590 N N . CYS B 1 48 ? -2.204 41.674 12.922 1.00 73.29 29 CYS B N 1
ATOM 2591 C CA . CYS B 1 48 ? -1.792 42.469 11.749 1.00 69.36 29 CYS B CA 1
ATOM 2592 C C . CYS B 1 48 ? -1.834 43.952 12.040 1.00 72.39 29 CYS B C 1
ATOM 2593 O O . CYS B 1 48 ? -0.935 44.686 11.627 1.00 71.14 29 CYS B O 1
ATOM 2596 N N . TYR B 1 49 ? -2.909 44.401 12.720 1.00 70.25 30 TYR B N 1
ATOM 2597 C CA . TYR B 1 49 ? -3.111 45.789 13.112 1.00 69.44 30 TYR B CA 1
ATOM 2598 C C . TYR B 1 49 ? -2.069 46.218 14.133 1.00 75.77 30 TYR B C 1
ATOM 2599 O O . TYR B 1 49 ? -1.506 47.295 13.992 1.00 75.64 30 TYR B O 1
ATOM 2608 N N . GLU B 1 50 ? -1.795 45.369 15.139 1.00 75.80 31 GLU B N 1
ATOM 2609 C CA . GLU B 1 50 ? -0.788 45.618 16.175 1.00 77.33 31 GLU B CA 1
ATOM 2610 C C . GLU B 1 50 ? 0.631 45.654 15.570 1.00 82.90 31 GLU B C 1
ATOM 2611 O O . GLU B 1 50 ? 1.507 46.316 16.118 1.00 84.35 31 GLU B O 1
ATOM 2617 N N . MET B 1 51 ? 0.849 44.932 14.452 1.00 78.91 32 MET B N 1
ATOM 2618 C CA . MET B 1 51 ? 2.131 44.823 13.741 1.00 78.03 32 MET B CA 1
ATOM 2619 C C . MET B 1 51 ? 2.316 45.837 12.593 1.00 75.78 32 MET B C 1
ATOM 2620 O O . MET B 1 51 ? 3.280 45.719 11.837 1.00 74.68 32 MET B O 1
ATOM 2625 N N . GLY B 1 52 ? 1.423 46.821 12.487 1.00 68.61 33 GLY B N 1
ATOM 2626 C CA . GLY B 1 52 ? 1.564 47.920 11.538 1.00 65.33 33 GLY B CA 1
ATOM 2627 C C . GLY B 1 52 ? 0.490 48.191 10.504 1.00 67.49 33 GLY B C 1
ATOM 2628 O O . GLY B 1 52 ? 0.609 49.188 9.789 1.00 65.64 33 GLY B O 1
ATOM 2629 N N . ALA B 1 53 ? -0.519 47.294 10.341 1.00 64.24 34 ALA B N 1
ATOM 2630 C CA . ALA B 1 53 ? -1.581 47.482 9.328 1.00 61.28 34 ALA B CA 1
ATOM 2631 C C . ALA B 1 53 ? -2.489 48.651 9.686 1.00 64.12 34 ALA B C 1
ATOM 2632 O O . ALA B 1 53 ? -3.027 48.686 10.790 1.00 64.65 34 ALA B O 1
ATOM 2634 N N . GLY B 1 54 ? -2.645 49.586 8.745 1.00 58.42 35 GLY B N 1
ATOM 2635 C CA A GLY B 1 54 ? -3.497 50.755 8.905 0.50 57.29 35 GLY B CA 1
ATOM 2636 C CA B GLY B 1 54 ? -3.497 50.755 8.905 0.50 57.29 35 GLY B CA 1
ATOM 2637 C C . GLY B 1 54 ? -4.964 50.393 8.909 1.00 60.77 35 GLY B C 1
ATOM 2638 O O . GLY B 1 54 ? -5.779 51.094 9.521 1.00 61.20 35 GLY B O 1
ATOM 2639 N N . LEU B 1 55 ? -5.303 49.276 8.224 1.00 55.46 36 LEU B N 1
ATOM 2640 C CA . LEU B 1 55 ? -6.647 48.741 8.072 1.00 54.75 36 LEU B CA 1
ATOM 2641 C C . LEU B 1 55 ? -6.625 47.220 7.846 1.00 60.01 36 LEU B C 1
ATOM 2642 O O . LEU B 1 55 ? -5.750 46.698 7.162 1.00 56.99 36 LEU B O 1
ATOM 2647 N N . THR B 1 56 ? -7.621 46.519 8.422 1.00 61.20 37 THR B N 1
ATOM 2648 C CA . THR B 1 56 ? -7.836 45.077 8.264 1.00 61.44 37 THR B CA 1
ATOM 2649 C C . THR B 1 56 ? -9.263 44.841 7.769 1.00 67.54 37 THR B C 1
ATOM 2650 O O . THR B 1 56 ? -10.200 45.528 8.200 1.00 66.94 37 THR B O 1
ATOM 2654 N N . VAL B 1 57 ? -9.422 43.884 6.827 1.00 65.29 38 VAL B N 1
ATOM 2655 C CA . VAL B 1 57 ? -10.722 43.564 6.232 1.00 64.26 38 VAL B CA 1
ATOM 2656 C C . VAL B 1 57 ? -11.180 42.197 6.699 1.00 70.93 38 VAL B C 1
ATOM 2657 O O . VAL B 1 57 ? -10.374 41.266 6.712 1.00 70.96 38 VAL B O 1
ATOM 2661 N N . SER B 1 58 ? -12.463 42.089 7.116 1.00 71.38 39 SER B N 1
ATOM 2662 C CA . SER B 1 58 ? -13.103 40.836 7.566 1.00 74.73 39 SER B CA 1
ATOM 2663 C C . SER B 1 58 ? -14.242 40.349 6.645 1.00 82.50 39 SER B C 1
ATOM 2664 O O . SER B 1 58 ? -14.615 41.043 5.703 1.00 79.68 39 SER B O 1
ATOM 2667 N N . GLU B 1 59 ? -14.763 39.133 6.922 1.00 85.48 40 GLU B N 1
ATOM 2668 C CA . GLU B 1 59 ? -15.859 38.446 6.223 1.00 87.68 40 GLU B CA 1
ATOM 2669 C C . GLU B 1 59 ? -17.232 38.800 6.825 1.00 95.93 40 GLU B C 1
ATOM 2670 O O . GLU B 1 59 ? -17.325 39.078 8.020 1.00 96.40 40 GLU B O 1
ATOM 2676 N N . MET B 1 60 ? -18.308 38.601 6.020 1.00 95.78 41 MET B N 1
ATOM 2677 C CA . MET B 1 60 ? -19.753 38.745 6.314 1.00 98.53 41 MET B CA 1
ATOM 2678 C C . MET B 1 60 ? -20.255 38.001 7.584 1.00 108.86 41 MET B C 1
ATOM 2679 O O . MET B 1 60 ? -19.534 37.167 8.143 1.00 110.43 41 MET B O 1
ATOM 2684 N N . MET B 1 61 ? -21.564 38.234 7.939 1.00 107.76 42 MET B N 1
ATOM 2685 C CA . MET B 1 61 ? -22.373 37.682 9.041 1.00 119.67 42 MET B CA 1
ATOM 2686 C C . MET B 1 61 ? -22.232 38.482 10.344 1.00 140.16 42 MET B C 1
ATOM 2687 O O . MET B 1 61 ? -23.210 39.063 10.833 1.00 96.48 42 MET B O 1
ATOM 2689 N N . ASP B 1 81 ? -14.704 43.339 12.924 1.00 112.33 62 ASP B N 1
ATOM 2690 C CA . ASP B 1 81 ? -13.448 43.242 13.667 1.00 111.84 62 ASP B CA 1
ATOM 2691 C C . ASP B 1 81 ? -13.450 44.094 14.961 1.00 114.91 62 ASP B C 1
ATOM 2692 O O . ASP B 1 81 ? -14.436 44.778 15.245 1.00 115.74 62 ASP B O 1
ATOM 2697 N N . GLU B 1 82 ? -12.369 43.998 15.765 1.00 109.55 63 GLU B N 1
ATOM 2698 C CA . GLU B 1 82 ? -12.103 44.799 16.972 1.00 109.09 63 GLU B CA 1
ATOM 2699 C C . GLU B 1 82 ? -11.038 45.893 16.637 1.00 106.88 63 GLU B C 1
ATOM 2700 O O . GLU B 1 82 ? -11.171 47.007 17.165 1.00 105.04 63 GLU B O 1
ATOM 2706 N N . PRO B 1 83 ? -10.041 45.656 15.707 1.00 99.83 64 PRO B N 1
ATOM 2707 C CA . PRO B 1 83 ? -9.027 46.689 15.469 1.00 96.28 64 PRO B CA 1
ATOM 2708 C C . PRO B 1 83 ? -9.333 47.784 14.428 1.00 90.55 64 PRO B C 1
ATOM 2709 O O . PRO B 1 83 ? -9.747 47.488 13.293 1.00 90.03 64 PRO B O 1
ATOM 2713 N N . GLY B 1 84 ? -9.037 49.027 14.821 1.00 79.13 65 GLY B N 1
ATOM 2714 C CA . GLY B 1 84 ? -9.179 50.231 14.014 1.00 74.61 65 GLY B CA 1
ATOM 2715 C C . GLY B 1 84 ? -10.547 50.449 13.399 1.00 73.44 65 GLY B C 1
ATOM 2716 O O . GLY B 1 84 ? -11.568 50.233 14.059 1.00 74.28 65 GLY B O 1
ATOM 2717 N N . ILE B 1 85 ? -10.573 50.897 12.126 1.00 65.03 66 ILE B N 1
ATOM 2718 C CA . ILE B 1 85 ? -11.814 51.117 11.372 1.00 63.38 66 ILE B CA 1
ATOM 2719 C C . ILE B 1 85 ? -12.347 49.748 10.953 1.00 68.08 66 ILE B C 1
ATOM 2720 O O . ILE B 1 85 ? -11.627 48.982 10.298 1.00 67.04 66 ILE B O 1
ATOM 2725 N N . ARG B 1 86 ? -13.586 49.435 11.367 1.00 65.70 67 ARG B N 1
ATOM 2726 C CA . ARG B 1 86 ? -14.247 48.160 11.097 1.00 67.25 67 ARG B CA 1
ATOM 2727 C C . ARG B 1 86 ? -14.714 48.035 9.647 1.00 70.97 67 ARG B C 1
ATOM 2728 O O . ARG B 1 86 ? -15.726 48.629 9.275 1.00 71.02 67 ARG B O 1
ATOM 2736 N N . THR B 1 87 ? -13.942 47.289 8.826 1.00 66.74 68 THR B N 1
ATOM 2737 C CA . THR B 1 87 ? -14.195 47.051 7.398 1.00 65.35 68 THR B CA 1
ATOM 2738 C C . THR B 1 87 ? -14.628 45.598 7.206 1.00 70.52 68 THR B C 1
ATOM 2739 O O . THR B 1 87 ? -13.895 44.674 7.574 1.00 71.60 68 THR B O 1
ATOM 2743 N N . VAL B 1 88 ? -15.837 45.399 6.670 1.00 66.11 69 VAL B N 1
ATOM 2744 C CA . VAL B 1 88 ? -16.432 44.071 6.457 1.00 65.36 69 VAL B CA 1
ATOM 2745 C C . VAL B 1 88 ? -16.709 43.903 4.976 1.00 66.79 69 VAL B C 1
ATOM 2746 O O . VAL B 1 88 ? -17.267 44.805 4.358 1.00 65.65 69 VAL B O 1
ATOM 2750 N N . GLN B 1 89 ? -16.310 42.747 4.409 1.00 63.33 70 GLN B N 1
ATOM 2751 C CA . GLN B 1 89 ? -16.498 42.419 3.002 1.00 62.29 70 GLN B CA 1
ATOM 2752 C C . GLN B 1 89 ? -17.688 41.473 2.706 1.00 68.76 70 GLN B C 1
ATOM 2753 O O . GLN B 1 89 ? -17.804 40.390 3.288 1.00 69.01 70 GLN B O 1
ATOM 2759 N N . ILE B 1 90 ? -18.541 41.896 1.750 1.00 66.85 71 ILE B N 1
ATOM 2760 C CA . ILE B 1 90 ? -19.713 41.153 1.274 1.00 68.67 71 ILE B CA 1
ATOM 2761 C C . ILE B 1 90 ? -19.436 40.530 -0.114 1.00 73.38 71 ILE B C 1
ATOM 2762 O O . ILE B 1 90 ? -18.729 41.104 -0.940 1.00 72.21 71 ILE B O 1
ATOM 2767 N N . ALA B 1 91 ? -19.974 39.350 -0.337 1.00 71.83 72 ALA B N 1
ATOM 2768 C CA . ALA B 1 91 ? -19.883 38.631 -1.597 1.00 72.15 72 ALA B CA 1
ATOM 2769 C C . ALA B 1 91 ? -21.284 38.132 -1.969 1.00 79.76 72 ALA B C 1
ATOM 2770 O O . ALA B 1 91 ? -22.143 37.992 -1.100 1.00 82.06 72 ALA B O 1
ATOM 2772 N N . GLY B 1 92 ? -21.506 37.911 -3.260 1.00 77.40 73 GLY B N 1
ATOM 2773 C CA . GLY B 1 92 ? -22.787 37.483 -3.820 1.00 79.24 73 GLY B CA 1
ATOM 2774 C C . GLY B 1 92 ? -22.965 37.978 -5.238 1.00 82.83 73 GLY B C 1
ATOM 2775 O O . GLY B 1 92 ? -22.073 38.635 -5.783 1.00 80.84 73 GLY B O 1
ATOM 2776 N N . SER B 1 93 ? -24.112 37.665 -5.847 1.00 81.72 74 SER B N 1
ATOM 2777 C CA . SER B 1 93 ? -24.434 38.034 -7.228 1.00 81.26 74 SER B CA 1
ATOM 2778 C C . SER B 1 93 ? -25.744 38.833 -7.350 1.00 87.48 74 SER B C 1
ATOM 2779 O O . SER B 1 93 ? -25.963 39.486 -8.376 1.00 88.08 74 SER B O 1
ATOM 2782 N N . ASP B 1 94 ? -26.621 38.773 -6.326 1.00 85.20 75 ASP B N 1
ATOM 2783 C CA . ASP B 1 94 ? -27.913 39.451 -6.389 1.00 87.29 75 ASP B CA 1
ATOM 2784 C C . ASP B 1 94 ? -27.854 40.845 -5.798 1.00 88.54 75 ASP B C 1
ATOM 2785 O O . ASP B 1 94 ? -27.641 40.953 -4.592 1.00 87.08 75 ASP B O 1
ATOM 2790 N N . PRO B 1 95 ? -28.107 41.909 -6.618 1.00 84.54 76 PRO B N 1
ATOM 2791 C CA . PRO B 1 95 ? -28.092 43.291 -6.085 1.00 83.28 76 PRO B CA 1
ATOM 2792 C C . PRO B 1 95 ? -28.870 43.518 -4.780 1.00 89.75 76 PRO B C 1
ATOM 2793 O O . PRO B 1 95 ? -28.327 44.162 -3.880 1.00 88.70 76 PRO B O 1
ATOM 2797 N N . LYS B 1 96 ? -30.106 42.969 -4.664 1.00 89.22 77 LYS B N 1
ATOM 2798 C CA . LYS B 1 96 ? -30.957 43.086 -3.474 1.00 91.46 77 LYS B CA 1
ATOM 2799 C C . LYS B 1 96 ? -30.418 42.317 -2.255 1.00 95.64 77 LYS B C 1
ATOM 2800 O O . LYS B 1 96 ? -30.453 42.853 -1.145 1.00 95.52 77 LYS B O 1
ATOM 2803 N N . GLU B 1 97 ? -29.925 41.073 -2.458 1.00 92.22 78 GLU B N 1
ATOM 2804 C CA . GLU B 1 97 ? -29.325 40.236 -1.407 1.00 91.34 78 GLU B CA 1
ATOM 2805 C C . GLU B 1 97 ? -28.040 40.893 -0.903 1.00 93.03 78 GLU B C 1
ATOM 2806 O O . GLU B 1 97 ? -27.754 40.841 0.294 1.00 92.98 78 GLU B O 1
ATOM 2812 N N . MET B 1 98 ? -27.277 41.515 -1.831 1.00 87.09 79 MET B N 1
ATOM 2813 C CA . MET B 1 98 ? -26.030 42.228 -1.570 1.00 84.08 79 MET B CA 1
ATOM 2814 C C . MET B 1 98 ? -26.295 43.431 -0.661 1.00 88.69 79 MET B C 1
ATOM 2815 O O . MET B 1 98 ? -25.619 43.595 0.358 1.00 87.38 79 MET B O 1
ATOM 2820 N N . ALA B 1 99 ? -27.312 44.242 -1.019 1.00 86.35 80 ALA B N 1
ATOM 2821 C CA . ALA B 1 99 ? -27.755 45.426 -0.289 1.00 86.13 80 ALA B CA 1
ATOM 2822 C C . ALA B 1 99 ? -28.191 45.077 1.153 1.00 91.89 80 ALA B C 1
ATOM 2823 O O . ALA B 1 99 ? -27.915 45.852 2.069 1.00 91.58 80 ALA B O 1
ATOM 2825 N N . ASP B 1 100 ? -28.821 43.895 1.350 1.00 89.96 81 ASP B N 1
ATOM 2826 C CA . ASP B 1 100 ? -29.253 43.407 2.663 1.00 91.47 81 ASP B CA 1
ATOM 2827 C C . ASP B 1 100 ? -28.074 43.010 3.558 1.00 92.24 81 ASP B C 1
ATOM 2828 O O . ASP B 1 100 ? -28.097 43.345 4.740 1.00 93.16 81 ASP B O 1
ATOM 2833 N N . ALA B 1 101 ? -27.037 42.329 3.006 1.00 85.04 82 ALA B N 1
ATOM 2834 C CA . ALA B 1 101 ? -25.828 41.935 3.744 1.00 82.42 82 ALA B CA 1
ATOM 2835 C C . ALA B 1 101 ? -25.064 43.209 4.142 1.00 84.95 82 ALA B C 1
ATOM 2836 O O . ALA B 1 101 ? -24.543 43.285 5.252 1.00 84.20 82 ALA B O 1
ATOM 2838 N N . ALA B 1 102 ? -25.067 44.239 3.263 1.00 80.26 83 ALA B N 1
ATOM 2839 C CA . ALA B 1 102 ? -24.461 45.533 3.555 1.00 77.44 83 ALA B CA 1
ATOM 2840 C C . ALA B 1 102 ? -25.175 46.160 4.772 1.00 85.22 83 ALA B C 1
ATOM 2841 O O . ALA B 1 102 ? -24.502 46.605 5.704 1.00 86.03 83 ALA B O 1
ATOM 2843 N N . ARG B 1 103 ? -26.528 46.137 4.791 1.00 83.66 84 ARG B N 1
ATOM 2844 C CA . ARG B 1 103 ? -27.376 46.668 5.872 1.00 85.86 84 ARG B CA 1
ATOM 2845 C C . ARG B 1 103 ? -27.220 45.912 7.196 1.00 90.90 84 ARG B C 1
ATOM 2846 O O . ARG B 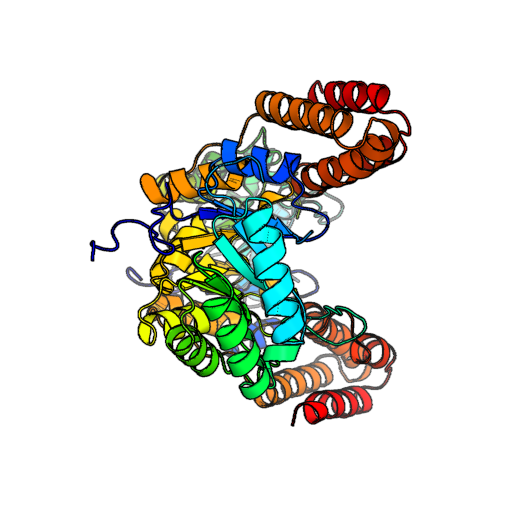1 103 ? -27.119 46.535 8.251 1.00 92.33 84 ARG B O 1
ATOM 2854 N N . ILE B 1 104 ? -27.258 44.580 7.144 1.00 87.53 85 ILE B N 1
ATOM 2855 C CA . ILE B 1 104 ? -27.146 43.701 8.308 1.00 88.69 85 ILE B CA 1
ATOM 2856 C C . ILE B 1 104 ? -25.786 43.862 8.981 1.00 89.63 85 ILE B C 1
ATOM 2857 O O . ILE B 1 104 ? -25.733 43.991 10.202 1.00 90.23 85 ILE B O 1
ATOM 2862 N N . ASN B 1 105 ? -24.701 43.909 8.186 1.00 84.16 86 ASN B N 1
ATOM 2863 C CA . ASN B 1 105 ? -23.345 44.063 8.709 1.00 82.27 86 ASN B CA 1
ATOM 2864 C C . ASN B 1 105 ? -23.072 45.487 9.247 1.00 86.41 86 ASN B C 1
ATOM 2865 O O . ASN B 1 105 ? -22.337 45.592 10.230 1.00 87.48 86 ASN B O 1
ATOM 2870 N N . VAL B 1 106 ? -23.701 46.553 8.688 1.00 81.88 87 VAL B N 1
ATOM 2871 C CA . VAL B 1 106 ? -23.533 47.913 9.238 1.00 81.88 87 VAL B CA 1
ATOM 2872 C C . VAL B 1 106 ? -24.233 48.026 10.606 1.00 89.10 87 VAL B C 1
ATOM 2873 O O . VAL B 1 106 ? -23.671 48.611 11.531 1.00 89.13 87 VAL B O 1
ATOM 2877 N N . GLU B 1 107 ? -25.439 47.425 10.740 1.00 89.03 88 GLU B N 1
ATOM 2878 C CA . GLU B 1 107 ? -26.210 47.362 11.988 1.00 92.12 88 GLU B CA 1
ATOM 2879 C C . GLU B 1 107 ? -25.400 46.589 13.041 1.00 96.52 88 GLU B C 1
ATOM 2880 O O . GLU B 1 107 ? -25.518 46.868 14.228 1.00 98.16 88 GLU B O 1
ATOM 2886 N N . SER B 1 108 ? -24.580 45.619 12.584 1.00 92.28 89 SER B N 1
ATOM 2887 C CA . SER B 1 108 ? -23.713 44.751 13.380 1.00 92.38 89 SER B CA 1
ATOM 2888 C C . SER B 1 108 ? -22.358 45.403 13.745 1.00 93.35 89 SER B C 1
ATOM 2889 O O . SER B 1 108 ? -21.531 44.765 14.400 1.00 92.98 89 SER B O 1
ATOM 2892 N N . GLY B 1 109 ? -22.142 46.648 13.302 1.00 87.40 90 GLY B N 1
ATOM 2893 C CA . GLY B 1 109 ? -20.942 47.420 13.605 1.00 84.17 90 GLY B CA 1
ATOM 2894 C C . GLY B 1 109 ? -19.970 47.739 12.492 1.00 83.49 90 GLY B C 1
ATOM 2895 O O . GLY B 1 109 ? -18.920 48.321 12.777 1.00 83.11 90 GLY B O 1
ATOM 2896 N N . ALA B 1 110 ? -20.265 47.367 11.233 1.00 77.62 91 ALA B N 1
ATOM 2897 C CA . ALA B 1 110 ? -19.337 47.664 10.132 1.00 74.03 91 ALA B CA 1
ATOM 2898 C C . ALA B 1 110 ? -19.359 49.150 9.765 1.00 76.32 91 ALA B C 1
ATOM 2899 O O . ALA B 1 110 ? -20.428 49.701 9.478 1.00 77.68 91 ALA B O 1
ATOM 2901 N N . GLN B 1 111 ? -18.170 49.797 9.808 1.00 68.83 92 GLN B N 1
ATOM 2902 C CA . GLN B 1 111 ? -17.961 51.213 9.493 1.00 66.65 92 GLN B CA 1
ATOM 2903 C C . GLN B 1 111 ? -17.752 51.437 7.999 1.00 67.91 92 GLN B C 1
ATOM 2904 O O . GLN B 1 111 ? -18.126 52.480 7.477 1.00 67.34 92 GLN B O 1
ATOM 2910 N N . ILE B 1 112 ? -17.137 50.454 7.317 1.00 62.54 93 ILE B N 1
ATOM 2911 C CA . ILE B 1 112 ? -16.908 50.430 5.877 1.00 59.93 93 ILE B CA 1
ATOM 2912 C C . ILE B 1 112 ? -17.364 49.058 5.370 1.00 65.67 93 ILE B C 1
ATOM 2913 O O . ILE B 1 112 ? -17.071 48.036 5.996 1.00 64.41 93 ILE B O 1
ATOM 2918 N N . ILE B 1 113 ? -18.101 49.041 4.244 1.00 64.27 94 ILE B N 1
ATOM 2919 C CA . ILE B 1 113 ? -18.530 47.807 3.573 1.00 63.67 94 ILE B CA 1
ATOM 2920 C C . ILE B 1 113 ? -17.719 47.653 2.289 1.00 63.21 94 ILE B C 1
ATOM 2921 O O . ILE B 1 113 ? -17.665 48.579 1.485 1.00 62.16 94 ILE B O 1
ATOM 2926 N N . ASP B 1 114 ? -17.085 46.496 2.105 1.00 59.56 95 ASP B N 1
ATOM 2927 C CA . ASP B 1 114 ? -16.333 46.189 0.890 1.00 58.71 95 ASP B CA 1
ATOM 2928 C C . ASP B 1 114 ? -17.108 45.176 0.054 1.00 62.90 95 ASP B C 1
ATOM 2929 O O . ASP B 1 114 ? -17.846 44.363 0.605 1.00 64.14 95 ASP B O 1
ATOM 2934 N N . ILE B 1 115 ? -16.956 45.225 -1.271 1.00 59.62 96 ILE B N 1
ATOM 2935 C CA . ILE B 1 115 ? -17.617 44.276 -2.174 1.00 60.42 96 ILE B CA 1
ATOM 2936 C C . ILE B 1 115 ? -16.563 43.373 -2.854 1.00 62.93 96 ILE B C 1
ATOM 2937 O O . ILE B 1 115 ? -15.652 43.867 -3.532 1.00 60.89 96 ILE B O 1
ATOM 2942 N N . ASN B 1 116 ? -16.713 42.057 -2.697 1.00 60.24 97 ASN B N 1
ATOM 2943 C CA . ASN B 1 116 ? -15.825 41.109 -3.356 1.00 60.02 97 ASN B CA 1
ATOM 2944 C C . ASN B 1 116 ? -16.201 40.900 -4.842 1.00 66.34 97 ASN B C 1
ATOM 2945 O O . ASN B 1 116 ? -17.241 40.307 -5.153 1.00 69.82 97 ASN B O 1
ATOM 2950 N N . MET B 1 117 ? -15.354 41.371 -5.748 1.00 61.54 98 MET B N 1
ATOM 2951 C CA . MET B 1 117 ? -15.491 41.128 -7.189 1.00 63.01 98 MET B CA 1
ATOM 2952 C C . MET B 1 117 ? -14.111 40.700 -7.713 1.00 67.21 98 MET B C 1
ATOM 2953 O O . MET B 1 117 ? -13.763 40.929 -8.870 1.00 68.44 98 MET B O 1
ATOM 2958 N N . GLY B 1 118 ? -13.353 40.049 -6.837 1.00 61.11 99 GLY B N 1
ATOM 2959 C CA . GLY B 1 118 ? -12.015 39.598 -7.145 1.00 59.34 99 GLY B CA 1
ATOM 2960 C C . GLY B 1 118 ? -11.760 38.116 -7.163 1.00 66.52 99 GLY B C 1
ATOM 2961 O O . GLY B 1 118 ? -11.047 37.655 -8.059 1.00 68.07 99 GLY B O 1
ATOM 2962 N N . CYS B 1 119 ? -12.308 37.356 -6.190 1.00 65.73 100 CYS B N 1
ATOM 2963 C CA A CYS B 1 119 ? -12.094 35.902 -6.076 0.50 67.51 100 CYS B CA 1
ATOM 2964 C CA B CYS B 1 119 ? -12.094 35.902 -6.076 0.50 67.51 100 CYS B CA 1
ATOM 2965 C C . CYS B 1 119 ? -12.411 35.136 -7.363 1.00 72.74 100 CYS B C 1
ATOM 2966 O O . CYS B 1 119 ? -13.487 35.314 -7.928 1.00 75.09 100 CYS B O 1
ATOM 2971 N N . PRO B 1 120 ? -11.553 34.230 -7.815 1.00 69.31 101 PRO B N 1
ATOM 2972 C CA . PRO B 1 120 ? -11.746 33.656 -9.141 1.00 70.13 101 PRO B CA 1
ATOM 2973 C C . PRO B 1 120 ? -12.582 32.377 -9.202 1.00 75.55 101 PRO B C 1
ATOM 2974 O O . PRO B 1 120 ? -12.988 31.992 -10.273 1.00 78.16 101 PRO B O 1
ATOM 2978 N N . ALA B 1 121 ? -12.844 31.744 -8.075 1.00 70.66 102 ALA B N 1
ATOM 2979 C CA . ALA B 1 121 ? -13.632 30.512 -8.040 1.00 71.46 102 ALA B CA 1
ATOM 2980 C C . ALA B 1 121 ? -14.595 30.581 -6.859 1.00 77.49 102 ALA B C 1
ATOM 2981 O O . ALA B 1 121 ? -14.755 29.620 -6.099 1.00 79.72 102 ALA B O 1
ATOM 2983 N N . LYS B 1 122 ? -15.243 31.743 -6.707 1.00 73.80 103 LYS B N 1
ATOM 2984 C CA . LYS B 1 122 ? -16.167 31.956 -5.610 1.00 74.89 103 LYS B CA 1
ATOM 2985 C C . LYS B 1 122 ? -17.616 31.737 -5.999 1.00 81.93 103 LYS B C 1
ATOM 2986 O O . LYS B 1 122 ? -18.102 32.340 -6.957 1.00 83.40 103 LYS B O 1
ATOM 2992 N N . LYS B 1 123 ? -18.299 30.885 -5.234 1.00 78.62 104 LYS B N 1
ATOM 2993 C CA . LYS B 1 123 ? -19.711 30.597 -5.400 1.00 80.29 104 LYS B CA 1
ATOM 2994 C C . LYS B 1 123 ? -20.402 31.083 -4.141 1.00 84.62 104 LYS B C 1
ATOM 2995 O O . LYS B 1 123 ? -19.906 30.835 -3.046 1.00 84.81 104 LYS B O 1
ATOM 3001 N N . VAL B 1 124 ? -21.498 31.834 -4.289 1.00 82.28 105 VAL B N 1
ATOM 3002 C CA . VAL B 1 124 ? -22.321 32.284 -3.164 1.00 83.96 105 VAL B CA 1
ATOM 3003 C C . VAL B 1 124 ? -23.774 32.014 -3.558 1.00 91.11 105 VAL B C 1
ATOM 3004 O O . VAL B 1 124 ? -24.254 32.499 -4.588 1.00 90.61 105 VAL B O 1
ATOM 3008 N N . ASN B 1 125 ? -24.423 31.153 -2.755 1.00 91.20 106 ASN B N 1
ATOM 3009 C CA . ASN B 1 125 ? -25.775 30.616 -2.930 1.00 95.11 106 ASN B CA 1
ATOM 3010 C C . ASN B 1 125 ? -25.831 29.808 -4.254 1.00 101.25 106 ASN B C 1
ATOM 3011 O O . ASN B 1 125 ? -26.775 29.919 -5.045 1.00 102.79 106 ASN B O 1
ATOM 3016 N N . ARG B 1 126 ? -24.753 29.007 -4.489 1.00 96.70 107 ARG B N 1
ATOM 3017 C CA . ARG B 1 126 ? -24.509 28.141 -5.658 1.00 96.87 107 ARG B CA 1
ATOM 3018 C C . ARG B 1 126 ? -24.200 28.913 -6.963 1.00 97.68 107 ARG B C 1
ATOM 3019 O O . ARG B 1 126 ? -23.760 28.293 -7.934 1.00 99.12 107 ARG B O 1
ATOM 3021 N N . LYS B 1 127 ? -24.393 30.246 -6.979 1.00 89.87 108 LYS B N 1
ATOM 3022 C CA . LYS B 1 127 ? -24.154 31.110 -8.138 1.00 86.24 108 LYS B CA 1
ATOM 3023 C C . LYS B 1 127 ? -22.734 31.634 -8.147 1.00 86.83 108 LYS B C 1
ATOM 3024 O O . LYS B 1 127 ? -22.182 31.920 -7.087 1.00 84.47 108 LYS B O 1
ATOM 3030 N N . LEU B 1 128 ? -22.153 31.781 -9.347 1.00 83.31 109 LEU B N 1
ATOM 3031 C CA . LEU B 1 128 ? -20.798 32.292 -9.562 1.00 80.27 109 LEU B CA 1
ATOM 3032 C C . LEU B 1 128 ? -20.763 33.772 -9.217 1.00 83.60 109 LEU B C 1
ATOM 3033 O O . LEU B 1 128 ? -21.534 34.555 -9.781 1.00 84.33 109 LEU B O 1
ATOM 3038 N N . ALA B 1 129 ? -19.885 34.137 -8.263 1.00 78.10 110 ALA B N 1
ATOM 3039 C CA . ALA B 1 129 ? -19.669 35.481 -7.755 1.00 74.36 110 ALA B CA 1
ATOM 3040 C C . ALA B 1 129 ? -18.161 35.812 -7.848 1.00 73.78 110 ALA B C 1
ATOM 3041 O O . ALA B 1 129 ? -17.435 35.099 -8.539 1.00 73.34 110 ALA B O 1
ATOM 3043 N N . GLY B 1 130 ? -17.687 36.851 -7.150 1.00 67.72 111 GLY B N 1
ATOM 3044 C CA . GLY B 1 130 ? -16.284 37.250 -7.238 1.00 64.19 111 GLY B CA 1
ATOM 3045 C C . GLY B 1 130 ? -16.064 37.865 -8.603 1.00 67.18 111 GLY B C 1
ATOM 3046 O O . GLY B 1 130 ? -16.992 38.476 -9.150 1.00 67.58 111 GLY B O 1
ATOM 3047 N N . SER B 1 131 ? -14.872 37.647 -9.200 1.00 63.44 112 SER B N 1
ATOM 3048 C CA . SER B 1 131 ? -14.461 38.145 -10.534 1.00 62.11 112 SER B CA 1
ATOM 3049 C C . SER B 1 131 ? -15.316 37.609 -11.694 1.00 69.34 112 SER B C 1
ATOM 3050 O O . SER B 1 131 ? -15.237 38.147 -12.793 1.00 69.83 112 SER B O 1
ATOM 3053 N N . ALA B 1 132 ? -16.173 36.589 -11.445 1.00 69.24 113 ALA B N 1
ATOM 3054 C CA . ALA B 1 132 ? -17.114 36.078 -12.434 1.00 71.39 113 ALA B CA 1
ATOM 3055 C C . ALA B 1 132 ? -18.030 37.237 -12.837 1.00 78.53 113 ALA B C 1
ATOM 3056 O O . ALA B 1 132 ? -18.321 37.395 -14.015 1.00 80.72 113 ALA B O 1
ATOM 3058 N N . LEU B 1 133 ? -18.391 38.102 -11.869 1.00 74.55 114 LEU B N 1
ATOM 3059 C CA . LEU B 1 133 ? -19.212 39.296 -12.075 1.00 74.48 114 LEU B CA 1
ATOM 3060 C C . LEU B 1 133 ? -18.579 40.303 -13.027 1.00 78.58 114 LEU B C 1
ATOM 3061 O O . LEU B 1 133 ? -19.306 40.987 -13.737 1.00 79.91 114 LEU B O 1
ATOM 3066 N N . LEU B 1 134 ? -17.233 40.346 -13.088 1.00 74.03 115 LEU B N 1
ATOM 3067 C CA . LEU B 1 134 ? -16.447 41.246 -13.957 1.00 72.26 115 LEU B CA 1
ATOM 3068 C C . LEU B 1 134 ? -16.657 41.037 -15.453 1.00 75.63 115 LEU B C 1
ATOM 3069 O O . LEU B 1 134 ? -16.234 41.886 -16.226 1.00 76.33 115 LEU B O 1
ATOM 3074 N N . GLN B 1 135 ? -17.292 39.922 -15.867 1.00 71.66 116 GLN B N 1
ATOM 3075 C CA . GLN B 1 135 ? -17.593 39.604 -17.269 1.00 71.83 116 GLN B CA 1
ATOM 3076 C C . GLN B 1 135 ? -18.833 40.347 -17.722 1.00 78.00 116 GLN B C 1
ATOM 3077 O O . GLN B 1 135 ? -19.102 40.415 -18.932 1.00 79.63 116 GLN B O 1
ATOM 3083 N N . TYR B 1 136 ? -19.653 40.803 -16.752 1.00 74.32 117 TYR B N 1
ATOM 3084 C CA . TYR B 1 136 ? -20.933 41.438 -17.028 1.00 76.50 117 TYR B CA 1
ATOM 3085 C C . TYR B 1 136 ? -21.079 42.820 -16.371 1.00 80.45 117 TYR B C 1
ATOM 3086 O O . TYR B 1 136 ? -21.688 42.921 -15.307 1.00 80.43 117 TYR B O 1
ATOM 3095 N N . PRO B 1 137 ? -20.585 43.914 -17.006 1.00 77.09 118 PRO B N 1
ATOM 3096 C CA . PRO B 1 137 ? -20.712 45.258 -16.391 1.00 75.98 118 PRO B CA 1
ATOM 3097 C C . PRO B 1 137 ? -22.133 45.705 -15.972 1.00 82.03 118 PRO B C 1
ATOM 3098 O O . PRO B 1 137 ? -22.259 46.609 -15.146 1.00 81.09 118 PRO B O 1
ATOM 3102 N N . ASP B 1 138 ? -23.190 45.056 -16.495 1.00 81.37 119 ASP B N 1
ATOM 3103 C CA . ASP B 1 138 ? -24.583 45.359 -16.148 1.00 83.28 119 ASP B CA 1
ATOM 3104 C C . ASP B 1 138 ? -24.960 44.808 -14.789 1.00 86.76 119 ASP B C 1
ATOM 3105 O O . ASP B 1 138 ? -25.753 45.453 -14.099 1.00 87.68 119 ASP B O 1
ATOM 3110 N N . VAL B 1 139 ? -24.426 43.606 -14.412 1.00 81.98 120 VAL B N 1
ATOM 3111 C CA . VAL B 1 139 ? -24.660 43.012 -13.086 1.00 81.75 120 VAL B CA 1
ATOM 3112 C C . VAL B 1 139 ? -23.829 43.812 -12.065 1.00 83.16 120 VAL B C 1
ATOM 3113 O O . VAL B 1 139 ? -24.340 44.137 -10.988 1.00 83.95 120 VAL B O 1
ATOM 3117 N N . VAL B 1 140 ? -22.585 44.204 -12.464 1.00 76.23 121 VAL B N 1
ATOM 3118 C CA . VAL B 1 140 ? -21.656 45.043 -11.703 1.00 72.48 121 VAL B CA 1
ATOM 3119 C C . VAL B 1 140 ? -22.374 46.366 -11.378 1.00 77.38 121 VAL B C 1
ATOM 3120 O O . VAL B 1 140 ? -22.565 46.656 -10.202 1.00 77.94 121 VAL B O 1
ATOM 3124 N N . LYS B 1 141 ? -22.849 47.111 -12.406 1.00 74.56 122 LYS B N 1
ATOM 3125 C CA . LYS B 1 141 ? -23.565 48.385 -12.246 1.00 75.11 122 LYS B CA 1
ATOM 3126 C C . LYS B 1 141 ? -24.706 48.276 -11.241 1.00 81.13 122 LYS B C 1
ATOM 3127 O O . LYS B 1 141 ? -24.813 49.129 -10.360 1.00 80.74 122 LYS B O 1
ATOM 3133 N N . SER B 1 142 ? -25.527 47.203 -11.351 1.00 80.05 123 SER B N 1
ATOM 3134 C CA . SER B 1 142 ? -26.678 46.931 -10.488 1.00 81.79 123 SER B CA 1
ATOM 3135 C C . SER B 1 142 ? -26.315 46.662 -9.012 1.00 83.22 123 SER B C 1
ATOM 3136 O O . SER B 1 142 ? -26.946 47.238 -8.120 1.00 83.42 123 SER B O 1
ATOM 3139 N N . ILE B 1 143 ? -25.303 45.798 -8.761 1.00 77.21 124 ILE B N 1
ATOM 3140 C CA . ILE B 1 143 ? -24.826 45.454 -7.415 1.00 75.39 124 ILE B CA 1
ATOM 3141 C C . ILE B 1 143 ? -24.253 46.695 -6.707 1.00 78.10 124 ILE B C 1
ATOM 3142 O O . ILE B 1 143 ? -24.612 46.961 -5.555 1.00 78.01 124 ILE B O 1
ATOM 3147 N N . LEU B 1 144 ? -23.371 47.448 -7.402 1.00 73.53 125 LEU B N 1
ATOM 3148 C CA . LEU B 1 144 ? -22.732 48.658 -6.867 1.00 71.63 125 LEU B CA 1
ATOM 3149 C C . LEU B 1 144 ? -23.749 49.735 -6.539 1.00 77.13 125 LEU B C 1
ATOM 3150 O O . LEU B 1 144 ? -23.711 50.253 -5.429 1.00 76.54 125 LEU B O 1
ATOM 3155 N N . THR B 1 145 ? -24.682 50.032 -7.469 1.00 76.22 126 THR B N 1
ATOM 3156 C CA . THR B 1 145 ? -25.754 51.005 -7.245 1.00 78.78 126 THR B CA 1
ATOM 3157 C C . THR B 1 145 ? -26.547 50.649 -5.980 1.00 85.36 126 THR B C 1
ATOM 3158 O O . THR B 1 145 ? -26.559 51.450 -5.043 1.00 85.99 126 THR B O 1
ATOM 3161 N N . GLU B 1 146 ? -27.119 49.418 -5.926 1.00 82.78 127 GLU B N 1
ATOM 3162 C CA . GLU B 1 146 ? -27.935 48.906 -4.819 1.00 84.41 127 GLU B CA 1
ATOM 3163 C C . GLU B 1 146 ? -27.234 48.864 -3.457 1.00 87.27 127 GLU B C 1
ATOM 3164 O O . GLU B 1 146 ? -27.879 49.170 -2.453 1.00 89.43 127 GLU B O 1
ATOM 3170 N N . VAL B 1 147 ? -25.951 48.476 -3.410 1.00 80.40 128 VAL B N 1
ATOM 3171 C CA . VAL B 1 147 ? -25.201 48.412 -2.150 1.00 78.55 128 VAL B CA 1
ATOM 3172 C C . VAL B 1 147 ? -24.869 49.807 -1.634 1.00 82.17 128 VAL B C 1
ATOM 3173 O O . VAL B 1 147 ? -24.981 50.046 -0.436 1.00 82.95 128 VAL B O 1
ATOM 3176 N N . VAL B 1 148 ? -24.481 50.726 -2.538 1.00 77.59 129 VAL B N 1
ATOM 3177 C CA . VAL B 1 148 ? -24.122 52.105 -2.202 1.00 76.47 129 VAL B CA 1
ATOM 3178 C C . VAL B 1 148 ? -25.325 52.865 -1.637 1.00 84.04 129 VAL B C 1
ATOM 3179 O O . VAL B 1 148 ? -25.163 53.550 -0.629 1.00 84.89 129 VAL B O 1
ATOM 3183 N N . ASN B 1 149 ? -26.530 52.709 -2.229 1.00 83.33 130 ASN B N 1
ATOM 3184 C CA . ASN B 1 149 ? -27.717 53.414 -1.721 1.00 85.81 130 ASN B CA 1
ATOM 3185 C C . ASN B 1 149 ? -28.406 52.698 -0.560 1.00 91.86 130 ASN B C 1
ATOM 3186 O O . ASN B 1 149 ? -29.375 53.233 -0.017 1.00 95.08 130 ASN B O 1
ATOM 3191 N N . ALA B 1 150 ? -27.903 51.517 -0.157 1.00 86.82 131 ALA B N 1
ATOM 3192 C CA . ALA B 1 150 ? -28.477 50.745 0.947 1.00 88.85 131 ALA B CA 1
ATOM 3193 C C . ALA B 1 150 ? -27.928 51.192 2.287 1.00 91.93 131 ALA B C 1
ATOM 3194 O O . ALA B 1 150 ? -28.666 51.231 3.270 1.00 94.19 131 ALA B O 1
ATOM 3196 N N . VAL B 1 151 ? -26.628 51.505 2.326 1.00 86.18 132 VAL B N 1
ATOM 3197 C CA . VAL B 1 151 ? -25.919 51.925 3.536 1.00 85.09 132 VAL B CA 1
ATOM 3198 C C . VAL B 1 151 ? -25.416 53.366 3.445 1.00 87.45 132 VAL B C 1
ATOM 3199 O O . VAL B 1 151 ? -25.097 53.849 2.356 1.00 85.01 132 VAL B O 1
ATOM 3203 N N . ASP B 1 152 ? -25.382 54.044 4.613 1.00 85.52 133 ASP B N 1
ATOM 3204 C CA . ASP B 1 152 ? -24.951 55.432 4.816 1.00 85.03 133 ASP B CA 1
ATOM 3205 C C . ASP B 1 152 ? -23.458 55.449 5.249 1.00 84.01 133 ASP B C 1
ATOM 3206 O O . ASP B 1 152 ? -22.945 56.432 5.782 1.00 84.02 133 ASP B O 1
ATOM 3211 N N . VAL B 1 153 ? -22.778 54.338 4.977 1.00 76.76 134 VAL B N 1
ATOM 3212 C CA . VAL B 1 153 ? -21.399 53.987 5.296 1.00 72.13 134 VAL B CA 1
ATOM 3213 C C . VAL B 1 153 ? -20.560 54.029 4.002 1.00 71.41 134 VAL B C 1
ATOM 3214 O O . VAL B 1 153 ? -21.135 53.777 2.950 1.00 70.73 134 VAL B O 1
ATOM 3218 N N . PRO B 1 154 ? -19.228 54.328 4.021 1.00 66.04 135 PRO B N 1
ATOM 3219 C CA . PRO B 1 154 ? -18.453 54.273 2.760 1.00 64.25 135 PRO B CA 1
ATOM 3220 C C . PRO B 1 154 ? -18.416 52.855 2.177 1.00 67.85 135 PRO B C 1
ATOM 3221 O O . PRO B 1 154 ? -18.206 51.884 2.912 1.00 66.60 135 PRO B O 1
ATOM 3225 N N . VAL B 1 155 ? -18.665 52.731 0.857 1.00 64.48 136 VAL B N 1
ATOM 3226 C CA . VAL B 1 155 ? -18.657 51.433 0.176 1.00 62.98 136 VAL B CA 1
ATOM 3227 C C . VAL B 1 155 ? -17.444 51.351 -0.756 1.00 64.12 136 VAL B C 1
ATOM 3228 O O . VAL B 1 155 ? -17.238 52.251 -1.560 1.00 61.07 136 VAL B O 1
ATOM 3232 N N . THR B 1 156 ? -16.636 50.291 -0.617 1.00 61.82 137 THR B N 1
ATOM 3233 C CA . THR B 1 156 ? -15.445 50.078 -1.440 1.00 60.31 137 THR B CA 1
ATOM 3234 C C . THR B 1 156 ? -15.595 48.780 -2.279 1.00 63.84 137 THR B C 1
ATOM 3235 O O . THR B 1 156 ? -16.483 47.961 -2.026 1.00 65.34 137 THR B O 1
ATOM 3238 N N . LEU B 1 157 ? -14.784 48.653 -3.332 1.00 59.17 138 LEU B N 1
ATOM 3239 C CA . LEU B 1 157 ? -14.815 47.521 -4.261 1.00 58.73 138 LEU B CA 1
ATOM 3240 C C . LEU B 1 157 ? -13.444 46.894 -4.472 1.00 61.58 138 LEU B C 1
ATOM 3241 O O . LEU B 1 157 ? -12.492 47.608 -4.742 1.00 62.41 138 LEU B O 1
ATOM 3246 N N . LYS B 1 158 ? -13.362 45.563 -4.389 1.00 57.88 139 LYS B N 1
ATOM 3247 C CA . LYS B 1 158 ? -12.137 44.801 -4.624 1.00 56.92 139 LYS B CA 1
ATOM 3248 C C . LYS B 1 158 ? -12.314 44.028 -5.920 1.00 63.72 139 LYS B C 1
ATOM 3249 O O . LYS B 1 158 ? -13.267 43.251 -6.046 1.00 65.61 139 LYS B O 1
ATOM 3255 N N . ILE B 1 159 ? -11.414 44.257 -6.903 1.00 58.74 140 ILE B N 1
ATOM 3256 C CA . ILE B 1 159 ? -11.514 43.636 -8.234 1.00 57.27 140 ILE B CA 1
ATOM 3257 C C . ILE B 1 159 ? -10.222 42.915 -8.709 1.00 62.21 140 ILE B C 1
ATOM 3258 O O . ILE B 1 159 ? -9.211 42.828 -7.994 1.00 63.14 140 ILE B O 1
ATOM 3263 N N . ARG B 1 160 ? -10.303 42.509 -9.968 1.00 58.28 141 ARG B N 1
ATOM 3264 C CA . ARG B 1 160 ? -9.242 41.897 -10.736 1.00 57.54 141 ARG B CA 1
ATOM 3265 C C . ARG B 1 160 ? -9.178 42.612 -12.095 1.00 62.03 141 ARG B C 1
ATOM 3266 O O . ARG B 1 160 ? -10.107 43.275 -12.484 1.00 61.39 141 ARG B O 1
ATOM 3274 N N . THR B 1 161 ? -8.072 42.468 -12.804 1.00 58.52 142 THR B N 1
ATOM 3275 C CA . THR B 1 161 ? -7.824 43.148 -14.089 1.00 57.88 142 THR B CA 1
ATOM 3276 C C . THR B 1 161 ? -8.923 42.924 -15.120 1.00 63.07 142 THR B C 1
ATOM 3277 O O . THR B 1 161 ? -9.153 43.781 -15.967 1.00 63.75 142 THR B O 1
ATOM 3280 N N . GLY B 1 162 ? -9.574 41.775 -15.029 1.00 60.40 143 GLY B N 1
ATOM 3281 C CA . GLY B 1 162 ? -10.651 41.346 -15.899 1.00 62.43 143 GLY B CA 1
ATOM 3282 C C . GLY B 1 162 ? -10.888 39.876 -15.668 1.00 71.81 143 GLY B C 1
ATOM 3283 O O . GLY B 1 162 ? -10.451 39.331 -14.641 1.00 69.67 143 GLY B O 1
ATOM 3284 N N . TRP B 1 163 ? -11.575 39.220 -16.633 1.00 73.86 144 TRP B N 1
ATOM 3285 C CA . TRP B 1 163 ? -11.907 37.793 -16.580 1.00 75.88 144 TRP B CA 1
ATOM 3286 C C . TRP B 1 163 ? -10.761 36.927 -17.116 1.00 77.43 144 TRP B C 1
ATOM 3287 O O . TRP B 1 163 ? -10.444 35.892 -16.531 1.00 76.66 144 TRP B O 1
ATOM 3298 N N . ALA B 1 164 ? -10.166 37.333 -18.249 1.00 73.33 145 ALA B N 1
ATOM 3299 C CA . ALA B 1 164 ? -9.088 36.592 -18.893 1.00 73.10 145 ALA B CA 1
ATOM 3300 C C . ALA B 1 164 ? -8.044 37.567 -19.431 1.00 77.77 145 ALA B C 1
ATOM 3301 O O . ALA B 1 164 ? -8.377 38.746 -19.561 1.00 75.54 145 ALA B O 1
ATOM 3303 N N . PRO B 1 165 ? -6.786 37.127 -19.746 1.00 78.28 146 PRO B N 1
ATOM 3304 C CA . PRO B 1 165 ? -5.772 38.071 -20.273 1.00 78.63 146 PRO B CA 1
ATOM 3305 C C . PRO B 1 165 ? -6.208 38.914 -21.475 1.00 87.81 146 PRO B C 1
ATOM 3306 O O . PRO B 1 165 ? -5.828 40.074 -21.581 1.00 87.58 146 PRO B O 1
ATOM 3310 N N . GLU B 1 166 ? -7.029 38.348 -22.352 1.00 89.68 147 GLU B N 1
ATOM 3311 C CA . GLU B 1 166 ? -7.563 39.022 -23.539 1.00 92.56 147 GLU B CA 1
ATOM 3312 C C . GLU B 1 166 ? -8.691 40.016 -23.162 1.00 95.26 147 GLU B C 1
ATOM 3313 O O . GLU B 1 166 ? -9.037 40.881 -23.965 1.00 96.41 147 GLU B O 1
ATOM 3319 N N . HIS B 1 167 ? -9.279 39.856 -21.964 1.00 89.95 148 HIS B N 1
ATOM 3320 C CA . HIS B 1 167 ? -10.435 40.604 -21.467 1.00 89.59 148 HIS B CA 1
ATOM 3321 C C . HIS B 1 167 ? -10.186 41.382 -20.188 1.00 86.55 148 HIS B C 1
ATOM 3322 O O . HIS B 1 167 ? -10.846 41.133 -19.183 1.00 86.31 148 HIS B O 1
ATOM 3329 N N . ARG B 1 168 ? -9.265 42.348 -20.234 1.00 78.86 149 ARG B N 1
ATOM 3330 C CA . ARG B 1 168 ? -9.002 43.233 -19.109 1.00 75.54 149 ARG B CA 1
ATOM 3331 C C . ARG B 1 168 ? -9.904 44.462 -19.290 1.00 80.40 149 ARG B C 1
ATOM 3332 O O . ARG B 1 168 ? -9.696 45.233 -20.228 1.00 80.88 149 ARG B O 1
ATOM 3340 N N . ASN B 1 169 ? -10.965 44.578 -18.458 1.00 77.12 150 ASN B N 1
ATOM 3341 C CA . ASN B 1 169 ? -11.967 45.661 -18.497 1.00 77.89 150 ASN B CA 1
ATOM 3342 C C . ASN B 1 169 ? -11.897 46.559 -17.257 1.00 80.09 150 ASN B C 1
ATOM 3343 O O . ASN B 1 169 ? -12.855 47.229 -16.879 1.00 80.84 150 ASN B O 1
ATOM 3348 N N . CYS B 1 170 ? -10.729 46.542 -16.644 1.00 74.49 151 CYS B N 1
ATOM 3349 C CA . CYS B 1 170 ? -10.251 47.256 -15.477 1.00 72.17 151 CYS B CA 1
ATOM 3350 C C . CYS B 1 170 ? -10.685 48.719 -15.372 1.00 72.45 151 CYS B C 1
ATOM 3351 O O . CYS B 1 170 ? -11.179 49.147 -14.331 1.00 72.10 151 CYS B O 1
ATOM 3354 N N . GLU B 1 171 ? -10.410 49.497 -16.421 1.00 67.30 152 GLU B N 1
ATOM 3355 C CA . GLU B 1 171 ? -10.711 50.926 -16.499 1.00 66.56 152 GLU B CA 1
ATOM 3356 C C . GLU B 1 171 ? -12.214 51.154 -16.610 1.00 71.77 152 GLU B C 1
ATOM 3357 O O . GLU B 1 171 ? -12.740 52.075 -15.994 1.00 71.91 152 GLU B O 1
ATOM 3363 N N . GLU B 1 172 ? -12.912 50.282 -17.346 1.00 69.12 153 GLU B N 1
ATOM 3364 C CA . GLU B 1 172 ? -14.353 50.322 -17.501 1.00 70.72 153 GLU B CA 1
ATOM 3365 C C . GLU B 1 172 ? -15.035 50.109 -16.139 1.00 74.99 153 GLU B C 1
ATOM 3366 O O . GLU B 1 172 ? -15.928 50.881 -15.775 1.00 77.63 153 GLU B O 1
ATOM 3372 N N . ILE B 1 173 ? -14.568 49.106 -15.366 1.00 68.35 154 ILE B N 1
ATOM 3373 C CA . ILE B 1 173 ? -15.139 48.727 -14.070 1.00 66.61 154 ILE B CA 1
ATOM 3374 C C . ILE B 1 173 ? -14.873 49.804 -13.028 1.00 72.02 154 ILE B C 1
ATOM 3375 O O . ILE B 1 173 ? -15.800 50.142 -12.287 1.00 73.59 154 ILE B O 1
ATOM 3380 N N . ALA B 1 174 ? -13.637 50.372 -13.001 1.00 66.61 155 ALA B N 1
ATOM 3381 C CA . ALA B 1 174 ? -13.238 51.442 -12.089 1.00 65.01 155 ALA B CA 1
ATOM 3382 C C . ALA B 1 174 ? -14.056 52.720 -12.320 1.00 71.41 155 ALA B C 1
ATOM 3383 O O . ALA B 1 174 ? -14.476 53.365 -11.355 1.00 70.70 155 ALA B O 1
ATOM 3385 N N . GLN B 1 175 ? -14.272 53.080 -13.607 1.00 70.98 156 GLN B N 1
ATOM 3386 C CA . GLN B 1 175 ? -15.038 54.256 -14.030 1.00 73.22 156 GLN B CA 1
ATOM 3387 C C . GLN B 1 175 ? -16.491 54.101 -13.619 1.00 77.44 156 GLN B C 1
ATOM 3388 O O . GLN B 1 175 ? -17.092 55.067 -13.163 1.00 78.89 156 GLN B O 1
ATOM 3394 N N . LEU B 1 176 ? -17.040 52.875 -13.773 1.00 72.61 157 LEU B N 1
ATOM 3395 C CA . LEU B 1 176 ? -18.400 52.460 -13.420 1.00 72.52 157 LEU B CA 1
ATOM 3396 C C . LEU B 1 176 ? -18.556 52.506 -11.895 1.00 74.18 157 LEU B C 1
ATOM 3397 O O . LEU B 1 176 ? -19.506 53.110 -11.412 1.00 75.01 157 LEU B O 1
ATOM 3402 N N . ALA B 1 177 ? -17.588 51.942 -11.143 1.00 68.61 158 ALA B N 1
ATOM 3403 C CA . ALA B 1 177 ? -17.564 51.945 -9.668 1.00 67.08 158 ALA B CA 1
ATOM 3404 C C . ALA B 1 177 ? -17.632 53.363 -9.091 1.00 71.83 158 ALA B C 1
ATOM 3405 O O . ALA B 1 177 ? -18.440 53.609 -8.200 1.00 71.67 158 ALA B O 1
ATOM 3407 N N . GLU B 1 178 ? -16.827 54.304 -9.639 1.00 68.82 159 GLU B N 1
ATOM 3408 C CA . GLU B 1 178 ? -16.824 55.713 -9.241 1.00 68.81 159 GLU B CA 1
ATOM 3409 C C . GLU B 1 178 ? -18.224 56.321 -9.467 1.00 76.07 159 GLU B C 1
ATOM 3410 O O . GLU B 1 178 ? -18.746 57.001 -8.578 1.00 77.59 159 GLU B O 1
ATOM 3416 N N . ASP B 1 179 ? -18.824 56.049 -10.648 1.00 73.16 160 ASP B N 1
ATOM 3417 C CA . ASP B 1 179 ? -20.141 56.570 -11.049 1.00 75.34 160 ASP B CA 1
ATOM 3418 C C . ASP B 1 179 ? -21.279 56.079 -10.159 1.00 80.42 160 ASP B C 1
ATOM 3419 O O . ASP B 1 179 ? -22.248 56.811 -9.944 1.00 82.22 160 ASP B O 1
ATOM 3424 N N . CYS B 1 180 ? -21.139 54.852 -9.623 1.00 76.02 161 CYS B N 1
ATOM 3425 C CA . CYS B 1 180 ? -22.092 54.189 -8.728 1.00 75.64 161 CYS B CA 1
ATOM 3426 C C . CYS B 1 180 ? -21.992 54.644 -7.268 1.00 78.92 161 CYS B C 1
ATOM 3427 O O . CYS B 1 180 ? -22.918 54.376 -6.493 1.00 81.47 161 CYS B O 1
ATOM 3430 N N . GLY B 1 181 ? -20.895 55.331 -6.920 1.00 71.88 162 GLY B N 1
ATOM 3431 C CA . GLY B 1 181 ? -20.666 55.888 -5.591 1.00 70.45 162 GLY B CA 1
ATOM 3432 C C . GLY B 1 181 ? -19.667 55.163 -4.714 1.00 71.57 162 GLY B C 1
ATOM 3433 O O . GLY B 1 181 ? -19.670 55.368 -3.497 1.00 71.39 162 GLY B O 1
ATOM 3434 N N . ILE B 1 182 ? -18.820 54.293 -5.312 1.00 65.25 163 ILE B N 1
ATOM 3435 C CA . ILE B 1 182 ? -17.760 53.549 -4.618 1.00 61.98 163 ILE B CA 1
ATOM 3436 C C . ILE B 1 182 ? -16.719 54.585 -4.163 1.00 65.97 163 ILE B C 1
ATOM 3437 O O . ILE B 1 182 ? -16.449 55.545 -4.883 1.00 66.68 163 ILE B O 1
ATOM 3442 N N . GLN B 1 183 ? -16.207 54.446 -2.945 1.00 62.45 164 GLN B N 1
ATOM 3443 C CA . GLN B 1 183 ? -15.331 55.461 -2.379 1.00 62.11 164 GLN B CA 1
ATOM 3444 C C . GLN B 1 183 ? -13.856 55.061 -2.306 1.00 63.73 164 GLN B C 1
ATOM 3445 O O . GLN B 1 183 ? -13.025 55.895 -1.933 1.00 63.46 164 GLN B O 1
ATOM 3451 N N . ALA B 1 184 ? -13.526 53.838 -2.735 1.00 57.23 165 ALA B N 1
ATOM 3452 C CA . ALA B 1 184 ? -12.160 53.300 -2.828 1.00 55.76 165 ALA B CA 1
ATOM 3453 C C . ALA B 1 184 ? -12.180 52.005 -3.672 1.00 58.15 165 ALA B C 1
ATOM 3454 O O . ALA B 1 184 ? -13.142 51.227 -3.614 1.00 57.22 165 ALA B O 1
ATOM 3456 N N . LEU B 1 185 ? -11.121 51.780 -4.436 1.00 52.16 166 LEU B N 1
ATOM 3457 C CA . LEU B 1 185 ? -11.042 50.606 -5.288 1.00 51.93 166 LEU B CA 1
ATOM 3458 C C . LEU B 1 185 ? -9.742 49.846 -5.101 1.00 55.38 166 LEU B C 1
ATOM 3459 O O . LEU B 1 185 ? -8.683 50.444 -5.228 1.00 57.00 166 LEU B O 1
ATOM 3464 N N . THR B 1 186 ? -9.813 48.547 -4.784 1.00 51.80 167 THR B N 1
ATOM 3465 C CA . THR B 1 186 ? -8.619 47.702 -4.682 1.00 52.16 167 THR B CA 1
ATOM 3466 C C . THR B 1 186 ? -8.541 46.893 -5.969 1.00 61.05 167 THR B C 1
ATOM 3467 O O . THR B 1 186 ? -9.554 46.324 -6.402 1.00 63.17 167 THR B O 1
ATOM 3471 N N . ILE B 1 187 ? -7.340 46.839 -6.583 1.00 56.62 168 ILE B N 1
ATOM 3472 C CA . ILE B 1 187 ? -7.125 46.040 -7.770 1.00 56.89 168 ILE B CA 1
ATOM 3473 C C . ILE B 1 187 ? -6.020 45.033 -7.500 1.00 58.61 168 ILE B C 1
ATOM 3474 O O . ILE B 1 187 ? -4.920 45.432 -7.118 1.00 55.51 168 ILE B O 1
ATOM 3479 N N . HIS B 1 188 ? -6.322 43.722 -7.714 1.00 55.20 169 HIS B N 1
ATOM 3480 C CA . HIS B 1 188 ? -5.348 42.639 -7.689 1.00 53.32 169 HIS B CA 1
ATOM 3481 C C . HIS B 1 188 ? -4.876 42.574 -9.155 1.00 57.84 169 HIS B C 1
ATOM 3482 O O . HIS B 1 188 ? -5.688 42.353 -10.054 1.00 57.36 169 HIS B O 1
ATOM 3489 N N . GLY B 1 189 ? -3.585 42.816 -9.391 1.00 54.48 170 GLY B N 1
ATOM 3490 C CA . GLY B 1 189 ? -3.032 42.816 -10.746 1.00 53.15 170 GLY B CA 1
ATOM 3491 C C . GLY B 1 189 ? -2.929 41.480 -11.449 1.00 55.70 170 GLY B C 1
ATOM 3492 O O . GLY B 1 189 ? -1.887 41.155 -12.004 1.00 56.49 170 GLY B O 1
ATOM 3493 N N . ARG B 1 190 ? -4.025 40.752 -11.431 1.00 52.02 171 ARG B N 1
ATOM 3494 C CA . ARG B 1 190 ? -4.165 39.464 -12.056 1.00 52.56 171 ARG B CA 1
ATOM 3495 C C . ARG B 1 190 ? -5.580 39.347 -12.527 1.00 59.04 171 ARG B C 1
ATOM 3496 O O . ARG B 1 190 ? -6.462 39.914 -11.960 1.00 60.65 171 ARG B O 1
ATOM 3504 N N . THR B 1 191 ? -5.790 38.633 -13.607 1.00 57.84 172 THR B N 1
ATOM 3505 C CA . THR B 1 191 ? -7.116 38.411 -14.147 1.00 59.73 172 THR B CA 1
ATOM 3506 C C . THR B 1 191 ? -7.767 37.236 -13.449 1.00 68.74 172 THR B C 1
ATOM 3507 O O . THR B 1 191 ? -7.133 36.540 -12.699 1.00 70.92 172 THR B O 1
ATOM 3511 N N . ARG B 1 192 ? -9.024 36.955 -13.751 1.00 65.13 173 ARG B N 1
ATOM 3512 C CA . ARG B 1 192 ? -9.734 35.844 -13.133 1.00 65.67 173 ARG B CA 1
ATOM 3513 C C . ARG B 1 192 ? -9.021 34.557 -13.432 1.00 72.43 173 ARG B C 1
ATOM 3514 O O . ARG B 1 192 ? -8.802 33.768 -12.557 1.00 73.39 173 ARG B O 1
ATOM 3522 N N . ALA B 1 193 ? -8.600 34.388 -14.681 1.00 70.94 174 ALA B N 1
ATOM 3523 C CA A ALA B 1 193 ? -7.863 33.203 -15.137 0.50 72.14 174 ALA B CA 1
ATOM 3524 C CA B ALA B 1 193 ? -7.848 33.220 -15.166 0.50 72.14 174 ALA B CA 1
ATOM 3525 C C . ALA B 1 193 ? -6.403 32.823 -14.666 1.00 76.24 174 ALA B C 1
ATOM 3526 O O . ALA B 1 193 ? -5.707 31.732 -14.663 1.00 78.54 174 ALA B O 1
ATOM 3529 N N . CYS B 1 194 ? -5.782 33.904 -14.250 1.00 72.53 175 CYS B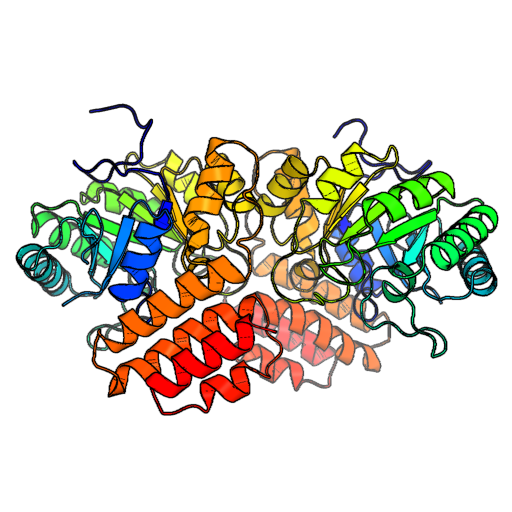 N 1
ATOM 3530 C CA . CYS B 1 194 ? -4.447 33.886 -13.707 1.00 71.64 175 CYS B CA 1
ATOM 3531 C C . CYS B 1 194 ? -4.381 33.141 -12.387 1.00 74.42 175 CYS B C 1
ATOM 3532 O O . CYS B 1 194 ? -3.345 32.608 -12.058 1.00 75.33 175 CYS B O 1
ATOM 3535 N N . LEU B 1 195 ? -5.461 33.202 -11.610 1.00 68.93 176 LEU B N 1
ATOM 3536 C CA . LEU B 1 195 ? -5.605 32.537 -10.335 1.00 67.20 176 LEU B CA 1
ATOM 3537 C C . LEU B 1 195 ? -4.492 33.052 -9.506 1.00 67.96 176 LEU B C 1
ATOM 3538 O O . LEU B 1 195 ? -4.428 34.220 -9.271 1.00 66.72 176 LEU B O 1
ATOM 3543 N N . PHE B 1 196 ? -3.660 32.184 -8.987 1.00 63.81 177 PHE B N 1
ATOM 3544 C CA . PHE B 1 196 ? -2.529 32.646 -8.232 1.00 62.12 177 PHE B CA 1
ATOM 3545 C C . PHE B 1 196 ? -1.246 32.314 -8.932 1.00 69.56 177 PHE B C 1
ATOM 3546 O O . PHE B 1 196 ? -0.216 32.195 -8.312 1.00 70.19 177 PHE B O 1
ATOM 3554 N N . ASN B 1 197 ? -1.340 32.152 -10.239 1.00 67.10 178 ASN B N 1
ATOM 3555 C CA . ASN B 1 197 ? -0.200 31.807 -11.058 1.00 69.01 178 ASN B CA 1
ATOM 3556 C C . ASN B 1 197 ? 0.531 32.974 -11.650 1.00 71.37 178 ASN B C 1
ATOM 3557 O O . ASN B 1 197 ? 0.046 34.073 -11.702 1.00 69.01 178 ASN B O 1
ATOM 3562 N N . GLY B 1 198 ? 1.711 32.681 -12.141 1.00 70.00 179 GLY B N 1
ATOM 3563 C CA . GLY B 1 198 ? 2.586 33.666 -12.740 1.00 68.83 179 GLY B CA 1
ATOM 3564 C C . GLY B 1 198 ? 2.992 34.725 -11.761 1.00 69.77 179 GLY B C 1
ATOM 3565 O O . GLY B 1 198 ? 3.173 34.458 -10.568 1.00 69.00 179 GLY B O 1
ATOM 3566 N N . GLU B 1 199 ? 3.026 35.947 -12.283 1.00 66.11 180 GLU B N 1
ATOM 3567 C CA . GLU B 1 199 ? 3.454 37.178 -11.645 1.00 63.86 180 GLU B CA 1
ATOM 3568 C C . GLU B 1 199 ? 2.376 38.273 -11.811 1.00 66.17 180 GLU B C 1
ATOM 3569 O O . GLU B 1 199 ? 1.768 38.389 -12.877 1.00 66.81 180 GLU B O 1
ATOM 3575 N N . ALA B 1 200 ? 2.119 39.045 -10.735 1.00 61.15 181 ALA B N 1
ATOM 3576 C CA . ALA B 1 200 ? 1.142 40.131 -10.704 1.00 58.62 181 ALA B CA 1
ATOM 3577 C C . ALA B 1 200 ? 1.701 41.302 -11.451 1.00 63.67 181 ALA B C 1
ATOM 3578 O O . ALA B 1 200 ? 2.901 41.540 -11.357 1.00 65.32 181 ALA B O 1
ATOM 3580 N N . GLU B 1 201 ? 0.846 42.029 -12.197 1.00 58.80 182 GLU B N 1
ATOM 3581 C CA . GLU B 1 201 ? 1.242 43.181 -12.984 1.00 58.61 182 GLU B CA 1
ATOM 3582 C C . GLU B 1 201 ? 0.651 44.458 -12.416 1.00 62.41 182 GLU B C 1
ATOM 3583 O O . GLU B 1 201 ? -0.424 44.427 -11.807 1.00 63.13 182 GLU B O 1
ATOM 3589 N N . TYR B 1 202 ? 1.368 45.590 -12.591 1.00 55.72 183 TYR B N 1
ATOM 3590 C CA . TYR B 1 202 ? 0.944 46.836 -11.982 1.00 52.70 183 TYR B CA 1
ATOM 3591 C C . TYR B 1 202 ? 0.692 47.925 -13.005 1.00 61.11 183 TYR B C 1
ATOM 3592 O O . TYR B 1 202 ? 0.654 49.113 -12.673 1.00 62.25 183 TYR B O 1
ATOM 3601 N N . ASP B 1 203 ? 0.472 47.511 -14.253 1.00 60.58 184 ASP B N 1
ATOM 3602 C CA . ASP B 1 203 ? 0.197 48.405 -15.364 1.00 61.68 184 ASP B CA 1
ATOM 3603 C C . ASP B 1 203 ? -1.275 48.803 -15.329 1.00 63.03 184 ASP B C 1
ATOM 3604 O O . ASP B 1 203 ? -1.597 49.985 -15.494 1.00 63.63 184 ASP B O 1
ATOM 3609 N N . SER B 1 204 ? -2.162 47.815 -15.102 1.00 55.33 185 SER B N 1
ATOM 3610 C CA . SER B 1 204 ? -3.607 47.978 -15.025 1.00 54.90 185 SER B CA 1
ATOM 3611 C C . SER B 1 204 ? -3.976 48.940 -13.895 1.00 60.35 185 SER B C 1
ATOM 3612 O O . SER B 1 204 ? -4.765 49.856 -14.136 1.00 62.77 185 SER B O 1
ATOM 3615 N N . ILE B 1 205 ? -3.363 48.769 -12.680 1.00 55.53 186 ILE B N 1
ATOM 3616 C CA . ILE B 1 205 ? -3.534 49.605 -11.463 1.00 53.79 186 ILE B CA 1
ATOM 3617 C C . ILE B 1 205 ? -3.119 51.046 -11.764 1.00 59.72 186 ILE B C 1
ATOM 3618 O O . ILE B 1 205 ? -3.862 51.979 -11.445 1.00 60.20 186 ILE B O 1
ATOM 3623 N N . ARG B 1 206 ? -1.944 51.219 -12.417 1.00 57.27 187 ARG B N 1
ATOM 3624 C CA . ARG B 1 206 ? -1.391 52.506 -12.846 1.00 56.83 187 ARG B CA 1
ATOM 3625 C C . ARG B 1 206 ? -2.345 53.242 -13.800 1.00 63.81 187 ARG B C 1
ATOM 3626 O O . ARG B 1 206 ? -2.539 54.452 -13.665 1.00 66.41 187 ARG B O 1
ATOM 3634 N N . ALA B 1 207 ? -2.932 52.515 -14.760 1.00 61.01 188 ALA B N 1
ATOM 3635 C CA . ALA B 1 207 ? -3.848 53.070 -15.758 1.00 62.10 188 ALA B CA 1
ATOM 3636 C C . ALA B 1 207 ? -5.162 53.507 -15.110 1.00 67.32 188 ALA B C 1
ATOM 3637 O O . ALA B 1 207 ? -5.664 54.585 -15.408 1.00 69.65 188 ALA B O 1
ATOM 3639 N N . VAL B 1 208 ? -5.673 52.698 -14.183 1.00 62.56 189 VAL B N 1
ATOM 3640 C CA . VAL B 1 208 ? -6.896 52.962 -13.434 1.00 62.42 189 VAL B CA 1
ATOM 3641 C C . VAL B 1 208 ? -6.753 54.213 -12.531 1.00 65.45 189 VAL B C 1
ATOM 3642 O O . VAL B 1 208 ? -7.656 55.043 -12.513 1.00 65.95 189 VAL B O 1
ATOM 3646 N N . LYS B 1 209 ? -5.605 54.358 -11.818 1.00 60.79 190 LYS B N 1
ATOM 3647 C CA . LYS B 1 209 ? -5.288 55.520 -10.962 1.00 59.42 190 LYS B CA 1
ATOM 3648 C C . LYS B 1 209 ? -5.269 56.820 -11.772 1.00 65.36 190 LYS B C 1
ATOM 3649 O O . LYS B 1 209 ? -5.732 57.848 -11.282 1.00 68.22 190 LYS B O 1
ATOM 3655 N N . GLN B 1 210 ? -4.805 56.763 -13.025 1.00 61.38 191 GLN B N 1
ATOM 3656 C CA . GLN B 1 210 ? -4.771 57.927 -13.908 1.00 63.56 191 GLN B CA 1
ATOM 3657 C C . GLN B 1 210 ? -6.163 58.355 -14.463 1.00 68.83 191 GLN B C 1
ATOM 3658 O O . GLN B 1 210 ? -6.344 59.539 -14.776 1.00 70.06 191 GLN B O 1
ATOM 3664 N N . LYS B 1 211 ? -7.134 57.409 -14.557 1.00 64.83 192 LYS B N 1
ATOM 3665 C CA . LYS B 1 211 ? -8.487 57.634 -15.089 1.00 65.97 192 LYS B CA 1
ATOM 3666 C C . LYS B 1 211 ? -9.527 58.032 -14.041 1.00 71.07 192 LYS B C 1
ATOM 3667 O O . LYS B 1 211 ? -10.462 58.779 -14.335 1.00 72.76 192 LYS B O 1
ATOM 3670 N N . VAL B 1 212 ? -9.396 57.476 -12.842 1.00 66.91 193 VAL B N 1
ATOM 3671 C CA . VAL B 1 212 ? -10.339 57.596 -11.742 1.00 65.77 193 VAL B CA 1
ATOM 3672 C C . VAL B 1 212 ? -9.876 58.618 -10.669 1.00 69.14 193 VAL B C 1
ATOM 3673 O O . VAL B 1 212 ? -8.671 58.813 -10.481 1.00 68.69 193 VAL B O 1
ATOM 3677 N N . SER B 1 213 ? -10.845 59.273 -9.986 1.00 65.76 194 SER B N 1
ATOM 3678 C CA . SER B 1 213 ? -10.608 60.248 -8.905 1.00 65.82 194 SER B CA 1
ATOM 3679 C C . SER B 1 213 ? -10.657 59.631 -7.492 1.00 68.89 194 SER B C 1
ATOM 3680 O O . SER B 1 213 ? -10.137 60.228 -6.546 1.00 70.83 194 SER B O 1
ATOM 3683 N N . ILE B 1 214 ? -11.260 58.443 -7.348 1.00 61.56 195 ILE B N 1
ATOM 3684 C CA . ILE B 1 214 ? -11.339 57.730 -6.076 1.00 58.44 195 ILE B CA 1
ATOM 3685 C C . ILE B 1 214 ? -9.983 57.095 -5.704 1.00 64.19 195 ILE B C 1
ATOM 3686 O O . ILE B 1 214 ? -9.218 56.745 -6.612 1.00 63.86 195 ILE B O 1
ATOM 3691 N N . PRO B 1 215 ? -9.661 56.928 -4.391 1.00 60.36 196 PRO B N 1
ATOM 3692 C CA . PRO B 1 215 ? -8.401 56.270 -4.031 1.00 58.33 196 PRO B CA 1
ATOM 3693 C C . PRO B 1 215 ? -8.330 54.828 -4.535 1.00 60.38 196 PRO B C 1
ATOM 3694 O O . PRO B 1 215 ? -9.293 54.074 -4.430 1.00 59.24 196 PRO B O 1
ATOM 3698 N N . VAL B 1 216 ? -7.182 54.473 -5.125 1.00 56.57 197 VAL B N 1
ATOM 3699 C CA . VAL B 1 216 ? -6.887 53.152 -5.695 1.00 53.81 197 VAL B CA 1
ATOM 3700 C C . VAL B 1 216 ? -5.852 52.472 -4.767 1.00 57.97 197 VAL B C 1
ATOM 3701 O O . VAL B 1 216 ? -4.841 53.088 -4.404 1.00 57.88 197 VAL B O 1
ATOM 3705 N N . ILE B 1 217 ? -6.122 51.207 -4.399 1.00 54.76 198 ILE B N 1
ATOM 3706 C CA . ILE B 1 217 ? -5.272 50.339 -3.566 1.00 54.19 198 ILE B CA 1
ATOM 3707 C C . ILE B 1 217 ? -4.646 49.279 -4.466 1.00 56.97 198 ILE B C 1
ATOM 3708 O O . ILE B 1 217 ? -5.365 48.546 -5.146 1.00 55.36 198 ILE B O 1
ATOM 3713 N N . ALA B 1 218 ? -3.307 49.253 -4.530 1.00 53.62 199 ALA B N 1
ATOM 3714 C CA . ALA B 1 218 ? -2.555 48.280 -5.338 1.00 51.51 199 ALA B CA 1
ATOM 3715 C C . ALA B 1 218 ? -2.415 46.995 -4.558 1.00 54.49 199 ALA B C 1
ATOM 3716 O O . ALA B 1 218 ? -2.110 47.021 -3.365 1.00 52.93 199 ALA B O 1
ATOM 3718 N N . ASN B 1 219 ? -2.635 45.856 -5.229 1.00 52.86 200 ASN B N 1
ATOM 3719 C CA . ASN B 1 219 ? -2.582 44.538 -4.582 1.00 52.06 200 ASN B CA 1
ATOM 3720 C C . ASN B 1 219 ? -2.070 43.472 -5.532 1.00 55.47 200 ASN B C 1
ATOM 3721 O O . ASN B 1 219 ? -2.209 43.608 -6.746 1.00 56.65 200 ASN B O 1
ATOM 3726 N N . GLY B 1 220 ? -1.452 42.439 -4.971 1.00 51.32 201 GLY B N 1
ATOM 3727 C CA . GLY B 1 220 ? -0.906 41.325 -5.731 1.00 51.20 201 GLY B CA 1
ATOM 3728 C C . GLY B 1 220 ? 0.599 41.279 -5.709 1.00 56.05 201 GLY B C 1
ATOM 3729 O O . GLY B 1 220 ? 1.250 42.139 -6.280 1.00 54.91 201 GLY B O 1
ATOM 3730 N N . ASP B 1 221 ? 1.157 40.247 -5.071 1.00 56.53 202 ASP B N 1
ATOM 3731 C CA . ASP B 1 221 ? 2.583 39.941 -4.991 1.00 56.74 202 ASP B CA 1
ATOM 3732 C C . ASP B 1 221 ? 3.415 41.001 -4.322 1.00 61.31 202 ASP B C 1
ATOM 3733 O O . ASP B 1 221 ? 4.587 41.145 -4.668 1.00 62.85 202 ASP B O 1
ATOM 3738 N N . ILE B 1 222 ? 2.832 41.746 -3.362 1.00 57.12 203 ILE B N 1
ATOM 3739 C CA . ILE B 1 222 ? 3.598 42.736 -2.602 1.00 56.25 203 ILE B CA 1
ATOM 3740 C C . ILE B 1 222 ? 4.125 41.915 -1.399 1.00 63.07 203 ILE B C 1
ATOM 3741 O O . ILE B 1 222 ? 3.431 41.727 -0.397 1.00 62.96 203 ILE B O 1
ATOM 3746 N N . THR B 1 223 ? 5.324 41.345 -1.577 1.00 61.41 204 THR B N 1
ATOM 3747 C CA . THR B 1 223 ? 5.952 40.380 -0.672 1.00 63.71 204 THR B CA 1
ATOM 3748 C C . THR B 1 223 ? 7.069 40.894 0.232 1.00 68.72 204 THR B C 1
ATOM 3749 O O . THR B 1 223 ? 7.569 40.122 1.072 1.00 70.60 204 THR B O 1
ATOM 3753 N N . ASP B 1 224 ? 7.485 42.165 0.059 1.00 62.74 205 ASP B N 1
ATOM 3754 C CA . ASP B 1 224 ? 8.576 42.721 0.848 1.00 63.25 205 ASP B CA 1
ATOM 3755 C C . ASP B 1 224 ? 8.598 44.241 0.750 1.00 65.50 205 ASP B C 1
ATOM 3756 O O . ASP B 1 224 ? 7.943 44.770 -0.146 1.00 63.37 205 ASP B O 1
ATOM 3761 N N . PRO B 1 225 ? 9.353 44.957 1.638 1.00 63.74 206 PRO B N 1
ATOM 3762 C CA . PRO B 1 225 ? 9.448 46.432 1.543 1.00 62.57 206 PRO B CA 1
ATOM 3763 C C . PRO B 1 225 ? 9.933 47.024 0.208 1.00 66.75 206 PRO B C 1
ATOM 3764 O O . PRO B 1 225 ? 9.423 48.068 -0.171 1.00 67.02 206 PRO B O 1
ATOM 3768 N N . LEU B 1 226 ? 10.901 46.386 -0.494 1.00 63.91 207 LEU B N 1
ATOM 3769 C CA . LEU B 1 226 ? 11.452 46.850 -1.784 1.00 63.63 207 LEU B CA 1
ATOM 3770 C C . LEU B 1 226 ? 10.425 46.844 -2.901 1.00 68.75 207 LEU B C 1
ATOM 3771 O O . LEU B 1 226 ? 10.317 47.826 -3.634 1.00 69.66 207 LEU B O 1
ATOM 3776 N N . LYS B 1 227 ? 9.663 45.749 -3.010 1.00 65.24 208 LYS B N 1
ATOM 3777 C CA . LYS B 1 227 ? 8.599 45.576 -3.985 1.00 63.74 208 LYS B CA 1
ATOM 3778 C C . LYS B 1 227 ? 7.499 46.615 -3.717 1.00 66.57 208 LYS B C 1
ATOM 3779 O O . LYS B 1 227 ? 7.017 47.242 -4.647 1.00 65.77 208 LYS B O 1
ATOM 3785 N N . ALA B 1 228 ? 7.134 46.801 -2.454 1.00 63.66 209 ALA B N 1
ATOM 3786 C CA . ALA B 1 228 ? 6.136 47.763 -1.996 1.00 62.89 209 ALA B CA 1
ATOM 3787 C C . ALA B 1 228 ? 6.420 49.175 -2.484 1.00 66.65 209 ALA B C 1
ATOM 3788 O O . ALA B 1 228 ? 5.539 49.789 -3.071 1.00 67.68 209 ALA B O 1
ATOM 3790 N N . ARG B 1 229 ? 7.651 49.682 -2.250 1.00 62.62 210 ARG B N 1
ATOM 3791 C CA . ARG B 1 229 ? 8.134 50.998 -2.665 1.00 61.86 210 ARG B CA 1
ATOM 3792 C C . ARG B 1 229 ? 8.003 51.142 -4.185 1.00 66.63 210 ARG B C 1
ATOM 3793 O O . ARG B 1 229 ? 7.422 52.121 -4.662 1.00 68.57 210 ARG B O 1
ATOM 3801 N N . ALA B 1 230 ? 8.510 50.138 -4.932 1.00 61.64 211 ALA B N 1
ATOM 3802 C CA . ALA B 1 230 ? 8.493 50.045 -6.392 1.00 60.50 211 ALA B CA 1
ATOM 3803 C C . ALA B 1 230 ? 7.089 50.110 -6.991 1.00 65.25 211 ALA B C 1
ATOM 3804 O O . ALA B 1 230 ? 6.904 50.772 -8.016 1.00 68.28 211 ALA B O 1
ATOM 3806 N N . VAL B 1 231 ? 6.113 49.412 -6.370 1.00 59.10 212 VAL B N 1
ATOM 3807 C CA . VAL B 1 231 ? 4.707 49.360 -6.784 1.00 56.56 212 VAL B CA 1
ATOM 3808 C C . VAL B 1 231 ? 4.060 50.714 -6.490 1.00 60.11 212 VAL B C 1
ATOM 3809 O O . VAL B 1 231 ? 3.385 51.253 -7.354 1.00 59.30 212 VAL B O 1
ATOM 3813 N N . LEU B 1 232 ? 4.292 51.277 -5.288 1.00 57.65 213 LEU B N 1
ATOM 3814 C CA . LEU B 1 232 ? 3.765 52.583 -4.874 1.00 56.52 213 LEU B CA 1
ATOM 3815 C C . LEU B 1 232 ? 4.227 53.671 -5.825 1.00 62.76 213 LEU B C 1
ATOM 3816 O O . LEU B 1 232 ? 3.430 54.533 -6.192 1.00 64.22 213 LEU B O 1
ATOM 3821 N N . ASP B 1 233 ? 5.522 53.636 -6.207 1.00 60.06 214 ASP B N 1
ATOM 3822 C CA . ASP B 1 233 ? 6.153 54.588 -7.107 1.00 61.08 214 ASP B CA 1
ATOM 3823 C C . ASP B 1 233 ? 5.629 54.459 -8.524 1.00 65.43 214 ASP B C 1
ATOM 3824 O O . ASP B 1 233 ? 5.263 55.469 -9.130 1.00 68.33 214 ASP B O 1
ATOM 3829 N N . TYR B 1 234 ? 5.589 53.228 -9.067 1.00 59.07 215 TYR B N 1
ATOM 3830 C CA . TYR B 1 234 ? 5.120 53.023 -10.439 1.00 57.69 215 TYR B CA 1
ATOM 3831 C C . TYR B 1 234 ? 3.652 53.316 -10.606 1.00 61.25 215 TYR B C 1
ATOM 3832 O O . TYR B 1 234 ? 3.276 54.007 -11.541 1.00 61.23 215 TYR B O 1
ATOM 3841 N N . THR B 1 235 ? 2.831 52.742 -9.748 1.00 57.82 216 THR B N 1
ATOM 3842 C CA . THR B 1 235 ? 1.385 52.826 -9.866 1.00 57.39 216 THR B CA 1
ATOM 3843 C C . THR B 1 235 ? 0.826 54.195 -9.484 1.00 60.40 216 THR B C 1
ATOM 3844 O O . THR B 1 235 ? -0.196 54.591 -10.035 1.00 61.59 216 THR B O 1
ATOM 3847 N N . GLY B 1 236 ? 1.468 54.878 -8.545 1.00 55.95 217 GLY B N 1
ATOM 3848 C CA . GLY B 1 236 ? 0.978 56.135 -7.986 1.00 55.70 217 GLY B CA 1
ATOM 3849 C C . GLY B 1 236 ? -0.245 55.932 -7.097 1.00 60.77 217 GLY B C 1
ATOM 3850 O O . GLY B 1 236 ? -0.966 56.881 -6.807 1.00 62.02 217 GLY B O 1
ATOM 3851 N N . ALA B 1 237 ? -0.483 54.681 -6.654 1.00 57.69 218 ALA B N 1
ATOM 3852 C CA . ALA B 1 237 ? -1.598 54.200 -5.834 1.00 55.63 218 ALA B CA 1
ATOM 3853 C C . ALA B 1 237 ? -1.617 54.866 -4.482 1.00 58.88 218 ALA B C 1
ATOM 3854 O O . ALA B 1 237 ? -0.572 55.289 -3.979 1.00 58.95 218 ALA B O 1
ATOM 3856 N N . ASP B 1 238 ? -2.812 54.948 -3.882 1.00 54.70 219 ASP B N 1
ATOM 3857 C CA . ASP B 1 238 ? -3.033 55.599 -2.593 1.00 53.47 219 ASP B CA 1
ATOM 3858 C C . ASP B 1 238 ? -2.641 54.737 -1.436 1.00 57.83 219 ASP B C 1
ATOM 3859 O O . ASP B 1 238 ? -2.245 55.256 -0.393 1.00 58.45 219 ASP B O 1
ATOM 3864 N N . ALA B 1 239 ? -2.753 53.413 -1.603 1.00 53.60 220 ALA B N 1
ATOM 3865 C CA . ALA B 1 239 ? -2.390 52.466 -0.571 1.00 52.47 220 ALA B CA 1
ATOM 3866 C C . ALA B 1 239 ? -1.951 51.146 -1.182 1.00 54.43 220 ALA B C 1
ATOM 3867 O O . ALA B 1 239 ? -2.086 50.945 -2.375 1.00 52.81 220 ALA B O 1
ATOM 3869 N N . LEU B 1 240 ? -1.389 50.258 -0.357 1.00 52.49 221 LEU B N 1
ATOM 3870 C CA . LEU B 1 240 ? -0.957 48.920 -0.752 1.00 50.72 221 LEU B CA 1
ATOM 3871 C C . LEU B 1 240 ? -1.714 47.935 0.061 1.00 53.63 221 LEU B C 1
ATOM 3872 O O . LEU B 1 240 ? -1.945 48.200 1.236 1.00 54.33 221 LEU B O 1
ATOM 3877 N N . MET B 1 241 ? -2.129 46.803 -0.556 1.00 51.20 222 MET B N 1
ATOM 3878 C CA . MET B 1 241 ? -2.826 45.735 0.164 1.00 51.53 222 MET B CA 1
ATOM 3879 C C . MET B 1 241 ? -1.964 44.494 0.169 1.00 54.98 222 MET B C 1
ATOM 3880 O O . MET B 1 241 ? -1.507 44.087 -0.889 1.00 57.09 222 MET B O 1
ATOM 3885 N N . ILE B 1 242 ? -1.671 43.927 1.337 1.00 51.64 223 ILE B N 1
ATOM 3886 C CA . ILE B 1 242 ? -0.804 42.753 1.358 1.00 52.88 223 ILE B CA 1
ATOM 3887 C C . ILE B 1 242 ? -1.549 41.578 2.014 1.00 61.09 223 ILE B C 1
ATOM 3888 O O . ILE B 1 242 ? -2.207 41.723 3.047 1.00 62.27 223 ILE B O 1
ATOM 3893 N N . GLY B 1 243 ? -1.531 40.447 1.322 1.00 58.01 224 GLY B N 1
ATOM 3894 C CA . GLY B 1 243 ? -2.245 39.264 1.756 1.00 57.75 224 GLY B CA 1
ATOM 3895 C C . GLY B 1 243 ? -1.373 38.161 2.272 1.00 62.82 224 GLY B C 1
ATOM 3896 O O . GLY B 1 243 ? -1.113 38.099 3.466 1.00 65.46 224 GLY B O 1
ATOM 3897 N N . ARG B 1 244 ? -0.946 37.275 1.363 1.00 59.95 225 ARG B N 1
ATOM 3898 C CA . ARG B 1 244 ? -0.183 36.052 1.576 1.00 61.07 225 ARG B CA 1
ATOM 3899 C C . ARG B 1 244 ? 1.132 36.239 2.297 1.00 67.98 225 ARG B C 1
ATOM 3900 O O . ARG B 1 244 ? 1.501 35.355 3.068 1.00 71.71 225 ARG B O 1
ATOM 3908 N N . ALA B 1 245 ? 1.827 37.360 2.094 1.00 63.87 226 ALA B N 1
ATOM 3909 C CA . ALA B 1 245 ? 3.103 37.588 2.784 1.00 65.13 226 ALA B CA 1
ATOM 3910 C C . ALA B 1 245 ? 2.974 37.858 4.309 1.00 70.06 226 ALA B C 1
ATOM 3911 O O . ALA B 1 245 ? 3.950 37.703 5.050 1.00 69.29 226 ALA B O 1
ATOM 3913 N N . ALA B 1 246 ? 1.756 38.200 4.774 1.00 68.96 227 ALA B N 1
ATOM 3914 C CA . ALA B 1 246 ? 1.454 38.458 6.183 1.00 70.53 227 ALA B CA 1
ATOM 3915 C C . ALA B 1 246 ? 1.111 37.187 6.969 1.00 78.88 227 ALA B C 1
ATOM 3916 O O . ALA B 1 246 ? 1.064 37.234 8.196 1.00 81.78 227 ALA B O 1
ATOM 3918 N N . GLN B 1 247 ? 0.876 36.061 6.282 1.00 76.26 228 GLN B N 1
ATOM 3919 C CA . GLN B 1 247 ? 0.506 34.794 6.916 1.00 79.05 228 GLN B CA 1
ATOM 3920 C C . GLN B 1 247 ? 1.570 34.220 7.864 1.00 88.66 228 GLN B C 1
ATOM 3921 O O . GLN B 1 247 ? 1.223 33.806 8.983 1.00 92.03 228 GLN B O 1
ATOM 3927 N N . GLY B 1 248 ? 2.832 34.210 7.428 1.00 84.99 229 GLY B N 1
ATOM 3928 C CA . GLY B 1 248 ? 3.935 33.688 8.238 1.00 88.02 229 GLY B CA 1
ATOM 3929 C C . GLY B 1 248 ? 4.850 34.751 8.807 1.00 91.67 229 GLY B C 1
ATOM 3930 O O . GLY B 1 248 ? 5.805 34.449 9.539 1.00 93.85 229 GLY B O 1
ATOM 3931 N N . ARG B 1 249 ? 4.545 36.012 8.461 1.00 84.34 230 ARG B N 1
ATOM 3932 C CA . ARG B 1 249 ? 5.289 37.203 8.837 1.00 82.32 230 ARG B CA 1
ATOM 3933 C C . ARG B 1 249 ? 4.291 38.370 9.088 1.00 84.27 230 ARG B C 1
ATOM 3934 O O . ARG B 1 249 ? 4.326 39.347 8.342 1.00 82.91 230 ARG B O 1
ATOM 3942 N N . PRO B 1 250 ? 3.388 38.313 10.108 1.00 81.58 231 PRO B N 1
ATOM 3943 C CA . PRO B 1 250 ? 2.462 39.456 10.344 1.00 79.90 231 PRO B CA 1
ATOM 3944 C C . PRO B 1 250 ? 3.126 40.810 10.609 1.00 82.17 231 PRO B C 1
ATOM 3945 O O . PRO B 1 250 ? 2.497 41.848 10.383 1.00 80.20 231 PRO B O 1
ATOM 3949 N N . TRP B 1 251 ? 4.401 40.794 11.059 1.00 79.36 232 TRP B N 1
ATOM 3950 C CA . TRP B 1 251 ? 5.223 41.978 11.322 1.00 78.54 232 TRP B CA 1
ATOM 3951 C C . TRP B 1 251 ? 5.717 42.648 10.026 1.00 77.76 232 TRP B C 1
ATOM 3952 O O . TRP B 1 251 ? 6.403 43.665 10.095 1.00 77.11 232 TRP B O 1
ATOM 3963 N N . ILE B 1 252 ? 5.298 42.119 8.852 1.00 70.25 233 ILE B N 1
ATOM 3964 C CA . ILE B 1 252 ? 5.668 42.602 7.520 1.00 67.18 233 ILE B CA 1
ATOM 3965 C C . ILE B 1 252 ? 5.215 44.043 7.287 1.00 68.56 233 ILE B C 1
ATOM 3966 O O . ILE B 1 252 ? 5.878 44.770 6.539 1.00 68.02 233 ILE B O 1
ATOM 3971 N N . PHE B 1 253 ? 4.104 44.446 7.938 1.00 62.62 234 PHE B N 1
ATOM 3972 C CA . PHE B 1 253 ? 3.531 45.780 7.822 1.00 59.64 234 PHE B CA 1
ATOM 3973 C C . PHE B 1 253 ? 4.487 46.830 8.346 1.00 65.73 234 PHE B C 1
ATOM 3974 O O . PHE B 1 253 ? 4.806 47.765 7.609 1.00 66.61 234 PHE B O 1
ATOM 3982 N N . ARG B 1 254 ? 4.994 46.656 9.575 1.00 63.58 235 ARG B N 1
ATOM 3983 C CA . ARG B 1 254 ? 5.962 47.598 10.142 1.00 65.54 235 ARG B CA 1
ATOM 3984 C C . ARG B 1 254 ? 7.323 47.584 9.398 1.00 71.37 235 ARG B C 1
ATOM 3985 O O . ARG B 1 254 ? 7.978 48.624 9.295 1.00 71.66 235 ARG B O 1
ATOM 3993 N N . GLU B 1 255 ? 7.707 46.425 8.861 1.00 69.92 236 GLU B N 1
ATOM 3994 C CA . GLU B 1 255 ? 8.894 46.251 8.018 1.00 71.05 236 GLU B CA 1
ATOM 3995 C C . GLU B 1 255 ? 8.729 47.056 6.713 1.00 73.44 236 GLU B C 1
ATOM 3996 O O . GLU B 1 255 ? 9.666 47.759 6.333 1.00 74.50 236 GLU B O 1
ATOM 4002 N N . ILE B 1 256 ? 7.526 47.004 6.065 1.00 66.62 237 ILE B N 1
ATOM 4003 C CA . ILE B 1 256 ? 7.245 47.773 4.841 1.00 63.41 237 ILE B CA 1
ATOM 4004 C C . ILE B 1 256 ? 7.249 49.245 5.190 1.00 69.57 237 ILE B C 1
ATOM 4005 O O . ILE B 1 256 ? 7.980 49.987 4.529 1.00 71.94 237 ILE B O 1
ATOM 4010 N N . GLN B 1 257 ? 6.450 49.668 6.229 1.00 64.44 238 GLN B N 1
ATOM 4011 C CA . GLN B 1 257 ? 6.352 51.061 6.685 1.00 63.21 238 GLN B CA 1
ATOM 4012 C C . GLN B 1 257 ? 7.712 51.674 6.996 1.00 66.68 238 GLN B C 1
ATOM 4013 O O . GLN B 1 257 ? 7.966 52.806 6.613 1.00 67.74 238 GLN B O 1
ATOM 4019 N N . HIS B 1 258 ? 8.583 50.946 7.690 1.00 63.89 239 HIS B N 1
ATOM 4020 C CA . HIS B 1 258 ? 9.924 51.416 8.028 1.00 64.93 239 HIS B CA 1
ATOM 4021 C C . HIS B 1 258 ? 10.713 51.791 6.767 1.00 71.48 239 HIS B C 1
ATOM 4022 O O . HIS B 1 258 ? 11.288 52.885 6.722 1.00 74.14 239 HIS B O 1
ATOM 4029 N N . TYR B 1 259 ? 10.690 50.930 5.727 1.00 65.46 240 TYR B N 1
ATOM 4030 C CA . TYR B 1 259 ? 11.378 51.196 4.455 1.00 64.07 240 TYR B CA 1
ATOM 4031 C C . TYR B 1 259 ? 10.761 52.379 3.676 1.00 68.97 240 TYR B C 1
ATOM 4032 O O . TYR B 1 259 ? 11.493 53.208 3.122 1.00 69.12 240 TYR B O 1
ATOM 4041 N N . LEU B 1 260 ? 9.420 52.477 3.673 1.00 65.44 241 LEU B N 1
ATOM 4042 C CA . LEU B 1 260 ? 8.727 53.571 2.996 1.00 64.41 241 LEU B CA 1
ATOM 4043 C C . LEU B 1 260 ? 9.081 54.906 3.637 1.00 70.44 241 LEU B C 1
ATOM 4044 O O . LEU B 1 260 ? 9.240 55.911 2.945 1.00 71.80 241 LEU B O 1
ATOM 4049 N N . ASP B 1 261 ? 9.243 54.899 4.957 1.00 67.83 242 ASP B N 1
ATOM 4050 C CA . ASP B 1 261 ? 9.530 56.073 5.768 1.00 69.01 242 ASP B CA 1
ATOM 4051 C C . ASP B 1 261 ? 10.972 56.500 5.773 1.00 77.91 242 ASP B C 1
ATOM 4052 O O . ASP B 1 261 ? 11.239 57.694 5.662 1.00 79.41 242 ASP B O 1
ATOM 4057 N N . THR B 1 262 ? 11.906 55.548 5.952 1.00 76.02 243 THR B N 1
ATOM 4058 C CA . THR B 1 262 ? 13.328 55.825 6.157 1.00 78.38 243 THR B CA 1
ATOM 4059 C C . THR B 1 262 ? 14.297 55.456 5.017 1.00 83.99 243 THR B C 1
ATOM 4060 O O . THR B 1 262 ? 15.434 55.943 5.000 1.00 86.84 243 THR B O 1
ATOM 4064 N N . GLY B 1 263 ? 13.891 54.553 4.132 1.00 77.53 244 GLY B N 1
ATOM 4065 C CA . GLY B 1 263 ? 14.781 54.086 3.078 1.00 76.83 244 GLY B CA 1
ATOM 4066 C C . GLY B 1 263 ? 15.749 53.014 3.553 1.00 82.72 244 GLY B C 1
ATOM 4067 O O . GLY B 1 263 ? 16.564 52.516 2.768 1.00 83.65 244 GLY B O 1
ATOM 4068 N N . GLU B 1 264 ? 15.683 52.638 4.829 1.00 79.42 245 GLU B N 1
ATOM 4069 C CA . GLU B 1 264 ? 16.485 51.548 5.368 1.00 80.82 245 GLU B CA 1
ATOM 4070 C C . GLU B 1 264 ? 15.560 50.419 5.834 1.00 81.71 245 GLU B C 1
ATOM 4071 O O . GLU B 1 264 ? 14.400 50.656 6.186 1.00 78.97 245 GLU B O 1
ATOM 4077 N N . LEU B 1 265 ? 16.074 49.200 5.850 1.00 79.23 246 LEU B N 1
ATOM 4078 C CA . LEU B 1 265 ? 15.285 48.033 6.257 1.00 78.63 246 LEU B CA 1
ATOM 4079 C C . LEU B 1 265 ? 15.477 47.697 7.733 1.00 86.58 246 LEU B C 1
ATOM 4080 O O . LEU B 1 265 ? 16.582 47.844 8.253 1.00 89.20 246 LEU B O 1
ATOM 4085 N N . LEU B 1 266 ? 14.397 47.243 8.400 1.00 83.27 247 LEU B N 1
ATOM 4086 C CA . LEU B 1 266 ? 14.429 46.791 9.784 1.00 85.79 247 LEU B CA 1
ATOM 4087 C C . LEU B 1 266 ? 15.245 45.489 9.789 1.00 97.83 247 LEU B C 1
ATOM 4088 O O . LEU B 1 266 ? 15.092 44.697 8.852 1.00 97.29 247 LEU B O 1
ATOM 4093 N N . PRO B 1 267 ? 16.124 45.211 10.785 1.00 100.72 248 PRO B N 1
ATOM 4094 C CA . PRO B 1 267 ? 16.825 43.908 10.776 1.00 103.69 248 PRO B CA 1
ATOM 4095 C C . PRO B 1 267 ? 15.814 42.770 11.006 1.00 108.87 248 PRO B C 1
ATOM 4096 O O . PRO B 1 267 ? 14.728 43.053 11.527 1.00 108.42 248 PRO B O 1
ATOM 4100 N N . PRO B 1 268 ? 16.082 41.503 10.617 1.00 105.97 249 PRO B N 1
ATOM 4101 C CA . PRO B 1 268 ? 15.076 40.451 10.860 1.00 105.01 249 PRO B CA 1
ATOM 4102 C C . PRO B 1 268 ? 14.738 40.320 12.343 1.00 108.40 249 PRO B C 1
ATOM 4103 O O . PRO B 1 268 ? 15.620 40.471 13.198 1.00 111.23 249 PRO B O 1
ATOM 4107 N N . LEU B 1 269 ? 13.453 40.098 12.640 1.00 101.22 250 LEU B N 1
ATOM 4108 C CA . LEU B 1 269 ? 12.977 39.946 14.008 1.00 102.08 250 LEU B CA 1
ATOM 4109 C C . LEU B 1 269 ? 13.701 38.766 14.680 1.00 111.94 250 LEU B C 1
ATOM 4110 O O . LEU B 1 269 ? 13.643 37.648 14.153 1.00 111.39 250 LEU B O 1
ATOM 4115 N N . PRO B 1 270 ? 14.456 39.017 15.787 1.00 113.50 251 PRO B N 1
ATOM 4116 C CA . PRO B 1 270 ? 15.196 37.919 16.439 1.00 118.16 251 PRO B CA 1
ATOM 4117 C C . PRO B 1 270 ? 14.288 36.800 16.941 1.00 124.53 251 PRO B C 1
ATOM 4118 O O . PRO B 1 270 ? 13.137 37.058 17.306 1.00 122.59 251 PRO B O 1
ATOM 4122 N N . LEU B 1 271 ? 14.814 35.555 16.935 1.00 124.60 252 LEU B N 1
ATOM 4123 C CA . LEU B 1 271 ? 14.126 34.304 17.299 1.00 126.42 252 LEU B CA 1
ATOM 4124 C C . LEU B 1 271 ? 13.347 34.361 18.634 1.00 131.16 252 LEU B C 1
ATOM 4125 O O . LEU B 1 271 ? 12.311 33.698 18.762 1.00 130.81 252 LEU B O 1
ATOM 4130 N N . ALA B 1 272 ? 13.835 35.168 19.608 1.00 128.30 253 ALA B N 1
ATOM 4131 C CA . ALA B 1 272 ? 13.219 35.370 20.920 1.00 129.60 253 ALA B CA 1
ATOM 4132 C C . ALA B 1 272 ? 11.940 36.202 20.811 1.00 129.26 253 ALA B C 1
ATOM 4133 O O . ALA B 1 272 ? 10.958 35.895 21.488 1.00 129.30 253 ALA B O 1
ATOM 4135 N N . GLU B 1 273 ? 11.959 37.265 19.974 1.00 121.87 254 GLU B N 1
ATOM 4136 C CA . GLU B 1 273 ? 10.806 38.141 19.756 1.00 117.77 254 GLU B CA 1
ATOM 4137 C C . GLU B 1 273 ? 9.720 37.426 18.954 1.00 117.27 254 GLU B C 1
ATOM 4138 O O . GLU B 1 273 ? 8.532 37.651 19.193 1.00 116.22 254 GLU B O 1
ATOM 4144 N N . VAL B 1 274 ? 10.133 36.539 18.035 1.00 111.27 255 VAL B N 1
ATOM 4145 C CA . VAL B 1 274 ? 9.234 35.742 17.201 1.00 108.54 255 VAL B CA 1
ATOM 4146 C C . VAL B 1 274 ? 8.412 34.795 18.086 1.00 116.18 255 VAL B C 1
ATOM 4147 O O . VAL B 1 274 ? 7.186 34.774 17.965 1.00 113.50 255 VAL B O 1
ATOM 4151 N N . LYS B 1 275 ? 9.072 34.031 18.979 1.00 119.11 256 LYS B N 1
ATOM 4152 C CA . LYS B 1 275 ? 8.367 33.110 19.876 1.00 122.95 256 LYS B CA 1
ATOM 4153 C C . LYS B 1 275 ? 7.414 33.853 20.842 1.00 128.09 256 LYS B C 1
ATOM 4154 O O . LYS B 1 275 ? 6.302 33.379 21.051 1.00 127.85 256 LYS B O 1
ATOM 4157 N N . ARG B 1 276 ? 7.806 35.050 21.343 1.00 125.04 257 ARG B N 1
ATOM 4158 C CA . ARG B 1 276 ? 6.967 35.884 22.214 1.00 125.12 257 ARG B CA 1
ATOM 4159 C C . ARG B 1 276 ? 5.693 36.394 21.489 1.00 126.12 257 ARG B C 1
ATOM 4160 O O . ARG B 1 276 ? 4.697 36.682 22.155 1.00 126.69 257 ARG B O 1
ATOM 4162 N N . LEU B 1 277 ? 5.730 36.492 20.131 1.00 118.99 258 LEU B N 1
ATOM 4163 C CA . LEU B 1 277 ? 4.604 36.886 19.270 1.00 114.50 258 LEU B CA 1
ATOM 4164 C C . LEU B 1 277 ? 3.761 35.678 18.839 1.00 117.72 258 LEU B C 1
ATOM 4165 O O . LEU B 1 277 ? 2.532 35.752 18.878 1.00 116.13 258 LEU B O 1
ATOM 4170 N N . LEU B 1 278 ? 4.421 34.588 18.407 1.00 115.22 259 LEU B N 1
ATOM 4171 C CA . LEU B 1 278 ? 3.772 33.364 17.948 1.00 116.42 259 LEU B CA 1
ATOM 4172 C C . LEU B 1 278 ? 3.106 32.602 19.104 1.00 125.93 259 LEU B C 1
ATOM 4173 O O . LEU B 1 278 ? 2.058 31.986 18.898 1.00 126.00 259 LEU B O 1
ATOM 4178 N N . CYS B 1 279 ? 3.707 32.641 20.314 1.00 126.30 260 CYS B N 1
ATOM 4179 C CA . CYS B 1 279 ? 3.138 31.976 21.488 1.00 130.05 260 CYS B CA 1
ATOM 4180 C C . CYS B 1 279 ? 1.961 32.756 22.054 1.00 131.03 260 CYS B C 1
ATOM 4181 O O . CYS B 1 279 ? 0.981 32.142 22.476 1.00 132.34 260 CYS B O 1
ATOM 4184 N N . ALA B 1 280 ? 2.033 34.107 22.026 1.00 123.87 261 ALA B N 1
ATOM 4185 C CA . ALA B 1 280 ? 0.936 34.968 22.477 1.00 122.26 261 ALA B CA 1
ATOM 4186 C C . ALA B 1 280 ? -0.264 34.820 21.533 1.00 122.65 261 ALA B C 1
ATOM 4187 O O . ALA B 1 280 ? -1.412 34.915 21.969 1.00 122.63 261 ALA B O 1
ATOM 4189 N N . HIS B 1 281 ? 0.014 34.550 20.247 1.00 116.71 262 HIS B N 1
ATOM 4190 C CA . HIS B 1 281 ? -1.008 34.363 19.227 1.00 114.12 262 HIS B CA 1
ATOM 4191 C C . HIS B 1 281 ? -1.703 33.003 19.349 1.00 122.38 262 HIS B C 1
ATOM 4192 O O . HIS B 1 281 ? -2.932 32.962 19.278 1.00 121.80 262 HIS B O 1
ATOM 4199 N N . VAL B 1 282 ? -0.940 31.902 19.547 1.00 122.94 263 VAL B N 1
ATOM 4200 C CA . VAL B 1 282 ? -1.532 30.559 19.688 1.00 126.62 263 VAL B CA 1
ATOM 4201 C C . VAL B 1 282 ? -2.394 30.458 20.966 1.00 135.04 263 VAL B C 1
ATOM 4202 O O . VAL B 1 282 ? -3.387 29.725 20.970 1.00 136.56 263 VAL B O 1
ATOM 4206 N N . ARG B 1 283 ? -2.031 31.228 22.022 1.00 132.60 264 ARG B N 1
ATOM 4207 C CA . ARG B 1 283 ? -2.777 31.302 23.279 1.00 135.63 264 ARG B CA 1
ATOM 4208 C C . ARG B 1 283 ? -4.106 32.010 23.023 1.00 136.45 264 ARG B C 1
ATOM 4209 O O . ARG B 1 283 ? -5.129 31.585 23.561 1.00 138.84 264 ARG B O 1
ATOM 4211 N N . GLU B 1 284 ? -4.087 33.060 22.167 1.00 127.47 265 GLU B N 1
ATOM 4212 C CA . GLU B 1 284 ? -5.264 33.836 21.757 1.00 124.19 265 GLU B CA 1
ATOM 4213 C C . GLU B 1 284 ? -6.201 33.005 20.866 1.00 126.12 265 GLU B C 1
ATOM 4214 O O . GLU B 1 284 ? -7.418 33.216 20.882 1.00 125.17 265 GLU B O 1
ATOM 4220 N N . LEU B 1 285 ? -5.626 32.028 20.182 1.00 121.83 266 LEU B N 1
ATOM 4221 C CA . LEU B 1 285 ? -6.375 31.135 19.318 1.00 121.36 266 LEU B CA 1
ATOM 4222 C C . LEU B 1 285 ? -7.003 30.004 20.118 1.00 132.52 266 LEU B C 1
ATOM 4223 O O . LEU B 1 285 ? -7.831 29.274 19.620 1.00 133.52 266 LEU B O 1
ATOM 4228 N N . HIS B 1 286 ? -6.532 29.821 21.340 1.00 133.32 267 HIS B N 1
ATOM 4229 C CA . HIS B 1 286 ? -7.079 28.851 22.295 1.00 138.19 267 HIS B CA 1
ATOM 4230 C C . HIS B 1 286 ? -8.191 29.505 23.143 1.00 143.38 267 HIS B C 1
ATOM 4231 O O . HIS B 1 286 ? -8.978 28.797 23.775 1.00 147.52 267 HIS B O 1
ATOM 4238 N N . ASP B 1 287 ? -8.251 30.831 23.135 1.00 136.12 268 ASP B N 1
ATOM 4239 C CA . ASP B 1 287 ? -9.303 31.534 23.843 1.00 136.34 268 ASP B CA 1
ATOM 4240 C C . ASP B 1 287 ? -10.435 31.834 22.876 1.00 137.66 268 ASP B C 1
ATOM 4241 O O . ASP B 1 287 ? -11.548 32.107 23.291 1.00 140.19 268 ASP B O 1
ATOM 4246 N N . PHE B 1 288 ? -10.148 31.793 21.582 1.00 129.27 269 PHE B N 1
ATOM 4247 C CA . PHE B 1 288 ? -11.137 32.067 20.550 1.00 126.24 269 PHE B CA 1
ATOM 4248 C C . PHE B 1 288 ? -11.589 30.706 20.062 1.00 134.56 269 PHE B C 1
ATOM 4249 O O . PHE B 1 288 ? -10.782 29.822 19.950 1.00 136.36 269 PHE B O 1
ATOM 4257 N N . TYR B 1 289 ? -12.891 30.479 19.957 1.00 133.23 270 TYR B N 1
ATOM 4258 C CA . TYR B 1 289 ? -13.455 29.170 19.552 1.00 136.40 270 TYR B CA 1
ATOM 4259 C C . TYR B 1 289 ? -12.930 27.952 20.347 1.00 146.71 270 TYR B C 1
ATOM 4260 O O . TYR B 1 289 ? -12.778 26.872 19.792 1.00 149.74 270 TYR B O 1
ATOM 4269 N N . GLY B 1 290 ? -12.702 28.118 21.647 1.00 145.60 271 GLY B N 1
ATOM 4270 C CA . GLY B 1 290 ? -12.173 27.074 22.512 1.00 151.31 271 GLY B CA 1
ATOM 4271 C C . GLY B 1 290 ? -10.764 26.566 22.241 1.00 157.50 271 GLY B C 1
ATOM 4272 O O . GLY B 1 290 ? -10.027 27.144 21.454 1.00 152.65 271 GLY B O 1
ATOM 4273 N N . PRO B 1 291 ? -10.354 25.517 22.976 1.00 160.30 272 PRO B N 1
ATOM 4274 C CA . PRO B 1 291 ? -9.072 24.819 22.813 1.00 161.37 272 PRO B CA 1
ATOM 4275 C C . PRO B 1 291 ? -9.324 23.599 21.936 1.00 166.57 272 PRO B C 1
ATOM 4276 O O . PRO B 1 291 ? -8.404 23.044 21.348 1.00 165.58 272 PRO B O 1
ATOM 4280 N N . ALA B 1 292 ? -10.582 23.174 21.893 1.00 164.71 273 ALA B N 1
ATOM 4281 C CA . ALA B 1 292 ? -11.043 22.091 21.007 1.00 165.02 273 ALA B CA 1
ATOM 4282 C C . ALA B 1 292 ? -10.868 22.414 19.509 1.00 163.72 273 ALA B C 1
ATOM 4283 O O . ALA B 1 292 ? -10.288 21.604 18.779 1.00 164.29 273 ALA B O 1
ATOM 4285 N N . LYS B 1 293 ? -11.334 23.587 19.085 1.00 154.63 274 LYS B N 1
ATOM 4286 C CA . LYS B 1 293 ? -11.201 24.010 17.696 1.00 149.03 274 LYS B CA 1
ATOM 4287 C C . LYS B 1 293 ? -9.891 24.767 17.530 1.00 147.71 274 LYS B C 1
ATOM 4288 O O . LYS B 1 293 ? -9.273 24.747 16.476 1.00 143.36 274 LYS B O 1
ATOM 4290 N N . GLY B 1 294 ? -9.470 25.417 18.600 1.00 144.70 275 GLY B N 1
ATOM 4291 C CA . GLY B 1 294 ? -8.248 26.185 18.600 1.00 141.41 275 GLY B CA 1
ATOM 4292 C C . GLY B 1 294 ? -7.049 25.419 18.106 1.00 144.33 275 GLY B C 1
ATOM 4293 O O . GLY B 1 294 ? -6.301 25.905 17.275 1.00 141.23 275 GLY B O 1
ATOM 4294 N N . TYR B 1 295 ? -6.864 24.213 18.607 1.00 143.38 276 TYR B N 1
ATOM 4295 C CA . TYR B 1 295 ? -5.713 23.394 18.206 1.00 143.57 276 TYR B CA 1
ATOM 4296 C C . TYR B 1 295 ? -5.664 23.208 16.671 1.00 142.26 276 TYR B C 1
ATOM 4297 O O . TYR B 1 295 ? -4.584 23.253 16.080 1.00 140.06 276 TYR B O 1
ATOM 4299 N N . ARG B 1 296 ? -6.844 23.035 16.041 1.00 136.66 277 ARG B N 1
ATOM 4300 C CA . ARG B 1 296 ? -7.026 22.837 14.601 1.00 133.36 277 ARG B CA 1
ATOM 4301 C C . ARG B 1 296 ? -6.672 24.081 13.793 1.00 130.98 277 ARG B C 1
ATOM 4302 O O . ARG B 1 296 ? -6.070 23.952 12.726 1.00 128.53 277 ARG B O 1
ATOM 4304 N N . ILE B 1 297 ? -6.973 25.247 14.328 1.00 124.72 278 ILE B N 1
ATOM 4305 C CA . ILE B 1 297 ? -6.651 26.464 13.636 1.00 119.14 278 ILE B CA 1
ATOM 4306 C C . ILE B 1 297 ? -5.228 26.871 13.958 1.00 121.96 278 ILE B C 1
ATOM 4307 O O . ILE B 1 297 ? -4.465 27.158 13.057 1.00 119.01 278 ILE B O 1
ATOM 4312 N N . ALA B 1 298 ? -4.857 26.849 15.229 1.00 120.48 279 ALA B N 1
ATOM 4313 C CA . ALA B 1 298 ? -3.489 27.218 15.633 1.00 120.03 279 ALA B CA 1
ATOM 4314 C C . ALA B 1 298 ? -2.396 26.472 14.864 1.00 124.61 279 ALA B C 1
ATOM 4315 O O . ALA B 1 298 ? -1.301 27.011 14.702 1.00 122.50 279 ALA B O 1
ATOM 4317 N N . ARG B 1 299 ? -2.693 25.248 14.374 1.00 123.67 280 ARG B N 1
ATOM 4318 C CA . ARG B 1 299 ? -1.726 24.462 13.609 1.00 123.98 280 ARG B CA 1
ATOM 4319 C C . ARG B 1 299 ? -1.592 24.970 12.169 1.00 121.84 280 ARG B C 1
ATOM 4320 O O . ARG B 1 299 ? -0.550 24.738 11.553 1.00 121.37 280 ARG B O 1
ATOM 4328 N N . LYS B 1 300 ? -2.619 25.687 11.649 1.00 113.75 281 LYS B N 1
ATOM 4329 C CA . LYS B 1 300 ? -2.582 26.287 10.308 1.00 108.74 281 LYS B CA 1
ATOM 4330 C C . LYS B 1 300 ? -1.667 27.506 10.352 1.00 109.93 281 LYS B C 1
ATOM 4331 O O . LYS B 1 300 ? -0.830 27.669 9.472 1.00 108.04 281 LYS B O 1
ATOM 4333 N N . HIS B 1 301 ? -1.799 28.335 11.401 1.00 106.46 282 HIS B N 1
ATOM 4334 C CA . HIS B 1 301 ? -0.999 29.547 11.578 1.00 104.20 282 HIS B CA 1
ATOM 4335 C C . HIS B 1 301 ? 0.482 29.265 11.943 1.00 109.70 282 HIS B C 1
ATOM 4336 O O . HIS B 1 301 ? 1.353 30.059 11.563 1.00 106.91 282 HIS B O 1
ATOM 4343 N N . VAL B 1 302 ? 0.770 28.144 12.659 1.00 109.58 283 VAL B N 1
ATOM 4344 C CA . VAL B 1 302 ? 2.150 27.779 13.026 1.00 111.43 283 VAL B CA 1
ATOM 4345 C C . VAL B 1 302 ? 2.874 27.251 11.785 1.00 115.53 283 VAL B C 1
ATOM 4346 O O . VAL B 1 302 ? 4.050 27.569 11.577 1.00 113.53 283 VAL B O 1
ATOM 4350 N N . SER B 1 303 ? 2.144 26.498 10.936 1.00 114.31 284 SER B N 1
ATOM 4351 C CA . SER B 1 303 ? 2.668 25.977 9.679 1.00 115.07 284 SER B CA 1
ATOM 4352 C C . SER B 1 303 ? 2.999 27.131 8.735 1.00 117.90 284 SER B C 1
ATOM 4353 O O . SER B 1 303 ? 3.999 27.038 8.023 1.00 117.94 284 SER B O 1
ATOM 4356 N N . TRP B 1 304 ? 2.173 28.229 8.760 1.00 112.69 285 TRP B N 1
ATOM 4357 C CA . TRP B 1 304 ? 2.347 29.458 7.976 1.00 108.69 285 TRP B CA 1
ATOM 4358 C C . TRP B 1 304 ? 3.725 30.029 8.244 1.00 112.02 285 TRP B C 1
ATOM 4359 O O . TRP B 1 304 ? 4.429 30.390 7.308 1.00 109.44 285 TRP B O 1
ATOM 4370 N N . TYR B 1 305 ? 4.096 30.128 9.530 1.00 112.53 286 TYR B N 1
ATOM 4371 C CA . TYR B 1 305 ? 5.391 30.634 9.952 1.00 114.47 286 TYR B CA 1
ATOM 4372 C C . TYR B 1 305 ? 6.523 29.655 9.587 1.00 123.35 286 TYR B C 1
ATOM 4373 O O . TYR B 1 305 ? 7.565 30.084 9.090 1.00 123.04 286 TYR B O 1
ATOM 4382 N N . LEU B 1 306 ? 6.328 28.357 9.882 1.00 123.83 287 LEU B N 1
ATOM 4383 C CA . LEU B 1 306 ? 7.295 27.292 9.664 1.00 127.03 287 LEU B CA 1
ATOM 4384 C C . LEU B 1 306 ? 7.681 27.127 8.191 1.00 130.59 287 LEU B C 1
ATOM 4385 O O . LEU B 1 306 ? 8.869 27.067 7.903 1.00 131.67 287 LEU B O 1
ATOM 4390 N N . GLN B 1 307 ? 6.696 27.148 7.261 1.00 125.35 288 GLN B N 1
ATOM 4391 C CA . GLN B 1 307 ? 6.892 27.036 5.808 1.00 123.95 288 GLN B CA 1
ATOM 4392 C C . GLN B 1 307 ? 7.805 28.119 5.226 1.00 127.43 288 GLN B C 1
ATOM 4393 O O . GLN B 1 307 ? 8.362 27.929 4.146 1.00 127.64 288 GLN B O 1
ATOM 4395 N N . GLU B 1 308 ? 7.941 29.249 5.920 1.00 123.63 289 GLU B N 1
ATOM 4396 C CA . GLU B 1 308 ? 8.730 30.390 5.470 1.00 122.01 289 GLU B CA 1
ATOM 4397 C C . GLU B 1 308 ? 10.101 30.476 6.148 1.00 129.56 289 GLU B C 1
ATOM 4398 O O . GLU B 1 308 ? 11.101 30.749 5.480 1.00 129.24 289 GLU B O 1
ATOM 4404 N N . HIS B 1 309 ? 10.142 30.244 7.466 1.00 129.29 290 HIS B N 1
ATOM 4405 C CA . HIS B 1 309 ? 11.338 30.443 8.284 1.00 131.89 290 HIS B CA 1
ATOM 4406 C C . HIS B 1 309 ? 12.156 29.165 8.600 1.00 142.07 290 HIS B C 1
ATOM 4407 O O . HIS B 1 309 ? 13.324 29.287 8.982 1.00 143.65 290 HIS B O 1
ATOM 4414 N N . ALA B 1 310 ? 11.560 27.964 8.420 1.00 141.83 291 ALA B N 1
ATOM 4415 C CA . ALA B 1 310 ? 12.201 26.654 8.631 1.00 146.90 291 ALA B CA 1
ATOM 4416 C C . ALA B 1 310 ? 11.349 25.526 7.970 1.00 153.64 291 ALA B C 1
ATOM 4417 O O . ALA B 1 310 ? 10.721 24.742 8.696 1.00 155.82 291 ALA B O 1
ATOM 4419 N N . PRO B 1 311 ? 11.299 25.506 6.645 1.00 149.78 292 PRO B N 1
ATOM 4420 C CA . PRO B 1 311 ? 10.498 24.519 5.928 1.00 150.89 292 PRO B CA 1
ATOM 4421 C C . PRO B 1 311 ? 11.013 23.108 6.146 1.00 161.74 292 PRO B C 1
ATOM 4422 O O . PRO B 1 311 ? 10.434 22.171 5.599 1.00 162.98 292 PRO B O 1
ATOM 4426 N N . ASN B 1 312 ? 12.065 22.945 6.945 1.00 162.55 293 ASN B N 1
ATOM 4427 C CA . ASN B 1 312 ? 12.583 21.611 7.185 1.00 168.26 293 ASN B CA 1
ATOM 4428 C C . ASN B 1 312 ? 11.507 20.987 8.050 1.00 176.55 293 ASN B C 1
ATOM 4429 O O . ASN B 1 312 ? 11.254 21.438 9.167 1.00 176.56 293 ASN B O 1
ATOM 4434 N N . ASP B 1 313 ? 10.928 19.897 7.556 1.00 175.97 294 ASP B N 1
ATOM 4435 C CA . ASP B 1 313 ? 9.786 19.276 8.215 1.00 178.34 294 ASP B CA 1
ATOM 4436 C C . ASP B 1 313 ? 10.080 18.319 9.341 1.00 189.14 294 ASP B C 1
ATOM 4437 O O . ASP B 1 313 ? 9.818 17.123 9.236 1.00 192.18 294 ASP B O 1
ATOM 4439 N N . GLN B 1 314 ? 10.594 18.854 10.437 1.00 187.86 295 GLN B N 1
ATOM 4440 C CA . GLN B 1 314 ? 10.871 18.032 11.589 1.00 193.57 295 GLN B CA 1
ATOM 4441 C C . GLN B 1 314 ? 9.917 18.494 12.646 1.00 195.58 295 GLN B C 1
ATOM 4442 O O . GLN B 1 314 ? 9.022 17.766 13.080 1.00 197.62 295 GLN B O 1
ATOM 4444 N N . PHE B 1 315 ? 10.077 19.755 13.015 1.00 188.11 296 PHE B N 1
ATOM 4445 C CA . PHE B 1 315 ? 9.226 20.330 14.022 1.00 186.64 296 PHE B CA 1
ATOM 4446 C C . PHE B 1 315 ? 7.803 20.357 13.516 1.00 186.95 296 PHE B C 1
ATOM 4447 O O . PHE B 1 315 ? 6.904 20.016 14.244 1.00 187.60 296 PHE B O 1
ATOM 4449 N N . ARG B 1 316 ? 7.612 20.739 12.257 1.00 179.38 297 ARG B N 1
ATOM 4450 C CA . ARG B 1 316 ? 6.279 20.818 11.674 1.00 175.66 297 ARG B CA 1
ATOM 4451 C C . ARG B 1 316 ? 5.577 19.484 11.589 1.00 182.16 297 ARG B C 1
ATOM 4452 O O . ARG B 1 316 ? 4.406 19.361 11.925 1.00 180.29 297 ARG B O 1
ATOM 4454 N N . ARG B 1 317 ? 6.316 18.477 11.155 1.00 182.76 298 ARG B N 1
ATOM 4455 C CA . ARG B 1 317 ? 5.758 17.154 11.003 1.00 186.46 298 ARG B CA 1
ATOM 4456 C C . ARG B 1 317 ? 5.316 16.708 12.366 1.00 194.18 298 ARG B C 1
ATOM 4457 O O . ARG B 1 317 ? 4.278 16.074 12.532 1.00 195.27 298 ARG B O 1
ATOM 4459 N N . THR B 1 318 ? 6.116 17.073 13.352 1.00 192.67 299 THR B N 1
ATOM 4460 C CA . THR B 1 318 ? 5.826 16.683 14.736 1.00 195.80 299 THR B CA 1
ATOM 4461 C C . THR B 1 318 ? 4.758 17.575 15.386 1.00 196.02 299 THR B C 1
ATOM 4462 O O . THR B 1 318 ? 3.921 17.048 16.124 1.00 196.51 299 THR B O 1
ATOM 4466 N N . PHE B 1 319 ? 4.777 18.907 15.116 1.00 186.02 300 PHE B N 1
ATOM 4467 C CA . PHE B 1 319 ? 3.797 19.856 15.670 1.00 182.22 300 PHE B CA 1
ATOM 4468 C C . PHE B 1 319 ? 2.386 19.627 15.118 1.00 182.36 300 PHE B C 1
ATOM 4469 O O . PHE B 1 319 ? 1.411 19.791 15.855 1.00 182.74 300 PHE B O 1
ATOM 4471 N N . ASN B 1 320 ? 2.280 19.233 13.831 1.00 175.08 301 ASN B N 1
ATOM 4472 C CA . ASN B 1 320 ? 1.004 18.956 13.163 1.00 172.51 301 ASN B CA 1
ATOM 4473 C C . ASN B 1 320 ? 0.336 17.683 13.705 1.00 178.71 301 ASN B C 1
ATOM 4474 O O . ASN B 1 320 ? -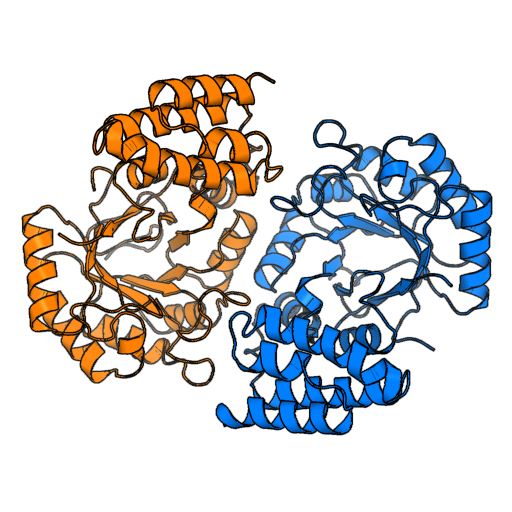0.886 17.549 13.623 1.00 177.48 301 ASN B O 1
ATOM 4479 N N . ALA B 1 321 ? 1.148 16.769 14.277 1.00 179.14 302 ALA B N 1
ATOM 4480 C CA . ALA B 1 321 ? 0.720 15.504 14.882 1.00 184.08 302 ALA B CA 1
ATOM 4481 C C . ALA B 1 321 ? 0.068 15.694 16.264 1.00 188.16 302 ALA B C 1
ATOM 4482 O O . ALA B 1 321 ? -0.743 14.854 16.664 1.00 189.56 302 ALA B O 1
ATOM 4484 N N . ILE B 1 322 ? 0.424 16.788 16.985 1.00 182.29 303 ILE B N 1
ATOM 4485 C CA . ILE B 1 322 ? -0.093 17.148 18.320 1.00 183.83 303 ILE B CA 1
ATOM 4486 C C . ILE B 1 322 ? -1.624 17.353 18.275 1.00 186.50 303 ILE B C 1
ATOM 4487 O O . ILE B 1 322 ? -2.136 17.968 17.338 1.00 182.37 303 ILE B O 1
ATOM 4492 N N . GLU B 1 323 ? -2.342 16.820 19.280 1.00 186.26 304 GLU B N 1
ATOM 4493 C CA . GLU B 1 323 ? -3.803 16.904 19.391 1.00 184.99 304 GLU B CA 1
ATOM 4494 C C . GLU B 1 323 ? -4.276 17.600 20.691 1.00 186.55 304 GLU B C 1
ATOM 4495 O O . GLU B 1 323 ? -5.478 17.623 20.984 1.00 185.99 304 GLU B O 1
ATOM 4497 N N . ASP B 1 324 ? -3.329 18.185 21.451 1.00 182.45 305 ASP B N 1
ATOM 4498 C CA . ASP B 1 324 ? -3.610 18.890 22.701 1.00 182.63 305 ASP B CA 1
ATOM 4499 C C . ASP B 1 324 ? -3.080 20.322 22.655 1.00 180.07 305 ASP B C 1
ATOM 4500 O O . ASP B 1 324 ? -1.916 20.540 22.308 1.00 177.98 305 ASP B O 1
ATOM 4505 N N . ALA B 1 325 ? -3.945 21.289 23.021 1.00 173.43 306 ALA B N 1
ATOM 4506 C CA . ALA B 1 325 ? -3.666 22.725 23.039 1.00 168.34 306 ALA B CA 1
ATOM 4507 C C . ALA B 1 325 ? -2.499 23.136 23.956 1.00 173.96 306 ALA B C 1
ATOM 4508 O O . ALA B 1 325 ? -1.659 23.935 23.534 1.00 170.44 306 ALA B O 1
ATOM 4510 N N . SER B 1 326 ? -2.435 22.597 25.190 1.00 175.33 307 SER B N 1
ATOM 4511 C CA . SER B 1 326 ? -1.347 22.926 26.118 1.00 176.79 307 SER B CA 1
ATOM 4512 C C . SER B 1 326 ? -0.003 22.334 25.667 1.00 180.12 307 SER B C 1
ATOM 4513 O O . SER B 1 326 ? 1.043 22.966 25.851 1.00 178.92 307 SER B O 1
ATOM 4516 N N . GLU B 1 327 ? -0.056 21.147 25.017 1.00 177.04 308 GLU B N 1
ATOM 4517 C CA . GLU B 1 327 ? 1.095 20.414 24.479 1.00 177.40 308 GLU B CA 1
ATOM 4518 C C . GLU B 1 327 ? 1.719 21.139 23.283 1.00 174.56 308 GLU B C 1
ATOM 4519 O O . GLU B 1 327 ? 2.903 20.944 23.012 1.00 174.71 308 GLU B O 1
ATOM 4525 N N . GLN B 1 328 ? 0.923 21.976 22.577 1.00 165.06 309 GLN B N 1
ATOM 4526 C CA . GLN B 1 328 ? 1.359 22.787 21.435 1.00 158.45 309 GLN B CA 1
ATOM 4527 C C . GLN B 1 328 ? 2.246 23.939 21.904 1.00 159.93 309 GLN B C 1
ATOM 4528 O O . GLN B 1 328 ? 3.352 24.095 21.392 1.00 157.66 309 GLN B O 1
ATOM 4534 N N . LEU B 1 329 ? 1.771 24.726 22.896 1.00 157.43 310 LEU B N 1
ATOM 4535 C CA . LEU B 1 329 ? 2.503 25.851 23.482 1.00 156.53 310 LEU B CA 1
ATOM 4536 C C . LEU B 1 329 ? 3.836 25.394 24.089 1.00 166.41 310 LEU B C 1
ATOM 4537 O O . LEU B 1 329 ? 4.831 26.110 23.970 1.00 163.92 310 LEU B O 1
ATOM 4539 N N . GLU B 1 330 ? 3.859 24.182 24.696 1.00 170.56 311 GLU B N 1
ATOM 4540 C CA . GLU B 1 330 ? 5.051 23.564 25.278 1.00 176.11 311 GLU B CA 1
ATOM 4541 C C . GLU B 1 330 ? 6.053 23.162 24.187 1.00 183.02 311 GLU B C 1
ATOM 4542 O O . GLU B 1 330 ? 7.250 23.418 24.336 1.00 184.34 311 GLU B O 1
ATOM 4548 N N . ALA B 1 331 ? 5.560 22.532 23.099 1.00 179.62 312 ALA B N 1
ATOM 4549 C CA . ALA B 1 331 ? 6.376 22.108 21.959 1.00 178.80 312 ALA B CA 1
ATOM 4550 C C . ALA B 1 331 ? 6.908 23.321 21.185 1.00 179.19 312 ALA B C 1
ATOM 4551 O O . ALA B 1 331 ? 8.006 23.251 20.636 1.00 179.24 312 ALA B O 1
ATOM 4553 N N . LEU B 1 332 ? 6.134 24.433 21.158 1.00 172.32 313 LEU B N 1
ATOM 4554 C CA . LEU B 1 332 ? 6.509 25.685 20.494 1.00 167.56 313 LEU B CA 1
ATOM 4555 C C . LEU B 1 332 ? 7.698 26.342 21.209 1.00 175.33 313 LEU B C 1
ATOM 4556 O O . LEU B 1 332 ? 8.647 26.765 20.550 1.00 173.49 313 LEU B O 1
ATOM 4561 N N . GLU B 1 333 ? 7.644 26.384 22.560 1.00 177.02 314 GLU B N 1
ATOM 4562 C CA . GLU B 1 333 ? 8.661 26.938 23.460 1.00 179.95 314 GLU B CA 1
ATOM 4563 C C . GLU B 1 333 ? 9.928 26.047 23.522 1.00 190.72 314 GLU B C 1
ATOM 4564 O O . GLU B 1 333 ? 10.971 26.493 24.010 1.00 192.14 314 GLU B O 1
ATOM 4570 N N . ALA B 1 334 ? 9.820 24.789 23.033 1.00 190.71 315 ALA B N 1
ATOM 4571 C CA . ALA B 1 334 ? 10.886 23.787 22.966 1.00 195.22 315 ALA B CA 1
ATOM 4572 C C . ALA B 1 334 ? 11.737 23.985 21.703 1.00 196.81 315 ALA B C 1
ATOM 4573 O O . ALA B 1 334 ? 12.966 23.930 21.785 1.00 197.82 315 ALA B O 1
ATOM 4575 N N . TYR B 1 335 ? 11.080 24.239 20.547 1.00 188.83 316 TYR B N 1
ATOM 4576 C CA . TYR B 1 335 ? 11.714 24.466 19.246 1.00 185.38 316 TYR B CA 1
ATOM 4577 C C . TYR B 1 335 ? 12.533 25.758 19.217 1.00 187.13 316 TYR B C 1
ATOM 4578 O O . TYR B 1 335 ? 13.651 25.756 18.702 1.00 187.09 316 TYR B O 1
ATOM 4580 N N . PHE B 1 336 ? 11.983 26.850 19.782 1.00 181.91 317 PHE B N 1
ATOM 4581 C CA . PHE B 1 336 ? 12.628 28.166 19.817 1.00 179.66 317 PHE B CA 1
ATOM 4582 C C . PHE B 1 336 ? 13.816 28.266 20.786 1.00 188.57 317 PHE B C 1
ATOM 4583 O O . PHE B 1 336 ? 14.615 29.199 20.669 1.00 186.81 317 PHE B O 1
ATOM 4585 N N . GLU B 1 337 ? 13.935 27.315 21.733 1.00 191.19 318 GLU B N 1
ATOM 4586 C CA . GLU B 1 337 ? 15.012 27.293 22.727 1.00 196.05 318 GLU B CA 1
ATOM 4587 C C . GLU B 1 337 ? 16.317 26.657 22.214 1.00 200.88 318 GLU B C 1
ATOM 4588 O O . GLU B 1 337 ? 17.367 26.868 22.824 1.00 201.99 318 GLU B O 1
ATOM 4594 N N . ASN B 1 338 ? 16.255 25.915 21.083 1.00 197.67 319 ASN B N 1
ATOM 4595 C CA . ASN B 1 338 ? 17.409 25.271 20.444 1.00 214.96 319 ASN B CA 1
ATOM 4596 C C . ASN B 1 338 ? 18.349 26.316 19.838 1.00 221.00 319 ASN B C 1
ATOM 4597 O O . ASN B 1 338 ? 19.548 26.084 19.728 1.00 181.84 319 ASN B O 1
#

Sequence (612 aa):
PRGSMRIGQYQLRNRLIAAPMAGITDRPFRTLCYEMGAGGLTVSEMMDEPGIRTVQIAGSDPKEMADAARINVESGAQIIDINMGCCPAKKVNRKLAGSALLQYPDVVKSILTEVVNAVDVPVTLKIRTGWAPEHRNCEEIAQLAEDCGIQALTIHGRTRAACLFNGEAEYDSIRAVKQKVSIPVIANGDITDPLKARAVLDYTGADALMIGRAAQGRPWIFREIQHYLDTGELLPPLPLAEVKRLLCAHVRELHDFYGPAKGYRIARKHVSWYLQEHAPNDQFRRTFNAIEDASEQLEALEAYFENFALVPRGSMRIGQYQLRNRLIAAPMAGITDRPFRTLCYEMGAGGLTVSEMMDEPGIRTVQIAGSDPKEMADAARINVESGAQIIDINMGCCPAKKVNRKLAGSALLQYPDVVKSILTEVVNAVDVPVTLKIRTGWAPEHRNCEEIAQLAEDCGIQALTIHGRTRAACLFNGEAEYDSIRAVKQKVSIPVIANGDITDPLKARAVLDYTGADALMIGRAAQGRPWIFREIQHYLDTGELLPPLPLAEVKRLLCAHVRELHDFYGPAKGYRIARKHVSWYLQEHAPNDQFRRTFNAIEDASEQLEALEAYFEN

B-factor: mean 92.27, std 31.56, range [42.81, 229.62]

Secondary structure (DSSP, 8-state):
--S-EEETTEEESSSEEEPP-TTT--HHHHHHHHHTT-SEEEEE----SSS-EEEE--S-HHHHHHHHHHHHHTT-SEEEEEE--TTEEETTEEEGGGGGG-HHHHHHHHHHHHTT-SS-EEEEEESEEETTEE-HHHHHHHHHHHT---EEEESS-GGGTT-S---SHHHHHHHHH-SS-EEEES---SHHHHHHHHHHH--SEEEE-GGGSS-TTHHHHHHHHHHHS-PPPPPPHHHHHHHHHHHHHHHHHTTHHHHHHHHHHHHHHHHHHHH-SS-HHHHHHHH---HHHHHHHHHHHHTTT-/---SSS-EETTEEPSSSEEEPP-TTT--HHHHHHHHHTT-SEEEEE----SSS-EEEE--S-HHHHHHHHHHHHHTT-SEEEEEE--TTEEETTEEEGGGGGG-HHHHHHHHHHHHTT-SS-EEEEEESEEETTEE-HHHHHHHHHHHT---EEEESS-TTTTT-S---SHHHHHHHHH-SS-EEEES---SHHHHHHHHHHH--SEEEE-GGGSS-TTHHHHHHHHHHHSSPPPPPPHHHHHHHHHHHHHHHHHSSTTTTHHHHHHHHHHHHHHHH---TTHHHHHHH---HHHHHHHHHHHTT-